Protein AF-0000000085103091 (afdb_homodimer)

Secondary structure (DSSP, 8-state):
---------------------------------------------------------EE----TTS---EE-TTS-EEEEGGG----HHHHHHHHHHHHHHHHHTT--EEEEEEEGGGTTHHHHHHHTT-EEEEEETTEEEEEEE--SSS---PPPPP-EEEEEEEEEB-TTSEEEEEEETT-SSTT-BB-SEEEPPTT--HHHHHHHHHHHHH---EEEEEEEEEEEE-S-GGG-EEEEEEEEEEES-------TTTEEEEEEEEHHHHTT-TTB-HHHHHHHHHHHHHHHHTEEEEEEEEE-TTT--EEEEEEEEE--------/---------------------------------------------------------EE----TTS---EE-TTS-EEEEGGG----HHHHHHHHHHHHHHHHHTT--EEEEEEEGGGTTHHHHHHHTT-EEEEEETTEEEEEEE--SSS---PPPPP-EEEEEEEEEB-TTSEEEEEEETT-SSTT-BB-SEEEPPTT--HHHHHHHHHHHHH---EEEEEEEEEEEE-S-GGG-EEEEEEEEEEES-------TTTEEEEEEEEHHHHTT-TTB-HHHHHHHHHHHHHHHHTEEEEEEEEE-TTT--EEEEEEEEE--------

Solvent-accessible surface area (backbone atoms only — not comparable to full-atom values): 36467 Å² total; per-residue (Å²): 139,86,83,80,81,81,79,82,77,78,77,74,77,74,77,60,36,47,77,48,80,69,64,58,64,80,75,84,76,83,75,77,82,74,82,83,70,81,75,68,78,64,77,75,67,78,70,74,78,73,74,77,72,78,63,74,48,52,71,54,86,54,58,96,64,32,71,66,31,39,31,46,99,75,38,23,35,40,29,49,47,88,78,53,91,68,54,76,80,52,40,59,59,28,46,56,49,28,52,5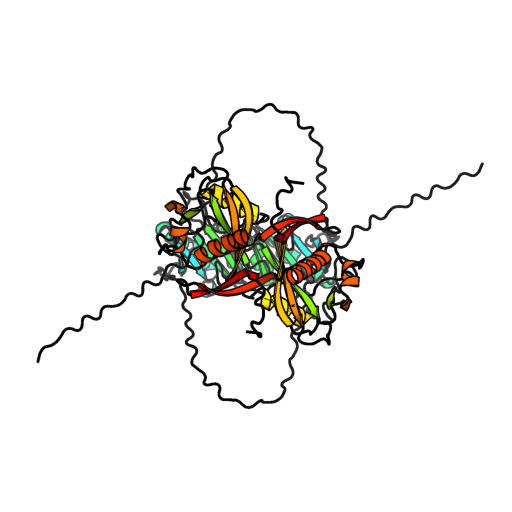2,50,38,54,73,68,63,31,33,42,41,34,37,39,38,34,55,94,43,31,70,49,49,34,55,40,39,76,69,64,30,37,37,42,36,33,36,76,47,30,39,33,33,35,33,70,60,53,84,90,51,80,84,41,74,77,78,64,43,47,32,34,51,31,26,26,24,46,34,45,49,96,83,48,23,34,46,33,29,17,48,63,78,35,38,36,78,75,30,48,40,59,34,41,39,68,53,55,89,79,51,54,68,68,56,36,21,43,48,30,28,28,64,48,29,49,31,46,57,44,87,66,25,51,49,37,39,35,43,36,57,73,41,77,97,65,16,22,36,38,39,38,34,31,32,28,38,59,76,51,81,74,65,45,74,27,75,86,42,39,65,44,73,47,77,35,47,46,76,53,52,68,65,34,86,48,39,51,67,69,63,38,46,50,54,52,50,42,53,49,27,59,74,68,42,46,28,32,41,76,42,84,42,60,39,88,62,58,66,44,60,30,38,39,33,38,79,41,67,55,79,69,80,80,65,84,123,138,84,83,78,79,79,80,81,77,77,75,73,74,74,76,57,35,48,78,49,78,68,61,59,60,80,74,84,75,85,76,80,83,75,82,83,70,82,74,69,76,65,79,73,68,77,70,76,77,73,74,79,71,77,65,73,48,50,72,56,89,54,60,97,62,34,70,67,30,37,31,46,97,75,38,24,34,40,29,50,45,89,80,51,91,69,54,77,79,52,40,60,58,28,49,54,49,28,52,53,50,38,54,73,68,62,32,33,42,40,34,38,40,38,35,55,95,44,30,70,50,48,33,57,40,40,75,69,63,30,37,38,42,36,35,35,77,49,30,40,33,32,35,32,70,60,54,82,91,51,81,86,42,74,76,78,67,42,47,32,36,50,32,26,27,24,46,32,45,48,95,82,51,23,34,47,34,29,20,48,62,79,36,40,36,80,75,30,48,40,59,34,43,38,67,52,54,89,80,50,53,68,68,57,36,20,43,49,31,28,28,63,47,30,50,31,46,58,43,87,67,25,51,48,38,39,35,42,33,54,72,40,77,98,65,16,22,36,38,38,39,33,31,32,28,38,58,75,52,84,73,65,43,74,27,75,89,44,39,65,43,72,46,77,36,46,46,76,51,51,70,65,35,86,49,40,51,67,69,62,40,46,51,55,51,50,41,52,50,27,59,75,69,41,46,25,31,39,76,42,83,43,59,38,86,63,60,64,44,58,31,38,39,32,38,79,41,68,54,78,70,82,81,65,84,125

Organism: Drosophila sechellia (NCBI:txid7238)

pLDDT: mean 78.27, std 27.1, range [20.39, 98.62]

Sequence (652 aa):
MLATGFLARRTVLNQPAFNSWSTLLRTARKRPTSTVAARVPLKLQSQRQFTRAYSSSKVMETLADVFRGITDRFAGVTVDGREENVDKASFRDKLTKSLDFWTTNKNRAIWFRVYKEQADWVPILAENGFDFHHAKTGVVVMYRWLPEHESSNLPTYAHTLMGVGGLVINEQDEVLVVSDRYAMIPNSWKLPGGYVEPRENLIDAAIREVAEETGIRTEFRSVVSLRHAHGGTFGCSDMYVVIALKPLNLDFTRCEREIARIQWMPIAEYLKHPQVHETNRQFVCTFLDYQKRGLTLTCRDEVHQVLKKKYNLYYVDREQQDKKNSMLATGFLARRTVLNQPAFNSWSTLLRTARKRPTSTVAARVPLKLQSQRQFTRAYSSSKVMETLADVFRGITDRFAGVTVDGREENVDKASFRDKLTKSLDFWTTNKNRAIWFRVYKEQADWVPILAENGFDFHHAKTGVVVMYRWLPEHESSNLPTYAHTLMGVGGLVINEQDEVLVVSDRYAMIPNSWKLPGGYVEPRENLIDAAIREVAEETGIRTEFRSVVSLRHAHGGTFGCSDMYVVIALKPLNLDFTRCEREIARIQWMPIAEYLKHPQVHETNRQFVCTFLDYQKRGLTLTCRDEVHQVLKKKYNLYYVDREQQDKKNS

InterPro domains:
  IPR000086 NUDIX hydrolase domain [PF00293] (162-285)
  IPR000086 NUDIX hydrolase domain [PS51462] (159-289)
  IPR003293 Nudix hydrolase 6-like [PR01356] (118-136)
  IPR003293 Nudix hydrolase 6-like [PR01356] (157-175)
  IPR003293 Nudix hydrolase 6-like [PR01356] (175-192)
  IPR003293 Nudix hydrolase 6-like [PR01356] (215-238)
  IPR003293 Nudix hydrolase 6-like [PR01356] (243-267)
  IPR003293 Nudix hydrolase 6-like [PTHR13994] (60-319)
  IPR015797 NUDIX hydrolase-like domain superfamily [SSF55811] (143-294)
  IPR020084 NUDIX hydrolase, conserved site [PS00893] (194-215)
  IPR020476 NUDIX hydrolase [PR00502] (189-203)
  IPR020476 NUDIX hydrolase [PR00502] (203-218)
  IPR040618 Pre-nudix hydrolase domain [PF18290] (67-146)

Nearest PDB structures (foldseek):
  4kyx-assembly1_A  TM=8.251E-01  e=1.814E-08  Rickettsia felis URRWXCal2
  7b67-assembly1_A  TM=8.504E-01  e=2.109E-07  Homo sapiens
  7b65-assembly1_B  TM=7.419E-01  e=4.897E-08  Homo sapiens
  7b66-assembly1_A  TM=7.693E-01  e=1.670E-07  Homo sapiens
  5lpg-assembly1_B  TM=7.238E-01  e=1.401E-07  Homo sapiens

Foldseek 3Di:
DDPPDPPPPPPPPCPAFDFDQQPDPQPDPPPDPDDDPDCPVPPVPVPPPPPVPVQPFDFPPDDPLEATFTAHPQLETEGEPVVDDDDLVSLLVRHVVHLVVSVVVVRFKYKYKAFPVRVSVVVSCVVVAWDWQDDDVGITMIMHTNDPVDDDPDDHDAFEWEKEFEFEAEPQQWTKWFAWPDTSHHPAIAGQMHTADPPHDRQRRNQVRCCSAWVWGWAFFAWQDWDWAFCDDVRGIYIYTYTYIYTPDDHIDGDPRTTDDIDTGHLVCQLPPPRYDPVRNVSVVRVVVCVVVQKHFDWDWDADPPVRDIDIDTDIDGNPDPPPPD/DDPPPPPPPPPPPPPFFDFDQQPDDPPPPPDDPDDDPDCPVPPVPVPPPPPVPVQPFDFPPDDPLEATFTAGPQLETEGEPVVDDDDLVSLLVRHVVHLVVSVVVVRFKYKYKAFPVRVSVVVSCVVVAWDWQDDDVGITMIMHTNDPVDDDPDDHDAFEWEKEFEFEAEPVQWTKWFAWPDTSHHPAIAGQMHTDDPPHDRQRRNQVRCCSAWVWGWAFDAWQDWDWAFCDDVRGIYIYTYTYIYTPDDHIDGDVRTTDDIDTGHLVCQLPPPRYDPVRNVSVVRVVVCVVVQKHFDWDWDADPPVRDIDIDTDIDGNPDPPPPD

Structure (mmCIF, N/CA/C/O backbone):
data_AF-0000000085103091-model_v1
#
loop_
_entity.id
_entity.type
_entity.pdbx_description
1 polymer GM22565
#
loop_
_atom_site.group_PDB
_atom_site.id
_atom_site.type_symbol
_atom_site.label_atom_id
_atom_site.label_alt_id
_atom_site.label_comp_id
_atom_site.label_asym_id
_atom_site.label_entity_id
_atom_site.label_seq_id
_atom_site.pdbx_PDB_ins_code
_atom_site.Cartn_x
_atom_site.Cartn_y
_atom_site.Cartn_z
_atom_site.occupancy
_atom_site.B_iso_or_equiv
_atom_site.auth_seq_id
_atom_site.auth_comp_id
_atom_site.auth_asym_id
_atom_site.auth_atom_id
_atom_site.pdbx_PDB_model_num
ATOM 1 N N . MET A 1 1 ? 38.969 33.469 -49.406 1 24 1 MET A N 1
ATOM 2 C CA . MET A 1 1 ? 37.531 33.281 -49.188 1 24 1 MET A CA 1
ATOM 3 C C . MET A 1 1 ? 37.25 32.219 -48.156 1 24 1 MET A C 1
ATOM 5 O O . MET A 1 1 ? 37.531 31.031 -48.375 1 24 1 MET A O 1
ATOM 9 N N . LEU A 1 2 ? 37.375 32.469 -46.781 1 22.84 2 LEU A N 1
ATOM 10 C CA . LEU A 1 2 ? 37.688 31.75 -45.562 1 22.84 2 LEU A CA 1
ATOM 11 C C . LEU A 1 2 ? 36.5 30.953 -45.062 1 22.84 2 LEU A C 1
ATOM 13 O O . LEU A 1 2 ? 35.469 31.516 -44.719 1 22.84 2 LEU A O 1
ATOM 17 N N . ALA A 1 3 ? 36.125 29.75 -45.625 1 24.86 3 ALA A N 1
ATOM 18 C CA . ALA A 1 3 ? 35.062 28.766 -45.5 1 24.86 3 ALA A CA 1
ATOM 19 C C . ALA A 1 3 ? 34.969 28.234 -44.062 1 24.86 3 ALA A C 1
ATOM 21 O O . ALA A 1 3 ? 35.875 27.516 -43.625 1 24.86 3 ALA A O 1
ATOM 22 N N . THR A 1 4 ? 34.438 29.031 -43.031 1 23.86 4 THR A N 1
ATOM 23 C CA . THR A 1 4 ? 34.344 28.797 -41.594 1 23.86 4 THR A CA 1
ATOM 24 C C . THR A 1 4 ? 33.5 27.562 -41.281 1 23.86 4 THR A C 1
ATOM 26 O O . THR A 1 4 ? 32.375 27.438 -41.781 1 23.86 4 THR A O 1
ATOM 29 N N . GLY A 1 5 ? 34.031 26.344 -40.906 1 23.44 5 GLY A N 1
ATOM 30 C CA . GLY A 1 5 ? 33.656 24.969 -40.594 1 23.44 5 GLY A CA 1
ATOM 31 C C . GLY A 1 5 ? 32.719 24.875 -39.406 1 23.44 5 GLY A C 1
ATOM 32 O O . GLY A 1 5 ? 33.062 25.297 -38.312 1 23.44 5 GLY A O 1
ATOM 33 N N . PHE A 1 6 ? 31.359 25.078 -39.531 1 24.62 6 PHE A N 1
ATOM 34 C CA . PHE A 1 6 ? 30.297 25.109 -38.562 1 24.62 6 PHE A CA 1
ATOM 35 C C . PHE A 1 6 ? 30.203 23.781 -37.812 1 24.62 6 PHE A C 1
ATOM 37 O O . PHE A 1 6 ? 29.891 22.75 -38.438 1 24.62 6 PHE A O 1
ATOM 44 N N . LEU A 1 7 ? 31 23.531 -36.75 1 22.67 7 LEU A N 1
ATOM 45 C CA . LEU A 1 7 ? 31.094 22.344 -35.906 1 22.67 7 LEU A CA 1
ATOM 46 C C . LEU A 1 7 ? 29.75 22.016 -35.25 1 22.67 7 LEU A C 1
ATOM 48 O O . LEU A 1 7 ? 29.156 22.875 -34.594 1 22.67 7 LEU A O 1
ATOM 52 N N . ALA A 1 8 ? 28.922 21.047 -35.75 1 21.81 8 ALA A N 1
ATOM 53 C CA . ALA A 1 8 ? 27.656 20.438 -35.375 1 21.81 8 ALA A CA 1
ATOM 54 C C . ALA A 1 8 ? 27.688 19.906 -33.938 1 21.81 8 ALA A C 1
ATOM 56 O O . ALA A 1 8 ? 28.391 18.922 -33.656 1 21.81 8 ALA A O 1
ATOM 57 N N . ARG A 1 9 ? 27.719 20.781 -32.844 1 20.64 9 ARG A N 1
ATOM 58 C CA . ARG A 1 9 ? 27.781 20.375 -31.453 1 20.64 9 ARG A CA 1
ATOM 59 C C . ARG A 1 9 ? 26.578 19.5 -31.078 1 20.64 9 ARG A C 1
ATOM 61 O O . ARG A 1 9 ? 25.438 19.953 -31.188 1 20.64 9 ARG A O 1
ATOM 68 N N . ARG A 1 10 ? 26.594 18.141 -31.25 1 22.06 10 ARG A N 1
ATOM 69 C CA . ARG A 1 10 ? 25.656 17.094 -30.875 1 22.06 10 ARG A CA 1
ATOM 70 C C . ARG A 1 10 ? 25.312 17.172 -29.391 1 22.06 10 ARG A C 1
ATOM 72 O O . ARG A 1 10 ? 26.172 17.031 -28.531 1 22.06 10 ARG A O 1
ATOM 79 N N . THR A 1 11 ? 24.406 18.094 -28.984 1 21.62 11 THR A N 1
ATOM 80 C CA . THR A 1 11 ? 23.938 18.266 -27.625 1 21.62 11 THR A CA 1
ATOM 81 C C . THR A 1 11 ? 23.375 16.938 -27.078 1 21.62 11 THR A C 1
ATOM 83 O O . THR A 1 11 ? 22.391 16.406 -27.609 1 21.62 11 THR A O 1
ATOM 86 N N . VAL A 1 12 ? 24.25 16.016 -26.625 1 22.72 12 VAL A N 1
ATOM 87 C CA . VAL A 1 12 ? 23.969 14.766 -25.922 1 22.72 12 VAL A CA 1
ATOM 88 C C . VAL A 1 12 ? 23.031 15.023 -24.75 1 22.72 12 VAL A C 1
ATOM 90 O O . VAL A 1 12 ? 23.359 15.766 -23.828 1 22.72 12 VAL A O 1
ATOM 93 N N . LEU A 1 13 ? 21.75 15.125 -25.094 1 23.61 13 LEU A N 1
ATOM 94 C CA . LEU A 1 13 ? 20.703 15.305 -24.094 1 23.61 13 LEU A CA 1
ATOM 95 C C . LEU A 1 13 ? 20.844 14.289 -22.953 1 23.61 13 LEU A C 1
ATOM 97 O O . LEU A 1 13 ? 20.812 13.078 -23.188 1 23.61 13 LEU A O 1
ATOM 101 N N . ASN A 1 14 ? 21.688 14.656 -21.953 1 21.61 14 ASN A N 1
ATOM 102 C CA . ASN A 1 14 ? 21.969 13.961 -20.703 1 21.61 14 ASN A CA 1
ATOM 103 C C . ASN A 1 14 ? 20.672 13.633 -19.953 1 21.61 14 ASN A C 1
ATOM 105 O O . ASN A 1 14 ? 19.984 14.539 -19.484 1 21.61 14 ASN A O 1
ATOM 109 N N . GLN A 1 15 ? 19.906 12.781 -20.531 1 25.91 15 GLN A N 1
ATOM 110 C CA . GLN A 1 15 ? 18.641 12.391 -19.906 1 25.91 15 GLN A CA 1
ATOM 111 C C . GLN A 1 15 ? 18.859 11.922 -18.469 1 25.91 15 GLN A C 1
ATOM 11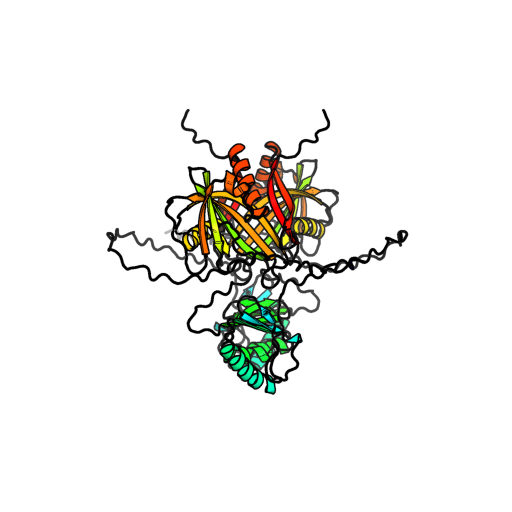3 O O . GLN A 1 15 ? 19.609 10.969 -18.234 1 25.91 15 GLN A O 1
ATOM 118 N N . PRO A 1 16 ? 18.75 12.875 -17.5 1 22.83 16 PRO A N 1
ATOM 119 C CA . PRO A 1 16 ? 19.078 12.633 -16.094 1 22.83 16 PRO A CA 1
ATOM 120 C C . PRO A 1 16 ? 18.297 11.469 -15.5 1 22.83 16 PRO A C 1
ATOM 122 O O . PRO A 1 16 ? 17.281 11.055 -16.047 1 22.83 16 PRO A O 1
ATOM 125 N N . ALA A 1 17 ? 18.781 11.008 -14.242 1 22.67 17 ALA A N 1
ATOM 126 C CA . ALA A 1 17 ? 18.859 9.891 -13.305 1 22.67 17 ALA A CA 1
ATOM 127 C C . ALA A 1 17 ? 17.562 9.758 -12.508 1 22.67 17 ALA A C 1
ATOM 129 O O . ALA A 1 17 ? 17.109 10.719 -11.875 1 22.67 17 ALA A O 1
ATOM 130 N N . PHE A 1 18 ? 16.5 9.102 -13.023 1 27.02 18 PHE A N 1
ATOM 131 C CA . PHE A 1 18 ? 15.336 8.68 -12.25 1 27.02 18 PHE A CA 1
ATOM 132 C C . PHE A 1 18 ? 15.766 8.055 -10.93 1 27.02 18 PHE A C 1
ATOM 134 O O . PHE A 1 18 ? 16.734 7.285 -10.883 1 27.02 18 PHE A O 1
ATOM 141 N N . ASN A 1 19 ? 15.43 8.656 -9.836 1 26.23 19 ASN A N 1
ATOM 142 C CA . ASN A 1 19 ? 15.719 8.312 -8.453 1 26.23 19 ASN A CA 1
ATOM 143 C C . ASN A 1 19 ? 15.281 6.887 -8.125 1 26.23 19 ASN A C 1
ATOM 145 O O . ASN A 1 19 ? 14.086 6.574 -8.188 1 26.23 19 ASN A O 1
ATOM 149 N N . SER A 1 20 ? 16.047 5.906 -8.461 1 29.31 20 SER A N 1
ATOM 150 C CA . SER A 1 20 ? 16.047 4.492 -8.094 1 29.31 20 SER A CA 1
ATOM 151 C C . SER A 1 20 ? 16 4.316 -6.578 1 29.31 20 SER A C 1
ATOM 153 O O . SER A 1 20 ? 16.797 4.926 -5.855 1 29.31 20 SER A O 1
ATOM 155 N N . TRP A 1 21 ? 14.844 4.066 -5.992 1 29.83 21 TRP A N 1
ATOM 156 C CA . TRP A 1 21 ? 14.734 3.678 -4.59 1 29.83 21 TRP A CA 1
ATOM 157 C C . TRP A 1 21 ? 15.828 2.684 -4.215 1 29.83 21 TRP A C 1
ATOM 159 O O . TRP A 1 21 ? 16.094 1.737 -4.957 1 29.83 21 TRP A O 1
ATOM 169 N N . SER A 1 22 ? 16.969 3.107 -3.6 1 28.78 22 SER A N 1
ATOM 170 C CA . SER A 1 22 ? 18.109 2.297 -3.199 1 28.78 22 SER A CA 1
ATOM 171 C C . SER A 1 22 ? 17.672 1.053 -2.438 1 28.78 22 SER A C 1
ATOM 173 O O . SER A 1 22 ? 16.938 1.149 -1.453 1 28.78 22 SER A O 1
ATOM 175 N N . THR A 1 23 ? 17.516 -0.004 -3.117 1 29.02 23 THR A N 1
ATOM 176 C CA . THR A 1 23 ? 17.219 -1.336 -2.594 1 29.02 23 THR A CA 1
ATOM 177 C C . THR A 1 23 ? 18.312 -1.78 -1.625 1 29.02 23 THR A C 1
ATOM 179 O O . THR A 1 23 ? 19.469 -1.974 -2.023 1 29.02 23 THR A O 1
ATOM 182 N N . LEU A 1 24 ? 18.391 -1.218 -0.41 1 29.5 24 LEU A N 1
ATOM 183 C CA . LEU A 1 24 ? 19.438 -1.521 0.564 1 29.5 24 LEU A CA 1
ATOM 184 C C . LEU A 1 24 ? 19.469 -3.012 0.884 1 29.5 24 LEU A C 1
ATOM 186 O O . LEU A 1 24 ? 18.406 -3.646 1 1 29.5 24 LEU A O 1
ATOM 190 N N . LEU A 1 25 ? 20.562 -3.607 0.563 1 27.7 25 LEU A N 1
ATOM 191 C CA . LEU A 1 25 ? 21.094 -4.91 0.954 1 27.7 25 LEU A CA 1
ATOM 192 C C . LEU A 1 25 ? 21.219 -5.012 2.471 1 27.7 25 LEU A C 1
ATOM 194 O O . LEU A 1 25 ? 21.953 -4.246 3.092 1 27.7 25 LEU A O 1
ATOM 198 N N . ARG A 1 26 ? 20.219 -5.309 3.295 1 26.22 26 ARG A N 1
ATOM 199 C CA . ARG A 1 26 ? 20.281 -5.523 4.738 1 26.22 26 ARG A CA 1
ATOM 200 C C . ARG A 1 26 ? 21.219 -6.672 5.074 1 26.22 26 ARG A C 1
ATOM 202 O O . ARG A 1 26 ? 20.953 -7.828 4.75 1 26.22 26 ARG A O 1
ATOM 209 N N . THR A 1 27 ? 22.547 -6.508 5.082 1 23.77 27 THR A N 1
ATOM 210 C CA . THR A 1 27 ? 23.438 -7.543 5.59 1 23.77 27 THR A CA 1
ATOM 211 C C . THR A 1 27 ? 23.156 -7.828 7.062 1 23.77 27 THR A C 1
ATOM 213 O O . THR A 1 27 ? 22.875 -6.91 7.836 1 23.77 27 THR A O 1
ATOM 216 N N . ALA A 1 28 ? 23 -9.102 7.523 1 26.58 28 ALA A N 1
ATOM 217 C CA . ALA A 1 28 ? 22.828 -9.734 8.828 1 26.58 28 ALA A CA 1
ATOM 218 C C . ALA A 1 28 ? 24.062 -9.5 9.711 1 26.58 28 ALA A C 1
ATOM 220 O O . ALA A 1 28 ? 25.156 -9.984 9.414 1 26.58 28 ALA A O 1
ATOM 221 N N . ARG A 1 29 ? 24.203 -8.328 10.328 1 23.12 29 ARG A N 1
ATOM 222 C CA . ARG A 1 29 ? 25.266 -8.078 11.297 1 23.12 29 ARG A CA 1
ATOM 223 C C . ARG A 1 29 ? 25.266 -9.141 12.391 1 23.12 29 ARG A C 1
ATOM 225 O O . ARG A 1 29 ? 24.219 -9.43 12.992 1 23.12 29 ARG A O 1
ATOM 232 N N . LYS A 1 30 ? 26.312 -10.008 12.398 1 25.06 30 LYS A N 1
ATOM 233 C CA . LYS A 1 30 ? 26.656 -10.93 13.477 1 25.06 30 LYS A CA 1
ATOM 234 C C . LYS A 1 30 ? 26.922 -10.18 14.781 1 25.06 30 LYS A C 1
ATOM 236 O O . LYS A 1 30 ? 27.844 -9.375 14.867 1 25.06 30 LYS A O 1
ATOM 241 N N . ARG A 1 31 ? 25.906 -9.656 15.578 1 22.44 31 ARG A N 1
ATOM 242 C CA . ARG A 1 31 ? 25.984 -8.969 16.859 1 22.44 31 ARG A CA 1
ATOM 243 C C . ARG A 1 31 ? 26.828 -9.758 17.844 1 22.44 31 ARG A C 1
ATOM 245 O O . ARG A 1 31 ? 26.609 -10.953 18.047 1 22.44 31 ARG A O 1
ATOM 252 N N . PRO A 1 32 ? 28.016 -9.289 18.203 1 24.59 32 PRO A N 1
ATOM 253 C CA . PRO A 1 32 ? 28.859 -9.891 19.234 1 24.59 32 PRO A CA 1
ATOM 254 C C . PRO A 1 32 ? 28.125 -10.062 20.562 1 24.59 32 PRO A C 1
ATOM 256 O O . PRO A 1 32 ? 27.156 -9.344 20.828 1 24.59 32 PRO A O 1
ATOM 259 N N . THR A 1 33 ? 28.391 -11.188 21.391 1 24.23 33 THR A N 1
ATOM 260 C CA . THR A 1 33 ? 27.875 -11.852 22.578 1 24.23 33 THR A CA 1
ATOM 261 C C . THR A 1 33 ? 28.141 -11.016 23.828 1 24.23 33 THR A C 1
ATOM 263 O O . THR A 1 33 ? 27.984 -11.5 24.953 1 24.23 33 THR A O 1
ATOM 266 N N . SER A 1 34 ? 28.266 -9.672 23.781 1 21.38 34 SER A N 1
ATOM 267 C CA . SER A 1 34 ? 28.75 -9.109 25.047 1 21.38 34 SER A CA 1
ATOM 268 C C . SER A 1 34 ? 27.953 -9.641 26.234 1 21.38 34 SER A C 1
ATOM 270 O O . SER A 1 34 ? 26.859 -10.18 26.047 1 21.38 34 SER A O 1
ATOM 272 N N . THR A 1 35 ? 28.406 -9.125 27.516 1 23.36 35 THR A N 1
ATOM 273 C CA . THR A 1 35 ? 28.344 -9.492 28.922 1 23.36 35 THR A CA 1
ATOM 274 C C . THR A 1 35 ? 26.906 -9.547 29.422 1 23.36 35 THR A C 1
ATOM 276 O O . THR A 1 35 ? 26.062 -8.773 28.953 1 23.36 35 THR A O 1
ATOM 279 N N . VAL A 1 36 ? 26.656 -10.523 30.375 1 21.58 36 VAL A N 1
ATOM 280 C CA . VAL A 1 36 ? 25.547 -11.195 31.047 1 21.58 36 VAL A CA 1
ATOM 281 C C . VAL A 1 36 ? 24.828 -10.211 31.953 1 21.58 36 VAL A C 1
ATOM 283 O O . VAL A 1 36 ? 25.375 -9.797 32.969 1 21.58 36 VAL A O 1
ATOM 286 N N . ALA A 1 37 ? 24.453 -9.008 31.562 1 21.53 37 ALA A N 1
ATOM 287 C CA . ALA A 1 37 ? 23.797 -8.227 32.594 1 21.53 37 ALA A CA 1
ATOM 288 C C . ALA A 1 37 ? 22.781 -9.078 33.375 1 21.53 37 ALA A C 1
ATOM 290 O O . ALA A 1 37 ? 22.234 -10.039 32.812 1 21.53 37 ALA A O 1
ATOM 291 N N . ALA A 1 38 ? 22.766 -8.867 34.719 1 24.34 38 ALA A N 1
ATOM 292 C CA . ALA A 1 38 ? 22.047 -9.539 35.812 1 24.34 38 ALA A CA 1
ATOM 293 C C . ALA A 1 38 ? 20.578 -9.742 35.469 1 24.34 38 ALA A C 1
ATOM 295 O O . ALA A 1 38 ? 19.953 -8.859 34.875 1 24.34 38 ALA A O 1
ATOM 296 N N . ARG A 1 39 ? 20.172 -10.984 35.406 1 24.02 39 ARG A N 1
ATOM 297 C CA . ARG A 1 39 ? 18.922 -11.656 35.094 1 24.02 39 ARG A CA 1
ATOM 298 C C . ARG A 1 39 ? 17.766 -11.102 35.938 1 24.02 39 ARG A C 1
ATOM 300 O O . ARG A 1 39 ? 17.641 -11.43 37.094 1 24.02 39 ARG A O 1
ATOM 307 N N . VAL A 1 40 ? 17.672 -9.703 36.094 1 23.67 40 VAL A N 1
ATOM 308 C CA . VAL A 1 40 ? 16.531 -9.547 36.969 1 23.67 40 VAL A CA 1
ATOM 309 C C . VAL A 1 40 ? 15.375 -10.43 36.5 1 23.67 40 VAL A C 1
ATOM 311 O O . VAL A 1 40 ? 15.055 -10.461 35.312 1 23.67 40 VAL A O 1
ATOM 314 N N . PRO A 1 41 ? 15.047 -11.445 37.312 1 23.23 41 PRO A N 1
ATOM 315 C CA . PRO A 1 41 ? 14 -12.406 36.969 1 23.23 41 PRO A CA 1
ATOM 316 C C . PRO A 1 41 ? 12.711 -11.734 36.5 1 23.23 41 PRO A C 1
ATOM 318 O O . PRO A 1 41 ? 12.125 -10.93 37.219 1 23.23 41 PRO A O 1
ATOM 321 N N . LEU A 1 42 ? 12.867 -11.039 35.375 1 22.2 42 LEU A N 1
ATOM 322 C CA . LEU A 1 42 ? 11.578 -10.477 35 1 22.2 42 LEU A CA 1
ATOM 323 C C . LEU A 1 42 ? 10.477 -11.523 35.094 1 22.2 42 LEU A C 1
ATOM 325 O O . LEU A 1 42 ? 10.617 -12.625 34.562 1 22.2 42 LEU A O 1
ATOM 329 N N . LYS A 1 43 ? 9.688 -11.438 36.188 1 24.23 43 LYS A N 1
ATOM 330 C CA . LYS A 1 43 ? 8.508 -12.281 36.344 1 24.23 43 LYS A CA 1
ATOM 331 C C . LYS A 1 43 ? 7.84 -12.531 34.969 1 24.23 43 LYS A C 1
ATOM 333 O O . LYS A 1 43 ? 7.559 -11.594 34.25 1 24.23 43 LYS A O 1
ATOM 338 N N . LEU A 1 44 ? 8.109 -13.633 34.375 1 24.28 44 LEU A N 1
ATOM 339 C CA . LEU A 1 44 ? 7.531 -14.266 33.188 1 24.28 44 LEU A CA 1
ATOM 340 C C . LEU A 1 44 ? 6.02 -14.078 33.156 1 24.28 44 LEU A C 1
ATOM 342 O O . LEU A 1 44 ? 5.285 -14.773 33.875 1 24.28 44 LEU A O 1
ATOM 346 N N . GLN A 1 45 ? 5.559 -12.805 33.438 1 22.88 45 GLN A N 1
ATOM 347 C CA . GLN A 1 45 ? 4.102 -12.906 33.375 1 22.88 45 GLN A CA 1
ATOM 348 C C . GLN A 1 45 ? 3.645 -13.586 32.094 1 22.88 45 GLN A C 1
ATOM 350 O O . GLN A 1 45 ? 4.199 -13.336 31.031 1 22.88 45 GLN A O 1
ATOM 355 N N . SER A 1 46 ? 3.141 -14.773 32.219 1 23.3 46 SER A N 1
ATOM 356 C CA . SER A 1 46 ? 2.473 -15.625 31.25 1 23.3 46 SER A CA 1
ATOM 357 C C . SER A 1 46 ? 1.612 -14.797 30.297 1 23.3 46 SER A C 1
ATOM 359 O O . SER A 1 46 ? 0.688 -14.102 30.734 1 23.3 46 SER A O 1
ATOM 361 N N . GLN A 1 47 ? 2.311 -14.008 29.562 1 23.05 47 GLN A N 1
ATOM 362 C CA . GLN A 1 47 ? 1.552 -13.266 28.562 1 23.05 47 GLN A CA 1
ATOM 363 C C . GLN A 1 47 ? 0.601 -14.18 27.797 1 23.05 47 GLN A C 1
ATOM 365 O O . GLN A 1 47 ? 1.038 -15.117 27.125 1 23.05 47 GLN A O 1
ATOM 370 N N . ARG A 1 48 ? -0.605 -14.383 28.391 1 23.81 48 ARG A N 1
ATOM 371 C CA . ARG A 1 48 ? -1.693 -15.086 27.719 1 23.81 48 ARG A CA 1
ATOM 372 C C . ARG A 1 48 ? -1.825 -14.633 26.266 1 23.81 48 ARG A C 1
ATOM 374 O O . ARG A 1 48 ? -1.915 -13.438 25.984 1 23.81 48 ARG A O 1
ATOM 381 N N . GLN A 1 49 ? -1.174 -15.359 25.438 1 23.12 49 GLN A N 1
ATOM 382 C CA . GLN A 1 49 ? -1.257 -15.344 23.969 1 23.12 49 GLN A CA 1
ATOM 383 C C . GLN A 1 49 ? -2.705 -15.234 23.516 1 23.12 49 GLN A C 1
ATOM 385 O O . GLN A 1 49 ? -3.453 -16.219 23.562 1 23.12 49 GLN A O 1
ATOM 390 N N . PHE A 1 50 ? -3.381 -14.18 23.953 1 23.77 50 PHE A N 1
ATOM 391 C CA . PHE A 1 50 ? -4.746 -14.148 23.453 1 23.77 50 PHE A CA 1
ATOM 392 C C . PHE A 1 50 ? -4.758 -14.031 21.938 1 23.77 50 PHE A C 1
ATOM 394 O O . PHE A 1 50 ? -4.441 -12.969 21.391 1 23.77 50 PHE A O 1
ATOM 401 N N . THR A 1 51 ? -4.336 -15.016 21.281 1 24.47 51 THR A N 1
ATOM 402 C CA . THR A 1 51 ? -4.539 -15.18 19.844 1 24.47 51 THR A CA 1
ATOM 403 C C . THR A 1 51 ? -6.016 -15.023 19.484 1 24.47 51 THR A C 1
ATOM 405 O O . THR A 1 51 ? -6.805 -15.953 19.672 1 24.47 51 THR A O 1
ATOM 408 N N . ARG A 1 52 ? -6.699 -13.969 19.797 1 25.38 52 ARG A N 1
ATOM 409 C CA . ARG A 1 52 ? -8.102 -13.977 19.406 1 25.38 52 ARG A CA 1
ATOM 410 C C . ARG A 1 52 ? -8.242 -13.914 17.891 1 25.38 52 ARG A C 1
ATOM 412 O O . ARG A 1 52 ? -7.922 -12.891 17.281 1 25.38 52 ARG A O 1
ATOM 419 N N . ALA A 1 53 ? -8.164 -15.062 17.141 1 29.48 53 ALA A N 1
ATOM 420 C CA . ALA A 1 53 ? -8.57 -15.414 15.789 1 29.48 53 ALA A CA 1
ATOM 421 C C . ALA A 1 53 ? -10.008 -14.992 15.516 1 29.48 53 ALA A C 1
ATOM 423 O O . ALA A 1 53 ? -10.945 -15.539 16.094 1 29.48 53 ALA A O 1
ATOM 424 N N . TYR A 1 54 ? -10.305 -13.852 15.367 1 32.16 54 TYR A N 1
ATOM 425 C CA . TYR A 1 54 ? -11.68 -13.508 15.023 1 32.16 54 TYR A CA 1
ATOM 426 C C . TYR A 1 54 ? -12.164 -14.312 13.82 1 32.16 54 TYR A C 1
ATOM 428 O O . TYR A 1 54 ? -12.594 -13.742 12.812 1 32.16 54 TYR A O 1
ATOM 436 N N . SER A 1 55 ? -11.367 -15.133 13.133 1 34.5 55 SER A N 1
ATOM 437 C CA . SER A 1 55 ? -11.906 -15.875 11.992 1 34.5 55 SER A CA 1
ATOM 438 C C . SER A 1 55 ? -13.07 -16.766 12.422 1 34.5 55 SER A C 1
ATOM 440 O O . SER A 1 55 ? -12.875 -17.75 13.141 1 34.5 55 SER A O 1
ATOM 442 N N . SER A 1 56 ? -14.164 -16.188 12.688 1 41.03 56 SER A N 1
ATOM 443 C CA . SER A 1 56 ? -15.172 -17.234 12.789 1 41.03 56 SER A CA 1
ATOM 444 C C . SER A 1 56 ? -15.109 -18.172 11.594 1 41.03 56 SER A C 1
ATOM 446 O O . SER A 1 56 ? -15.688 -17.891 10.539 1 41.03 56 SER A O 1
ATOM 448 N N . SER A 1 57 ? -14.055 -18.562 11.242 1 45.94 57 SER A N 1
ATOM 449 C CA . SER A 1 57 ? -13.93 -19.594 10.211 1 45.94 57 SER A CA 1
ATOM 450 C C . SER A 1 57 ? -14.516 -20.922 10.68 1 45.94 57 SER A C 1
ATOM 452 O O . SER A 1 57 ? -14.211 -21.375 11.781 1 45.94 57 SER A O 1
ATOM 454 N N . LYS A 1 58 ? -15.734 -21.219 10.242 1 48.75 58 LYS A N 1
ATOM 455 C CA . LYS A 1 58 ? -16.219 -22.578 10.508 1 48.75 58 LYS A CA 1
ATOM 456 C C . LYS A 1 58 ? -15.578 -23.578 9.547 1 48.75 58 LYS A C 1
ATOM 458 O O . LYS A 1 58 ? -15.578 -23.359 8.328 1 48.75 58 LYS A O 1
ATOM 463 N N . VAL A 1 59 ? -14.875 -24.531 10.062 1 56 59 VAL A N 1
ATOM 464 C CA . VAL A 1 59 ? -14.414 -25.672 9.281 1 56 59 VAL A CA 1
ATOM 465 C C . VAL A 1 59 ? -15.617 -26.406 8.672 1 56 59 VAL A C 1
ATOM 467 O O . VAL A 1 59 ? -16.547 -26.781 9.383 1 56 59 VAL A O 1
ATOM 470 N N . MET A 1 60 ? -15.703 -26.328 7.379 1 55.41 60 MET A N 1
ATOM 471 C CA . MET A 1 60 ? -16.797 -27.031 6.703 1 55.41 60 MET A CA 1
ATOM 472 C C . MET A 1 60 ? -16.75 -28.531 6.977 1 55.41 60 MET A C 1
ATOM 474 O O . MET A 1 60 ? -15.672 -29.125 6.93 1 55.41 60 MET A O 1
ATOM 478 N N . GLU A 1 61 ? -17.734 -29.141 7.578 1 51.28 61 GLU A N 1
ATOM 479 C CA . GLU A 1 61 ? -17.875 -30.578 7.707 1 51.28 61 GLU A CA 1
ATOM 480 C C . GLU A 1 61 ? -17.734 -31.266 6.355 1 51.28 61 GLU A C 1
ATOM 482 O O . GLU A 1 61 ? -18.594 -31.125 5.484 1 51.28 61 GLU A O 1
ATOM 487 N N . THR A 1 62 ? -16.594 -31.25 5.777 1 55.78 62 THR A N 1
ATOM 488 C CA . THR A 1 62 ? -16.438 -31.734 4.418 1 55.78 62 THR A CA 1
ATOM 489 C C . THR A 1 62 ? -16.5 -33.25 4.383 1 55.78 62 THR A C 1
ATOM 491 O O . THR A 1 62 ? -16.172 -33.938 5.367 1 55.78 62 THR A O 1
ATOM 494 N N . LEU A 1 63 ? -17.266 -33.781 3.434 1 61.59 63 LEU A N 1
ATOM 495 C CA . LEU A 1 63 ? -17.188 -35.156 2.949 1 61.59 63 LEU A CA 1
ATOM 496 C C . LEU A 1 63 ? -15.742 -35.562 2.703 1 61.59 63 LEU A C 1
ATOM 498 O O . LEU A 1 63 ? -14.898 -34.719 2.406 1 61.59 63 LEU A O 1
ATOM 502 N N . ALA A 1 64 ? -15.375 -36.812 2.953 1 66.5 64 ALA A N 1
ATOM 503 C CA . ALA A 1 64 ? -14.039 -37.406 2.902 1 66.5 64 ALA A CA 1
ATOM 504 C C . ALA A 1 64 ? -13.352 -37.094 1.572 1 66.5 64 ALA A C 1
ATOM 506 O O . ALA A 1 64 ? -12.125 -37 1.509 1 66.5 64 ALA A O 1
ATOM 507 N N . ASP A 1 65 ? -14.086 -36.594 0.475 1 84.88 65 ASP A N 1
ATOM 508 C CA . ASP A 1 65 ? -13.445 -36.5 -0.832 1 84.88 65 ASP A CA 1
ATOM 509 C C . ASP A 1 65 ? -13.398 -35.031 -1.322 1 84.88 65 ASP A C 1
ATOM 511 O O . ASP A 1 65 ? -13.18 -34.781 -2.51 1 84.88 65 ASP A O 1
ATOM 515 N N . VAL A 1 66 ? -13.609 -34.125 -0.378 1 90.69 66 VAL A N 1
ATOM 516 C CA . VAL A 1 66 ? -13.562 -32.719 -0.754 1 90.69 66 VAL A CA 1
ATOM 517 C C . VAL A 1 66 ? -12.492 -32 0.06 1 90.69 66 VAL A C 1
ATOM 519 O O . VAL A 1 66 ? -12.133 -32.438 1.156 1 90.69 66 VAL A O 1
ATOM 522 N N . PHE A 1 67 ? -11.938 -30.953 -0.538 1 93.62 67 PHE A N 1
ATOM 523 C CA . PHE A 1 67 ? -10.906 -30.188 0.164 1 93.62 67 PHE A CA 1
ATOM 524 C C . PHE A 1 67 ? -11.477 -29.562 1.435 1 93.62 67 PHE A C 1
ATOM 526 O O . PHE A 1 67 ? -12.609 -29.094 1.445 1 93.62 67 PHE A O 1
ATOM 533 N N . ARG A 1 68 ? -10.641 -29.578 2.438 1 88.12 68 ARG A N 1
ATOM 534 C CA . ARG A 1 68 ? -10.977 -28.875 3.672 1 88.12 68 ARG A CA 1
ATOM 535 C C . ARG A 1 68 ? -10.719 -27.375 3.533 1 88.12 68 ARG A C 1
ATOM 537 O O . ARG A 1 68 ? -9.633 -26.969 3.109 1 88.12 68 ARG A O 1
ATOM 544 N N . GLY A 1 69 ? -11.773 -26.609 3.695 1 90.62 69 GLY A N 1
ATOM 545 C CA . GLY A 1 69 ? -11.609 -25.172 3.604 1 90.62 69 GLY A CA 1
ATOM 546 C C . GLY A 1 69 ? -12.25 -24.422 4.754 1 90.62 69 GLY A C 1
ATOM 547 O O . GLY A 1 69 ? -13.023 -25 5.523 1 90.62 69 GLY A O 1
ATOM 548 N N . ILE A 1 70 ? -11.82 -23.219 4.984 1 92.12 70 ILE A N 1
ATOM 549 C CA . ILE A 1 70 ? -12.406 -22.312 5.965 1 92.12 70 ILE A CA 1
ATOM 550 C C . ILE A 1 70 ? -13.352 -21.344 5.27 1 92.12 70 ILE A C 1
ATOM 552 O O . ILE A 1 70 ? -12.977 -20.688 4.293 1 92.12 70 ILE A O 1
ATOM 556 N N . THR A 1 71 ? -14.555 -21.266 5.797 1 92.69 71 THR A N 1
ATOM 557 C CA . THR A 1 71 ? -15.562 -20.391 5.207 1 92.69 71 THR A CA 1
ATOM 558 C C . THR A 1 71 ? -15.562 -19.031 5.895 1 92.69 71 THR A C 1
ATOM 560 O O . THR A 1 71 ? -15.414 -18.938 7.113 1 92.69 71 THR A O 1
ATOM 563 N N . ASP A 1 72 ? -15.734 -18.016 5.125 1 87.06 72 ASP A N 1
ATOM 564 C CA . ASP A 1 72 ? -15.789 -16.672 5.695 1 87.06 72 ASP A CA 1
ATOM 565 C C . ASP A 1 72 ? -17.219 -16.125 5.695 1 87.06 72 ASP A C 1
ATOM 567 O O . ASP A 1 72 ? -18.156 -16.844 5.34 1 87.06 72 ASP A O 1
ATOM 571 N N . ARG A 1 73 ? -17.391 -14.867 6.113 1 81.19 73 ARG A N 1
ATOM 572 C CA . ARG A 1 73 ? -18.719 -14.281 6.305 1 81.19 73 ARG A CA 1
ATOM 573 C C . ARG A 1 73 ? -19.391 -14.008 4.965 1 81.19 73 ARG A C 1
ATOM 575 O O . ARG A 1 73 ? -20.594 -13.734 4.914 1 81.19 73 ARG A O 1
ATOM 582 N N . PHE A 1 74 ? -18.656 -14.125 3.842 1 85.38 74 PHE A N 1
ATOM 583 C CA . PHE A 1 74 ? -19.219 -13.875 2.518 1 85.38 74 PHE A CA 1
ATOM 584 C C . PHE A 1 74 ? -19.453 -15.18 1.772 1 85.38 74 PHE A C 1
ATOM 586 O O . PHE A 1 74 ? -19.594 -15.188 0.548 1 85.38 74 PHE A O 1
ATOM 593 N N . ALA A 1 75 ? -19.312 -16.281 2.504 1 90.31 75 ALA A N 1
ATOM 594 C CA . ALA A 1 75 ? -19.469 -17.625 1.95 1 90.31 75 ALA A CA 1
ATOM 595 C C . ALA A 1 75 ? -18.297 -17.984 1.036 1 90.31 75 ALA A C 1
ATOM 597 O O . ALA A 1 75 ? -18.453 -18.75 0.088 1 90.31 75 ALA A O 1
ATOM 598 N N . GLY A 1 76 ? -17.266 -17.344 1.248 1 93.56 76 GLY A N 1
ATOM 599 C CA . GLY A 1 76 ? -16.031 -17.734 0.593 1 93.56 76 GLY A CA 1
ATOM 600 C C . GLY A 1 76 ? -15.336 -18.906 1.271 1 93.56 76 GLY A C 1
ATOM 601 O O . GLY A 1 76 ? -15.5 -19.109 2.477 1 93.56 76 GLY A O 1
ATOM 602 N N . VAL A 1 77 ? -14.609 -19.703 0.514 1 96.19 77 VAL A N 1
ATOM 603 C CA . VAL A 1 77 ? -13.898 -20.844 1.061 1 96.19 77 VAL A CA 1
ATOM 604 C C . VAL A 1 77 ? -12.406 -20.719 0.747 1 96.19 77 VAL A C 1
ATOM 606 O O . VAL A 1 77 ? -12.023 -20.469 -0.399 1 96.19 77 VAL A O 1
ATOM 609 N N . THR A 1 78 ? -11.602 -20.859 1.742 1 96.62 78 THR A N 1
ATOM 610 C CA . THR A 1 78 ? -10.156 -20.828 1.554 1 96.62 78 THR A CA 1
ATOM 611 C C . THR A 1 78 ? -9.547 -22.188 1.873 1 96.62 78 THR A C 1
ATOM 613 O O . THR A 1 78 ? -9.703 -22.703 2.984 1 96.62 78 THR A O 1
ATOM 616 N N . VAL A 1 79 ? -8.953 -22.766 0.887 1 96.75 79 VAL A N 1
ATOM 617 C CA . VAL A 1 79 ? -8.211 -24 1.049 1 96.75 79 VAL A CA 1
ATOM 618 C C . VAL A 1 79 ? -6.723 -23.703 1.223 1 96.75 79 VAL A C 1
ATOM 620 O O . VAL A 1 79 ? -6.109 -23.062 0.367 1 96.75 79 VAL A O 1
ATOM 623 N N . ASP A 1 80 ? -6.148 -24.172 2.283 1 95.81 80 ASP A N 1
ATOM 624 C CA . ASP A 1 80 ? -4.719 -24.016 2.533 1 95.81 80 ASP A CA 1
ATOM 625 C C . ASP A 1 80 ? -3.949 -25.266 2.109 1 95.81 80 ASP A C 1
ATOM 627 O O . ASP A 1 80 ? -4.117 -26.328 2.701 1 95.81 80 ASP A O 1
ATOM 631 N N . GLY A 1 81 ? -3.096 -25.094 1.145 1 94.44 81 GLY A N 1
ATOM 632 C CA . GLY A 1 81 ? -2.35 -26.234 0.613 1 94.44 81 GLY A CA 1
ATOM 633 C C . GLY A 1 81 ? -1.578 -26.984 1.676 1 94.44 81 GLY A C 1
ATOM 634 O O . GLY A 1 81 ? -1.354 -28.188 1.546 1 94.44 81 GLY A O 1
ATOM 635 N N . ARG A 1 82 ? -1.185 -26.328 2.684 1 92.62 82 ARG A N 1
ATOM 636 C CA . ARG A 1 82 ? -0.394 -26.984 3.725 1 92.62 82 ARG A CA 1
ATOM 637 C C . ARG A 1 82 ? -1.259 -27.906 4.574 1 92.62 82 ARG A C 1
ATOM 639 O O . ARG A 1 82 ? -0.743 -28.781 5.27 1 92.62 82 ARG A O 1
ATOM 646 N N . GLU A 1 83 ? -2.518 -27.688 4.488 1 89.81 83 GLU A N 1
ATOM 647 C CA . GLU A 1 83 ? -3.43 -28.516 5.27 1 89.81 83 GLU A CA 1
ATOM 648 C C . GLU A 1 83 ? -3.93 -29.703 4.461 1 89.81 83 GLU A C 1
ATOM 650 O O . GLU A 1 83 ? -4.762 -30.484 4.934 1 89.81 83 GLU A O 1
ATOM 655 N N . GLU A 1 84 ? -3.471 -29.781 3.273 1 87.25 84 GLU A N 1
ATOM 656 C CA . GLU A 1 84 ? -3.93 -30.844 2.379 1 87.25 84 GLU A CA 1
ATOM 657 C C . GLU A 1 84 ? -2.787 -31.781 2.004 1 87.25 84 GLU A C 1
ATOM 659 O O . GLU A 1 84 ? -1.658 -31.328 1.785 1 87.25 84 GLU A O 1
ATOM 664 N N . ASN A 1 85 ? -3.066 -33 2.125 1 82.5 85 ASN A N 1
ATOM 665 C CA . ASN A 1 85 ? -2.141 -34.031 1.659 1 82.5 85 ASN A CA 1
ATOM 666 C C . ASN A 1 85 ? -2.691 -34.781 0.443 1 82.5 85 ASN A C 1
ATOM 668 O O . ASN A 1 85 ? -3.41 -35.781 0.587 1 82.5 85 ASN A O 1
ATOM 672 N N . VAL A 1 86 ? -2.582 -34.219 -0.641 1 84 86 VAL A N 1
ATOM 673 C CA . VAL A 1 86 ? -3.129 -34.812 -1.861 1 84 86 VAL A CA 1
ATOM 674 C C . VAL A 1 86 ? -2.033 -34.906 -2.92 1 84 86 VAL A C 1
ATOM 676 O O . VAL A 1 86 ? -1.193 -34 -3.043 1 84 86 VAL A O 1
ATOM 679 N N . ASP A 1 87 ? -1.981 -36.125 -3.48 1 78.25 87 ASP A N 1
ATOM 680 C CA . ASP A 1 87 ? -1.041 -36.25 -4.59 1 78.25 87 ASP A CA 1
ATOM 681 C C . ASP A 1 87 ? -1.597 -35.625 -5.863 1 78.25 87 ASP A C 1
ATOM 683 O O . ASP A 1 87 ? -2.773 -35.25 -5.918 1 78.25 87 ASP A O 1
ATOM 687 N N . LYS A 1 88 ? -0.8 -35.375 -6.824 1 76.56 88 LYS A N 1
ATOM 688 C CA . LYS A 1 88 ? -1.155 -34.688 -8.062 1 76.56 88 LYS A CA 1
ATOM 689 C C . LYS A 1 88 ? -2.312 -35.406 -8.766 1 76.56 88 LYS A C 1
ATOM 691 O O . LYS A 1 88 ? -3.24 -34.75 -9.25 1 76.56 88 LYS A O 1
ATOM 696 N N . ALA A 1 89 ? -2.234 -36.625 -8.781 1 78.19 89 ALA A N 1
ATOM 697 C CA . ALA A 1 89 ? -3.217 -37.406 -9.523 1 78.19 89 ALA A CA 1
ATOM 698 C C . ALA A 1 89 ? -4.602 -37.312 -8.898 1 78.19 89 ALA A C 1
ATOM 700 O O . ALA A 1 89 ? -5.605 -37.188 -9.609 1 78.19 89 ALA A O 1
ATOM 701 N N . SER A 1 90 ? -4.562 -37.219 -7.664 1 88.81 90 SER A N 1
ATOM 702 C CA . SER A 1 90 ? -5.84 -37.188 -6.957 1 88.81 90 SER A CA 1
ATOM 703 C C . SER A 1 90 ? -6.359 -35.75 -6.832 1 88.81 90 SER A C 1
ATOM 705 O O . SER A 1 90 ? -7.539 -35.562 -6.555 1 88.81 90 SER A O 1
ATOM 707 N N . PHE A 1 91 ? -5.52 -34.875 -7.141 1 92.88 91 PHE A N 1
ATOM 708 C CA . PHE A 1 91 ? -5.871 -33.469 -6.953 1 92.88 91 PHE A CA 1
ATOM 709 C C . PHE A 1 91 ? -7.008 -33.062 -7.887 1 92.88 91 PHE A C 1
ATOM 711 O O . PHE A 1 91 ? -7.965 -32.406 -7.465 1 92.88 91 PHE A O 1
ATOM 718 N N . ARG A 1 92 ? -6.93 -33.469 -9.125 1 93 92 ARG A N 1
ATOM 719 C CA . ARG A 1 92 ? -7.914 -33.094 -10.133 1 93 92 ARG A CA 1
ATOM 720 C C . ARG A 1 92 ? -9.305 -33.625 -9.766 1 93 92 ARG A C 1
ATOM 722 O O . ARG A 1 92 ? -10.281 -32.875 -9.836 1 93 92 ARG A O 1
ATOM 729 N N . ASP A 1 93 ? -9.312 -34.844 -9.406 1 92.69 93 ASP A N 1
ATOM 730 C CA . ASP A 1 93 ? -10.586 -35.469 -9.039 1 92.69 93 ASP A CA 1
ATOM 731 C C . ASP A 1 93 ? -11.18 -34.812 -7.801 1 92.69 93 ASP A C 1
ATOM 733 O O . ASP A 1 93 ? -12.375 -34.5 -7.77 1 92.69 93 ASP A O 1
ATOM 737 N N . LYS A 1 94 ? -10.328 -34.656 -6.879 1 94.31 94 LYS A N 1
ATOM 738 C CA . LYS A 1 94 ? -10.773 -34 -5.641 1 94.31 94 LYS A CA 1
ATOM 739 C C . LYS A 1 94 ? -11.25 -32.594 -5.902 1 94.31 94 LYS A C 1
ATOM 741 O O . LYS A 1 94 ? -12.227 -32.125 -5.297 1 94.31 94 LYS A O 1
ATOM 746 N N . LEU A 1 95 ? -10.602 -31.875 -6.738 1 96 95 LEU A N 1
ATOM 747 C CA . LEU A 1 95 ? -10.984 -30.516 -7.094 1 96 95 LEU A CA 1
ATOM 748 C C . LEU A 1 95 ? -12.359 -30.484 -7.742 1 96 95 LEU A C 1
ATOM 750 O O . LEU A 1 95 ? -13.203 -29.656 -7.383 1 96 95 LEU A O 1
ATOM 754 N N . THR A 1 96 ? -12.586 -31.391 -8.688 1 94.75 96 THR A N 1
ATOM 755 C CA . THR A 1 96 ? -13.875 -31.453 -9.367 1 94.75 96 THR A CA 1
ATOM 756 C C . THR A 1 96 ? -15.008 -31.688 -8.375 1 94.75 96 THR A C 1
ATOM 758 O O . THR A 1 96 ? -16.031 -31 -8.406 1 94.75 96 THR A O 1
ATOM 761 N N . LYS A 1 97 ? -14.773 -32.625 -7.5 1 94.75 97 LYS A N 1
ATOM 762 C CA . LYS A 1 97 ? -15.773 -32.938 -6.484 1 94.75 97 LYS A CA 1
ATOM 763 C C . LYS A 1 97 ? -16 -31.75 -5.555 1 94.75 97 LYS A C 1
ATOM 765 O O . LYS A 1 97 ? -17.141 -31.453 -5.18 1 94.75 97 LYS A O 1
ATOM 770 N N . SER A 1 98 ? -14.945 -31.125 -5.191 1 96.25 98 SER A N 1
ATOM 771 C CA . SER A 1 98 ? -15.023 -29.984 -4.293 1 96.25 98 SER A CA 1
ATOM 772 C C . SER A 1 98 ? -15.773 -28.828 -4.941 1 96.25 98 SER A C 1
ATOM 774 O O . SER A 1 98 ? -16.594 -28.172 -4.301 1 96.25 98 SER A O 1
ATOM 776 N N . LEU A 1 99 ? -15.492 -28.578 -6.207 1 96.25 99 LEU A N 1
ATOM 777 C CA . LEU A 1 99 ? -16.156 -27.5 -6.926 1 96.25 99 LEU A CA 1
ATOM 778 C C . LEU A 1 99 ? -17.672 -27.75 -7.004 1 96.25 99 LEU A C 1
ATOM 780 O O . LEU A 1 99 ? -18.453 -26.812 -6.836 1 96.25 99 LEU A O 1
ATOM 784 N N . ASP A 1 100 ? -18.016 -28.953 -7.281 1 94.94 100 ASP A N 1
ATOM 785 C CA . ASP A 1 100 ? -19.438 -29.312 -7.297 1 94.94 100 ASP A CA 1
ATOM 786 C C . ASP A 1 100 ? -20.062 -29.094 -5.93 1 94.94 100 ASP A C 1
ATOM 788 O O . ASP A 1 100 ? -21.172 -28.547 -5.832 1 94.94 100 ASP A O 1
ATOM 792 N N . PHE A 1 101 ? -19.375 -29.516 -4.941 1 95.25 101 PHE A N 1
ATOM 793 C CA . PHE A 1 101 ? -19.844 -29.375 -3.568 1 95.25 101 PHE A CA 1
ATOM 794 C C . PHE A 1 101 ? -20.031 -27.906 -3.221 1 95.25 101 PHE A C 1
ATOM 796 O O . PHE A 1 101 ? -21.094 -27.516 -2.709 1 95.25 101 PHE A O 1
ATOM 803 N N . TRP A 1 102 ? -19.078 -27.047 -3.498 1 95.81 102 TRP A N 1
ATOM 804 C CA . TRP A 1 102 ? -19.141 -25.625 -3.166 1 95.81 102 TRP A CA 1
ATOM 805 C C . TRP A 1 102 ? -20.234 -24.938 -3.969 1 95.81 102 TRP A C 1
ATOM 807 O O . TRP A 1 102 ? -20.906 -24.047 -3.461 1 95.81 102 TRP A O 1
ATOM 817 N N . THR A 1 103 ? -20.406 -25.344 -5.207 1 94.69 103 THR A N 1
ATOM 818 C CA . THR A 1 103 ? -21.453 -24.781 -6.043 1 94.69 103 THR A CA 1
ATOM 819 C C . THR A 1 103 ? -22.828 -25.109 -5.473 1 94.69 103 THR A C 1
ATOM 821 O O . THR A 1 103 ? -23.688 -24.234 -5.379 1 94.69 103 THR A O 1
ATOM 824 N N . THR A 1 104 ? -22.984 -26.297 -5.094 1 93.69 104 THR A N 1
ATOM 825 C CA . THR A 1 104 ? -24.25 -26.75 -4.535 1 93.69 104 THR A CA 1
ATOM 826 C C . THR A 1 104 ? -24.562 -26.031 -3.223 1 93.69 104 THR A C 1
ATOM 828 O O . THR A 1 104 ? -25.719 -25.734 -2.926 1 93.69 104 THR A O 1
ATOM 831 N N . ASN A 1 105 ? -23.547 -25.75 -2.467 1 93.94 105 ASN A N 1
ATOM 832 C CA . ASN A 1 105 ? -23.703 -25.094 -1.175 1 93.94 105 ASN A CA 1
ATOM 833 C C . ASN A 1 105 ? -23.75 -23.578 -1.32 1 93.94 105 ASN A C 1
ATOM 835 O O . ASN A 1 105 ? -23.703 -22.859 -0.325 1 93.94 105 ASN A O 1
ATOM 839 N N . LYS A 1 106 ? -23.672 -23.125 -2.52 1 93.56 106 LYS A N 1
ATOM 840 C CA . LYS A 1 106 ? -23.812 -21.703 -2.861 1 93.56 106 LYS A CA 1
ATOM 841 C C . LYS A 1 106 ? -22.672 -20.891 -2.275 1 93.56 106 LYS A C 1
ATOM 843 O O . LYS A 1 106 ? -22.891 -19.781 -1.772 1 93.56 106 LYS A O 1
ATOM 848 N N . ASN A 1 107 ? -21.531 -21.578 -2.23 1 94.94 107 ASN A N 1
ATOM 849 C CA . ASN A 1 107 ? -20.344 -20.797 -1.924 1 94.94 107 ASN A CA 1
ATOM 850 C C . ASN A 1 107 ? -19.984 -19.844 -3.055 1 94.94 107 ASN A C 1
ATOM 852 O O . ASN A 1 107 ? -20.422 -20.031 -4.191 1 94.94 107 ASN A O 1
ATOM 856 N N . ARG A 1 108 ? -19.266 -18.766 -2.73 1 94.06 108 ARG A N 1
ATOM 857 C CA . ARG A 1 108 ? -19.031 -17.703 -3.701 1 94.06 108 ARG A CA 1
ATOM 858 C C . ARG A 1 108 ? -17.578 -17.734 -4.207 1 94.06 108 ARG A C 1
ATOM 860 O O . ARG A 1 108 ? -17.25 -18.5 -5.121 1 94.06 108 ARG A O 1
ATOM 867 N N . ALA A 1 109 ? -16.672 -17.141 -3.459 1 95.69 109 ALA A N 1
ATOM 868 C CA . ALA A 1 109 ? -15.273 -17.141 -3.867 1 95.69 109 ALA A CA 1
ATOM 869 C C . ALA A 1 109 ? -14.516 -18.312 -3.258 1 95.69 109 ALA A C 1
ATOM 871 O O . ALA A 1 109 ? -14.562 -18.531 -2.045 1 95.69 109 ALA A O 1
ATOM 872 N N . ILE A 1 110 ? -13.867 -19.125 -4.09 1 97.44 110 ILE A N 1
ATOM 873 C CA . ILE A 1 110 ? -13.008 -20.203 -3.625 1 97.44 110 ILE A CA 1
ATOM 874 C C . ILE A 1 110 ? -11.547 -19.797 -3.764 1 97.44 110 ILE A C 1
ATOM 876 O O . ILE A 1 110 ? -11.109 -19.375 -4.836 1 97.44 110 ILE A O 1
ATOM 880 N N . TRP A 1 111 ? -10.82 -19.922 -2.674 1 97.56 111 TRP A N 1
ATOM 881 C CA . TRP A 1 111 ? -9.414 -19.531 -2.639 1 97.56 111 TRP A CA 1
ATOM 882 C C . TRP A 1 111 ? -8.516 -20.75 -2.391 1 97.56 111 TRP A C 1
ATOM 884 O O . TRP A 1 111 ? -8.828 -21.594 -1.558 1 97.56 111 TRP A O 1
ATOM 894 N N . PHE A 1 112 ? -7.426 -20.812 -3.102 1 98.06 112 PHE A N 1
ATOM 895 C CA . PHE A 1 112 ? -6.383 -21.797 -2.844 1 98.06 112 PHE A CA 1
ATOM 896 C C . PHE A 1 112 ? -5.059 -21.125 -2.521 1 98.06 112 PHE A C 1
ATOM 898 O O . PHE A 1 112 ? -4.555 -20.328 -3.314 1 98.06 112 PHE A O 1
ATOM 905 N N . ARG A 1 113 ? -4.543 -21.359 -1.418 1 97.94 113 ARG A N 1
ATOM 906 C CA . ARG A 1 113 ? -3.152 -21.047 -1.111 1 97.94 113 ARG A CA 1
ATOM 907 C C . ARG A 1 113 ? -2.219 -22.156 -1.568 1 97.94 113 ARG A C 1
ATOM 909 O O . ARG A 1 113 ? -2.184 -23.234 -0.962 1 97.94 113 ARG A O 1
ATOM 916 N N . VAL A 1 114 ? -1.503 -21.891 -2.592 1 97.88 114 VAL A N 1
ATOM 917 C CA . VAL A 1 114 ? -0.646 -22.891 -3.213 1 97.88 114 VAL A CA 1
ATOM 918 C C . VAL A 1 114 ? 0.819 -22.578 -2.924 1 97.88 114 VAL A C 1
ATOM 920 O O . VAL A 1 114 ? 1.34 -21.562 -3.381 1 97.88 114 VAL A O 1
ATOM 923 N N . TYR A 1 115 ? 1.484 -23.453 -2.217 1 97.38 115 TYR A N 1
ATOM 924 C CA . TYR A 1 115 ? 2.879 -23.234 -1.853 1 97.38 115 TYR A CA 1
ATOM 925 C C . TYR A 1 115 ? 3.814 -23.719 -2.951 1 97.38 115 TYR A C 1
ATOM 927 O O . TYR A 1 115 ? 3.424 -24.531 -3.791 1 97.38 115 TYR A O 1
ATOM 935 N N . LYS A 1 116 ? 4.992 -23.156 -2.893 1 97.19 116 LYS A N 1
ATOM 936 C CA . LYS A 1 116 ? 5.98 -23.422 -3.936 1 97.19 116 LYS A CA 1
ATOM 937 C C . LYS A 1 116 ? 6.137 -24.922 -4.172 1 97.19 116 LYS A C 1
ATOM 939 O O . LYS A 1 116 ? 6.227 -25.375 -5.316 1 97.19 116 LYS A O 1
ATOM 944 N N . GLU A 1 117 ? 6.137 -25.75 -3.16 1 94.62 117 GLU A N 1
ATOM 945 C CA . GLU A 1 117 ? 6.301 -27.188 -3.248 1 94.62 117 GLU A CA 1
ATOM 946 C C . GLU A 1 117 ? 5.102 -27.844 -3.938 1 94.62 117 GLU A C 1
ATOM 948 O O . GLU A 1 117 ? 5.184 -28.984 -4.375 1 94.62 117 GLU A O 1
ATOM 953 N N . GLN A 1 118 ? 4.043 -27.062 -4.023 1 95.19 118 GLN A N 1
ATOM 954 C CA . GLN A 1 118 ? 2.805 -27.547 -4.625 1 95.19 118 GLN A CA 1
ATOM 955 C C . GLN A 1 118 ? 2.555 -26.891 -5.98 1 95.19 118 GLN A C 1
ATOM 957 O O . GLN A 1 118 ? 1.411 -26.797 -6.43 1 95.19 118 GLN A O 1
ATOM 962 N N . ALA A 1 119 ? 3.576 -26.422 -6.602 1 96.44 119 ALA A N 1
ATOM 963 C CA . ALA A 1 119 ? 3.459 -25.625 -7.82 1 96.44 119 ALA A CA 1
ATOM 964 C C . ALA A 1 119 ? 2.723 -26.391 -8.914 1 96.44 119 ALA A C 1
ATOM 966 O O . ALA A 1 119 ? 2.121 -25.797 -9.805 1 96.44 119 ALA A O 1
ATOM 967 N N . ASP A 1 120 ? 2.67 -27.672 -8.859 1 95.31 120 ASP A N 1
ATOM 968 C CA . ASP A 1 120 ? 2.004 -28.516 -9.836 1 95.31 120 ASP A CA 1
ATOM 969 C C . ASP A 1 120 ? 0.49 -28.312 -9.797 1 95.31 120 ASP A C 1
ATOM 971 O O . ASP A 1 120 ? -0.214 -28.688 -10.742 1 95.31 120 ASP A O 1
ATOM 975 N N . TRP A 1 121 ? -0.016 -27.75 -8.734 1 96.38 121 TRP A N 1
ATOM 976 C CA . TRP A 1 121 ? -1.449 -27.5 -8.609 1 96.38 121 TRP A CA 1
ATOM 977 C C . TRP A 1 121 ? -1.883 -26.344 -9.5 1 96.38 121 TRP A C 1
ATOM 979 O O . TRP A 1 121 ? -3.047 -26.25 -9.898 1 96.38 121 TRP A O 1
ATOM 989 N N . VAL A 1 122 ? -0.954 -25.469 -9.805 1 97.81 122 VAL A N 1
ATOM 990 C CA . VAL A 1 122 ? -1.272 -24.188 -10.422 1 97.81 122 VAL A CA 1
ATOM 991 C C . VAL A 1 122 ? -1.888 -24.422 -11.805 1 97.81 122 VAL A C 1
ATOM 993 O O . VAL A 1 122 ? -2.963 -23.891 -12.102 1 97.81 122 VAL A O 1
ATOM 996 N N . PRO A 1 123 ? -1.279 -25.281 -12.664 1 96.69 123 PRO A N 1
ATOM 997 C CA . PRO A 1 123 ? -1.902 -25.5 -13.977 1 96.69 123 PRO A CA 1
ATOM 998 C C . PRO A 1 123 ? -3.27 -26.172 -13.875 1 96.69 123 PRO A C 1
ATOM 1000 O O . PRO A 1 123 ? -4.16 -25.891 -14.68 1 96.69 123 PRO A O 1
ATOM 1003 N N . ILE A 1 124 ? -3.461 -27.016 -12.938 1 96.75 124 ILE A N 1
ATOM 1004 C CA . ILE A 1 124 ? -4.734 -27.703 -12.758 1 96.75 124 ILE A CA 1
ATOM 1005 C C . ILE A 1 124 ? -5.809 -26.703 -12.352 1 96.75 124 ILE A C 1
ATOM 1007 O O . ILE A 1 124 ? -6.918 -26.703 -12.891 1 96.75 124 ILE A O 1
ATOM 1011 N N . LEU A 1 125 ? -5.453 -25.859 -11.398 1 97.94 125 LEU A N 1
ATOM 1012 C CA . LEU A 1 125 ? -6.379 -24.828 -10.953 1 97.94 125 LEU A CA 1
ATOM 1013 C C . LEU A 1 125 ? -6.738 -23.891 -12.094 1 97.94 125 LEU A C 1
ATOM 1015 O O . LEU A 1 125 ? -7.914 -23.562 -12.297 1 97.94 125 LEU A O 1
ATOM 1019 N N . ALA A 1 126 ? -5.727 -23.469 -12.828 1 98 126 ALA A N 1
ATOM 1020 C CA . ALA A 1 126 ? -5.961 -22.578 -13.953 1 98 126 ALA A CA 1
ATOM 1021 C C . ALA A 1 126 ? -6.91 -23.203 -14.969 1 98 126 ALA A C 1
ATOM 1023 O O . ALA A 1 126 ? -7.816 -22.547 -15.477 1 98 126 ALA A O 1
ATOM 1024 N N . GLU A 1 127 ? -6.738 -24.453 -15.242 1 96.44 127 GLU A N 1
ATOM 1025 C CA . GLU A 1 127 ? -7.57 -25.188 -16.188 1 96.44 127 GLU A CA 1
ATOM 1026 C C . GLU A 1 127 ? -9.016 -25.281 -15.695 1 96.44 127 GLU A C 1
ATOM 1028 O O . GLU A 1 127 ? -9.938 -25.453 -16.5 1 96.44 127 GLU A O 1
ATOM 1033 N N . ASN A 1 128 ? -9.148 -25.188 -14.414 1 96.69 128 ASN A N 1
ATOM 1034 C CA . ASN A 1 128 ? -10.484 -25.328 -13.836 1 96.69 128 ASN A CA 1
ATOM 1035 C C . ASN A 1 128 ? -11.062 -23.969 -13.461 1 96.69 128 ASN A C 1
ATOM 1037 O O . ASN A 1 128 ? -11.898 -23.875 -12.562 1 96.69 128 ASN A O 1
ATOM 1041 N N . GLY A 1 129 ? -10.555 -22.906 -14.023 1 96.38 129 GLY A N 1
ATOM 1042 C CA . GLY A 1 129 ? -11.219 -21.609 -13.953 1 96.38 129 GLY A CA 1
ATOM 1043 C C . GLY A 1 129 ? -10.625 -20.688 -12.891 1 96.38 129 GLY A C 1
ATOM 1044 O O . GLY A 1 129 ? -11.07 -19.562 -12.734 1 96.38 129 GLY A O 1
ATOM 1045 N N . PHE A 1 130 ? -9.68 -21.188 -12.141 1 98.19 130 PHE A N 1
ATOM 1046 C CA . PHE A 1 130 ? -9.047 -20.328 -11.156 1 98.19 130 PHE A CA 1
ATOM 1047 C C . PHE A 1 130 ? -8.086 -19.344 -11.82 1 98.19 130 PHE A C 1
ATOM 1049 O O . PHE A 1 130 ? -7.496 -19.656 -12.859 1 98.19 130 PHE A O 1
ATOM 1056 N N . ASP A 1 131 ? -7.961 -18.188 -11.219 1 98.12 131 ASP A N 1
ATOM 1057 C CA . ASP A 1 131 ? -7.035 -17.141 -11.656 1 98.12 131 ASP A CA 1
ATOM 1058 C C . ASP A 1 131 ? -6.105 -16.719 -10.516 1 98.12 131 ASP A C 1
ATOM 1060 O O . ASP A 1 131 ? -6.363 -17.031 -9.352 1 98.12 131 ASP A O 1
ATOM 1064 N N . PHE A 1 132 ? -5.043 -16.094 -10.883 1 98.56 132 PHE A N 1
ATOM 1065 C CA . PHE A 1 132 ? -4.121 -15.562 -9.883 1 98.56 132 PHE A CA 1
ATOM 1066 C C . PHE A 1 132 ? -4.734 -14.359 -9.164 1 98.56 132 PHE A C 1
ATOM 1068 O O . PHE A 1 132 ? -5.473 -13.578 -9.766 1 98.56 132 PHE A O 1
ATOM 1075 N N . HIS A 1 133 ? -4.441 -14.203 -7.91 1 97.69 133 HIS A N 1
ATOM 1076 C CA . HIS A 1 133 ? -4.879 -13.016 -7.184 1 97.69 133 HIS A CA 1
ATOM 1077 C C . HIS A 1 133 ? -3.691 -12.258 -6.605 1 97.69 133 HIS A C 1
ATOM 1079 O O . HIS A 1 133 ? -3.541 -11.055 -6.84 1 97.69 133 HIS A O 1
ATOM 1085 N N . HIS A 1 134 ? -2.904 -12.898 -5.816 1 97.94 134 HIS A N 1
ATOM 1086 C CA . HIS A 1 134 ? -1.7 -12.312 -5.234 1 97.94 134 HIS A CA 1
ATOM 1087 C C . HIS A 1 134 ? -0.687 -13.398 -4.871 1 97.94 134 HIS A C 1
ATOM 1089 O O . HIS A 1 134 ? -1.016 -14.586 -4.867 1 97.94 134 HIS A O 1
ATOM 1095 N N . ALA A 1 135 ? 0.535 -12.977 -4.637 1 98.12 135 ALA A N 1
ATOM 1096 C CA . ALA A 1 135 ? 1.593 -13.906 -4.254 1 98.12 135 ALA A CA 1
ATOM 1097 C C . ALA A 1 135 ? 2.633 -13.227 -3.373 1 98.12 135 ALA A C 1
ATOM 1099 O O . ALA A 1 135 ? 2.736 -11.992 -3.363 1 98.12 135 ALA A O 1
ATOM 1100 N N . LYS A 1 136 ? 3.271 -13.992 -2.58 1 96.06 136 LYS A N 1
ATOM 1101 C CA . LYS A 1 136 ? 4.492 -13.664 -1.847 1 96.06 136 LYS A CA 1
ATOM 1102 C C . LYS A 1 136 ? 5.512 -14.797 -1.943 1 96.06 136 LYS A C 1
ATOM 1104 O O . LYS A 1 136 ? 5.215 -15.859 -2.488 1 96.06 136 LYS A O 1
ATOM 1109 N N . THR A 1 137 ? 6.637 -14.477 -1.481 1 95.31 137 THR A N 1
ATOM 1110 C CA . THR A 1 137 ? 7.652 -15.523 -1.511 1 95.31 137 THR A CA 1
ATOM 1111 C C . THR A 1 137 ? 7.117 -16.812 -0.898 1 95.31 137 THR A C 1
ATOM 1113 O O . THR A 1 137 ? 6.582 -16.797 0.211 1 95.31 137 THR A O 1
ATOM 1116 N N . GLY A 1 138 ? 7.105 -17.844 -1.719 1 97.06 138 GLY A N 1
ATOM 1117 C CA . GLY A 1 138 ? 6.781 -19.172 -1.221 1 97.06 138 GLY A CA 1
ATOM 1118 C C . GLY A 1 138 ? 5.344 -19.578 -1.486 1 97.06 138 GLY A C 1
ATOM 1119 O O . GLY A 1 138 ? 4.984 -20.75 -1.335 1 97.06 138 GLY A O 1
ATOM 1120 N N . VAL A 1 139 ? 4.531 -18.594 -1.894 1 97.88 139 VAL A N 1
ATOM 1121 C CA . VAL A 1 139 ? 3.125 -18.969 -1.975 1 97.88 139 VAL A CA 1
ATOM 1122 C C . VAL A 1 139 ? 2.414 -18.109 -3.014 1 97.88 139 VAL A C 1
ATOM 1124 O O . VAL A 1 139 ? 2.705 -16.922 -3.143 1 97.88 139 VAL A O 1
ATOM 1127 N N . VAL A 1 140 ? 1.518 -18.688 -3.752 1 98.62 140 VAL A N 1
ATOM 1128 C CA . VAL A 1 140 ? 0.608 -17.984 -4.641 1 98.62 140 VAL A CA 1
ATOM 1129 C C . VAL A 1 140 ? -0.837 -18.297 -4.273 1 98.62 140 VAL A C 1
ATOM 1131 O O . VAL A 1 140 ? -1.158 -19.453 -3.936 1 98.62 140 VAL A O 1
ATOM 1134 N N . VAL A 1 141 ? -1.657 -17.297 -4.27 1 98.5 141 VAL A N 1
ATOM 1135 C CA . VAL A 1 141 ? -3.076 -17.469 -3.973 1 98.5 141 VAL A CA 1
ATOM 1136 C C . VAL A 1 141 ? -3.895 -17.328 -5.254 1 98.5 141 VAL A C 1
ATOM 1138 O O . VAL A 1 141 ? -3.779 -16.328 -5.965 1 98.5 141 VAL A O 1
ATOM 1141 N N . MET A 1 142 ? -4.641 -18.297 -5.551 1 98.62 142 MET A N 1
ATOM 1142 C CA . MET A 1 142 ? -5.535 -18.312 -6.703 1 98.62 142 MET A CA 1
ATOM 1143 C C . MET A 1 142 ? -6.996 -18.328 -6.262 1 98.62 142 MET A C 1
ATOM 1145 O O . MET A 1 142 ? -7.312 -18.781 -5.164 1 98.62 142 MET A O 1
ATOM 1149 N N . TYR A 1 143 ? -7.875 -17.797 -7.121 1 97.75 143 TYR A N 1
ATOM 1150 C CA . TYR A 1 143 ? -9.281 -17.703 -6.73 1 97.75 143 TYR A CA 1
ATOM 1151 C C . TYR A 1 143 ? -10.195 -18.016 -7.906 1 97.75 143 TYR A C 1
ATOM 1153 O O . TYR A 1 143 ? -9.773 -17.953 -9.062 1 97.75 143 TYR A O 1
ATOM 1161 N N . ARG A 1 144 ? -11.383 -18.391 -7.598 1 97.12 144 ARG A N 1
ATOM 1162 C CA . ARG A 1 144 ? -12.461 -18.594 -8.562 1 97.12 144 ARG A CA 1
ATOM 1163 C C . ARG A 1 144 ? -13.805 -18.141 -7.984 1 97.12 144 ARG A C 1
ATOM 1165 O O . ARG A 1 144 ? -14.164 -18.547 -6.879 1 97.12 144 ARG A O 1
ATOM 1172 N N . TRP A 1 145 ? -14.477 -17.219 -8.672 1 96.38 145 TRP A N 1
ATOM 1173 C CA . TRP A 1 145 ? -15.828 -16.812 -8.328 1 96.38 145 TRP A CA 1
ATOM 1174 C C . TRP A 1 145 ? -16.859 -17.766 -8.914 1 96.38 145 TRP A C 1
ATOM 1176 O O . TRP A 1 145 ? -16.953 -17.922 -10.133 1 96.38 145 TRP A O 1
ATOM 1186 N N . LEU A 1 146 ? -17.688 -18.391 -8.172 1 94.94 146 LEU A N 1
ATOM 1187 C CA . LEU A 1 146 ? -18.531 -19.484 -8.625 1 94.94 146 LEU A CA 1
ATOM 1188 C C . LEU A 1 146 ? -19.875 -18.969 -9.133 1 94.94 146 LEU A C 1
ATOM 1190 O O . LEU A 1 146 ? -20.375 -19.422 -10.156 1 94.94 146 LEU A O 1
ATOM 1194 N N . PRO A 1 147 ? -20.438 -17.938 -8.422 1 91.81 147 PRO A N 1
ATOM 1195 C CA . PRO A 1 147 ? -21.75 -17.5 -8.898 1 91.81 147 PRO A CA 1
ATOM 1196 C C . PRO A 1 147 ? -21.703 -16.906 -10.305 1 91.81 147 PRO A C 1
ATOM 1198 O O . PRO A 1 147 ? -20.797 -16.125 -10.617 1 91.81 147 PRO A O 1
ATOM 1201 N N . GLU A 1 148 ? -22.609 -17.219 -11.078 1 87.69 148 GLU A N 1
ATOM 1202 C CA . GLU A 1 148 ? -22.656 -16.734 -12.453 1 87.69 148 GLU A CA 1
ATOM 1203 C C . GLU A 1 148 ? -23.547 -15.508 -12.586 1 87.69 148 GLU A C 1
ATOM 1205 O O . GLU A 1 148 ? -23.438 -14.742 -13.547 1 87.69 148 GLU A O 1
ATOM 1210 N N . HIS A 1 149 ? -24.438 -15.281 -11.656 1 85.56 149 HIS A N 1
ATOM 1211 C CA . HIS A 1 149 ? -25.438 -14.227 -11.758 1 85.56 149 HIS A CA 1
ATOM 1212 C C . HIS A 1 149 ? -24.984 -12.969 -11.031 1 85.56 149 HIS A C 1
ATOM 1214 O O . HIS A 1 149 ? -25.703 -11.961 -11.023 1 85.56 149 HIS A O 1
ATOM 1220 N N . GLU A 1 150 ? -23.938 -13.094 -10.352 1 82.88 150 GLU A N 1
ATOM 1221 C CA . GLU A 1 150 ? -23.375 -11.953 -9.633 1 82.88 150 GLU A CA 1
ATOM 1222 C C . GLU A 1 150 ? -21.953 -11.672 -10.078 1 82.88 150 GLU A C 1
ATOM 1224 O O . GLU A 1 150 ? -21.172 -12.602 -10.305 1 82.88 150 GLU A O 1
ATOM 1229 N N . SER A 1 151 ? -21.703 -10.461 -10.289 1 80.62 151 SER A N 1
ATOM 1230 C CA . SER A 1 151 ? -20.328 -10.102 -10.633 1 80.62 151 SER A CA 1
ATOM 1231 C C . SER A 1 151 ? -19.422 -10.18 -9.406 1 80.62 151 SER A C 1
ATOM 1233 O O . SER A 1 151 ? -19.859 -9.961 -8.281 1 80.62 151 SER A O 1
ATOM 1235 N N . SER A 1 152 ? -18.203 -10.539 -9.711 1 80.5 152 SER A N 1
ATOM 1236 C CA . SER A 1 152 ? -17.219 -10.633 -8.641 1 80.5 152 SER A CA 1
ATOM 1237 C C . SER A 1 152 ? -16.953 -9.266 -8.008 1 80.5 152 SER A C 1
ATOM 1239 O O . SER A 1 152 ? -16.906 -8.258 -8.711 1 80.5 152 SER A O 1
ATOM 1241 N N . ASN A 1 153 ? -16.906 -9.203 -6.707 1 78.25 153 ASN A N 1
ATOM 1242 C CA . ASN A 1 153 ? -16.594 -7.984 -5.977 1 78.25 153 ASN A CA 1
ATOM 1243 C C . ASN A 1 153 ? -15.414 -8.188 -5.027 1 78.25 153 ASN A C 1
ATOM 1245 O O . ASN A 1 153 ? -15.414 -7.672 -3.908 1 78.25 153 ASN A O 1
ATOM 1249 N N . LEU A 1 154 ? -14.547 -9 -5.555 1 86.88 154 LEU A N 1
ATOM 1250 C CA . LEU A 1 154 ? -13.398 -9.281 -4.707 1 86.88 154 LEU A CA 1
ATOM 1251 C C . LEU A 1 154 ? -12.422 -8.102 -4.703 1 86.88 154 LEU A C 1
ATOM 1253 O O . LEU A 1 154 ? -12.195 -7.48 -5.746 1 86.88 154 LEU A O 1
ATOM 1257 N N . PRO A 1 155 ? -11.945 -7.75 -3.6 1 86.56 155 PRO A N 1
ATOM 1258 C CA . PRO A 1 155 ? -10.977 -6.648 -3.555 1 86.56 155 PRO A CA 1
ATOM 1259 C C . PRO A 1 155 ? -9.656 -7 -4.227 1 86.56 155 PRO A C 1
ATOM 1261 O O . PRO A 1 155 ? -9.227 -8.156 -4.184 1 86.56 155 PRO A O 1
ATOM 1264 N N . THR A 1 156 ? -9.094 -6.008 -4.773 1 91.12 156 THR A N 1
ATOM 1265 C CA . THR A 1 156 ? -7.746 -6.152 -5.312 1 91.12 156 THR A CA 1
ATOM 1266 C C . THR A 1 156 ? -6.715 -6.23 -4.188 1 91.12 156 THR A C 1
ATOM 1268 O O . THR A 1 156 ? -6.969 -5.766 -3.076 1 91.12 156 THR A O 1
ATOM 1271 N N . TYR A 1 157 ? -5.66 -6.898 -4.449 1 95.19 157 TYR A N 1
ATOM 1272 C CA . TYR A 1 157 ? -4.559 -6.949 -3.496 1 95.19 157 TYR A CA 1
ATOM 1273 C C . TYR A 1 157 ? -3.838 -5.605 -3.418 1 95.19 157 TYR A C 1
ATOM 1275 O O . TYR A 1 157 ? -4.133 -4.691 -4.191 1 95.19 157 TYR A O 1
ATOM 1283 N N . ALA A 1 158 ? -2.914 -5.492 -2.418 1 96.81 158 ALA A N 1
ATOM 1284 C CA . ALA A 1 158 ? -2.121 -4.281 -2.23 1 96.81 158 ALA A CA 1
ATOM 1285 C C . ALA A 1 158 ? -1.366 -3.918 -3.506 1 96.81 158 ALA A C 1
ATOM 1287 O O . ALA A 1 158 ? -0.844 -4.797 -4.199 1 96.81 158 ALA A O 1
ATOM 1288 N N . HIS A 1 159 ? -1.335 -2.641 -3.824 1 96.75 159 HIS A N 1
ATOM 1289 C CA . HIS A 1 159 ? -0.706 -2.18 -5.055 1 96.75 159 HIS A CA 1
ATOM 1290 C C . HIS A 1 159 ? 0.062 -0.882 -4.832 1 96.75 159 HIS A C 1
ATOM 1292 O O . HIS A 1 159 ? 0.332 -0.142 -5.781 1 96.75 159 HIS A O 1
ATOM 1298 N N . THR A 1 160 ? 0.331 -0.529 -3.648 1 95.75 160 THR A N 1
ATOM 1299 C CA . THR A 1 160 ? 1.098 0.662 -3.301 1 95.75 160 THR A CA 1
ATOM 1300 C C . THR A 1 160 ? 2.268 0.306 -2.389 1 95.75 160 THR A C 1
ATOM 1302 O O . THR A 1 160 ? 2.072 -0.25 -1.308 1 95.75 160 THR A O 1
ATOM 1305 N N . LEU A 1 161 ? 3.416 0.596 -2.854 1 96.25 161 LEU A N 1
ATOM 1306 C CA . LEU A 1 161 ? 4.598 0.411 -2.018 1 96.25 161 LEU A CA 1
ATOM 1307 C C . LEU A 1 161 ? 4.719 1.53 -0.989 1 96.25 161 LEU A C 1
ATOM 1309 O O . LEU A 1 161 ? 4.422 2.689 -1.288 1 96.25 161 LEU A O 1
ATOM 1313 N N . MET A 1 162 ? 5.164 1.192 0.178 1 96.44 162 MET A N 1
ATOM 1314 C CA . MET A 1 162 ? 5.332 2.164 1.255 1 96.44 162 MET A CA 1
ATOM 1315 C C . MET A 1 162 ? 6.812 2.441 1.509 1 96.44 162 MET A C 1
ATOM 1317 O O . MET A 1 162 ? 7.598 1.512 1.705 1 96.44 162 MET A O 1
ATOM 1321 N N . GLY A 1 163 ? 7.18 3.68 1.449 1 96.94 163 GLY A N 1
ATOM 1322 C CA . GLY A 1 163 ? 8.516 4.133 1.799 1 96.94 163 GLY A CA 1
ATOM 1323 C C . GLY A 1 163 ? 8.516 5.242 2.832 1 96.94 163 GLY A C 1
ATOM 1324 O O . GLY A 1 163 ? 7.516 5.941 3.006 1 96.94 163 GLY A O 1
ATOM 1325 N N . VAL A 1 164 ? 9.648 5.375 3.484 1 97.88 164 VAL A N 1
ATOM 1326 C CA . VAL A 1 164 ? 9.797 6.438 4.473 1 97.88 164 VAL A CA 1
ATOM 1327 C C . VAL A 1 164 ? 11.133 7.148 4.262 1 97.88 164 VAL A C 1
ATOM 1329 O O . VAL A 1 164 ? 12.086 6.555 3.744 1 97.88 164 VAL A O 1
ATOM 1332 N N . GLY A 1 165 ? 11.156 8.352 4.578 1 98 165 GLY A N 1
ATOM 1333 C CA . GLY A 1 165 ? 12.367 9.148 4.703 1 98 165 GLY A CA 1
ATOM 1334 C C . GLY A 1 165 ? 12.523 9.789 6.07 1 98 165 GLY A C 1
ATOM 1335 O O . GLY A 1 165 ? 11.57 10.344 6.617 1 98 165 GLY A O 1
ATOM 1336 N N . GLY A 1 166 ? 13.703 9.648 6.609 1 98.5 166 GLY A N 1
ATOM 1337 C CA . GLY A 1 166 ? 14 10.266 7.895 1 98.5 166 GLY A CA 1
ATOM 1338 C C . GLY A 1 166 ? 14.656 11.625 7.766 1 98.5 166 GLY A C 1
ATOM 1339 O O . GLY A 1 166 ? 15.812 11.719 7.352 1 98.5 166 GLY A O 1
ATOM 1340 N N . LEU A 1 167 ? 13.945 12.633 8.062 1 98.62 167 LEU A N 1
ATOM 1341 C CA . LEU A 1 167 ? 14.492 13.984 8.148 1 98.62 167 LEU A CA 1
ATOM 1342 C C . LEU A 1 167 ? 15.109 14.234 9.523 1 98.62 167 LEU A C 1
ATOM 1344 O O . LEU A 1 167 ? 14.398 14.555 10.477 1 98.62 167 LEU A O 1
ATOM 1348 N N . VAL A 1 168 ? 16.375 14.086 9.594 1 98.62 168 VAL A N 1
ATOM 1349 C CA . VAL A 1 168 ? 17.078 14.203 10.867 1 98.62 168 VAL A CA 1
ATOM 1350 C C . VAL A 1 168 ? 17.812 15.547 10.938 1 98.62 168 VAL A C 1
ATOM 1352 O O . VAL A 1 168 ? 18.703 15.82 10.141 1 98.62 168 VAL A O 1
ATOM 1355 N N . ILE A 1 169 ? 17.453 16.344 11.852 1 97.88 169 ILE A N 1
ATOM 1356 C CA . ILE A 1 169 ? 18.078 17.641 12.062 1 97.88 169 ILE A CA 1
ATOM 1357 C C . ILE A 1 169 ? 18.656 17.719 13.469 1 97.88 169 ILE A C 1
ATOM 1359 O O . ILE A 1 169 ? 17.969 17.406 14.445 1 97.88 169 ILE A O 1
ATOM 1363 N N . ASN A 1 170 ? 19.875 18.078 13.578 1 97.25 170 ASN A N 1
ATOM 1364 C CA . ASN A 1 170 ? 20.5 18.156 14.898 1 97.25 170 ASN A CA 1
ATOM 1365 C C . ASN A 1 170 ? 20.391 19.562 15.484 1 97.25 170 ASN A C 1
ATOM 1367 O O . ASN A 1 170 ? 19.766 20.438 14.883 1 97.25 170 ASN A O 1
ATOM 1371 N N . GLU A 1 171 ? 20.984 19.781 16.609 1 95.12 171 GLU A N 1
ATOM 1372 C CA . GLU A 1 171 ? 20.844 21.031 17.344 1 95.12 171 GLU A CA 1
ATOM 1373 C C . GLU A 1 171 ? 21.641 22.156 16.688 1 95.12 171 GLU A C 1
ATOM 1375 O O . GLU A 1 171 ? 21.422 23.328 16.984 1 95.12 171 GLU A O 1
ATOM 1380 N N . GLN A 1 172 ? 22.531 21.828 15.844 1 96 172 GLN A N 1
ATOM 1381 C CA . GLN A 1 172 ? 23.328 22.812 15.133 1 96 172 GLN A CA 1
ATOM 1382 C C . GLN A 1 172 ? 22.688 23.203 13.805 1 96 172 GLN A C 1
ATOM 1384 O O . GLN A 1 172 ? 23.328 23.812 12.953 1 96 172 GLN A O 1
ATOM 1389 N N . ASP A 1 173 ? 21.484 22.734 13.578 1 96.38 173 ASP A N 1
ATOM 1390 C CA . ASP A 1 173 ? 20.719 23.047 12.367 1 96.38 173 ASP A CA 1
ATOM 1391 C C . ASP A 1 173 ? 21.375 22.438 11.133 1 96.38 173 ASP A C 1
ATOM 1393 O O . ASP A 1 173 ? 21.531 23.094 10.109 1 96.38 173 ASP A O 1
ATOM 1397 N N . GLU A 1 174 ? 21.781 21.281 11.328 1 98.06 174 GLU A N 1
ATOM 1398 C CA . GLU A 1 174 ? 22.297 20.484 10.219 1 98.06 174 GLU A CA 1
ATOM 1399 C C . GLU A 1 174 ? 21.359 19.312 9.914 1 98.06 174 GLU A C 1
ATOM 1401 O O . GLU A 1 174 ? 20.812 18.703 10.828 1 98.06 174 GLU A O 1
ATOM 1406 N N . VAL A 1 175 ? 21.25 19 8.648 1 98.38 175 VAL A N 1
ATOM 1407 C CA . VAL A 1 175 ? 20.422 17.875 8.211 1 98.38 175 VAL A CA 1
ATOM 1408 C C . VAL A 1 175 ? 21.312 16.688 7.844 1 98.38 175 VAL A C 1
ATOM 1410 O O . VAL A 1 175 ? 22.344 16.859 7.195 1 98.38 175 VAL A O 1
ATOM 1413 N N . LEU A 1 176 ? 20.938 15.508 8.242 1 98.44 176 LEU A N 1
ATOM 1414 C CA . LEU A 1 176 ? 21.656 14.281 7.879 1 98.44 176 LEU A CA 1
ATOM 1415 C C . LEU A 1 176 ? 21.297 13.852 6.461 1 98.44 176 LEU A C 1
ATOM 1417 O O . LEU A 1 176 ? 20.109 13.617 6.164 1 98.44 176 LEU A O 1
ATOM 1421 N N . VAL A 1 177 ? 22.266 13.75 5.602 1 97.5 177 VAL A N 1
ATOM 1422 C CA . VAL A 1 177 ? 21.984 13.414 4.211 1 97.5 177 VAL A CA 1
ATOM 1423 C C . VAL A 1 177 ? 22.891 12.266 3.766 1 97.5 177 VAL A C 1
ATOM 1425 O O . VAL A 1 177 ? 23.984 12.086 4.305 1 97.5 177 VAL A O 1
ATOM 1428 N N . VAL A 1 178 ? 22.359 11.516 2.812 1 96.19 178 VAL A N 1
ATOM 1429 C CA . VAL A 1 178 ? 23.094 10.375 2.281 1 96.19 178 VAL A CA 1
ATOM 1430 C C . VAL A 1 178 ? 23.062 10.406 0.756 1 96.19 178 VAL A C 1
ATOM 1432 O O . VAL A 1 178 ? 22.219 11.07 0.158 1 96.19 178 VAL A O 1
ATOM 1435 N N . SER A 1 179 ? 23.984 9.805 0.17 1 93 179 SER A N 1
ATOM 1436 C CA . SER A 1 179 ? 24.031 9.531 -1.262 1 93 179 SER A CA 1
ATOM 1437 C C . SER A 1 179 ? 24.203 8.039 -1.532 1 93 179 SER A C 1
ATOM 1439 O O . SER A 1 179 ? 25.109 7.398 -0.98 1 93 179 SER A O 1
ATOM 1441 N N . ASP A 1 180 ? 23.359 7.527 -2.383 1 86.38 180 ASP A N 1
ATOM 1442 C CA . ASP A 1 180 ? 23.375 6.094 -2.645 1 86.38 180 ASP A CA 1
ATOM 1443 C C . ASP A 1 180 ? 24.531 5.707 -3.555 1 86.38 180 ASP A C 1
ATOM 1445 O O . ASP A 1 180 ? 24.938 6.48 -4.43 1 86.38 180 ASP A O 1
ATOM 1449 N N . ARG A 1 181 ? 24.953 4.484 -3.365 1 80.06 181 ARG A N 1
ATOM 1450 C CA . ARG A 1 181 ? 26.016 3.963 -4.227 1 80.06 181 ARG A CA 1
ATOM 1451 C C . ARG A 1 181 ? 25.5 3.748 -5.648 1 80.06 181 ARG A C 1
ATOM 1453 O O . ARG A 1 181 ? 26.219 4.012 -6.617 1 80.06 181 ARG A O 1
ATOM 1460 N N . TYR A 1 182 ? 24.25 3.332 -5.738 1 72.19 182 TYR A N 1
ATOM 1461 C CA . TYR A 1 182 ? 23.688 3.01 -7.043 1 72.19 182 TYR A CA 1
ATOM 1462 C C . TYR A 1 182 ? 22.516 3.92 -7.371 1 72.19 182 TYR A C 1
ATOM 1464 O O . TYR A 1 182 ? 21.5 3.473 -7.934 1 72.19 182 TYR A O 1
ATOM 1472 N N . ALA A 1 183 ? 22.672 5.184 -7.059 1 67.94 183 ALA A N 1
ATOM 1473 C CA . ALA A 1 183 ? 21.594 6.145 -7.301 1 67.94 183 ALA A CA 1
ATOM 1474 C C . ALA A 1 183 ? 21.391 6.363 -8.797 1 67.94 183 ALA A C 1
ATOM 1476 O O . ALA A 1 183 ? 22.328 6.238 -9.586 1 67.94 183 ALA A O 1
ATOM 1477 N N . MET A 1 184 ? 20.188 6.594 -9.156 1 65.12 184 MET A N 1
ATOM 1478 C CA . MET A 1 184 ? 19.875 6.934 -10.539 1 65.12 184 MET A CA 1
ATOM 1479 C C . MET A 1 184 ? 20.562 8.219 -10.961 1 65.12 184 MET A C 1
ATOM 1481 O O . MET A 1 184 ? 21.047 8.336 -12.094 1 65.12 184 MET A O 1
ATOM 1485 N N . ILE A 1 185 ? 20.516 9.203 -9.984 1 67.06 185 ILE A N 1
ATOM 1486 C CA . ILE A 1 185 ? 21.25 10.445 -10.164 1 67.06 185 ILE A CA 1
ATOM 1487 C C . ILE A 1 185 ? 22.531 10.406 -9.344 1 67.06 185 ILE A C 1
ATOM 1489 O O . ILE A 1 185 ? 22.5 10.523 -8.117 1 67.06 185 ILE A O 1
ATOM 1493 N N . PRO A 1 186 ? 23.578 10.273 -10.141 1 72.94 186 PRO A N 1
ATOM 1494 C CA . PRO A 1 186 ? 24.828 10.133 -9.406 1 72.94 186 PRO A CA 1
ATOM 1495 C C . PRO A 1 186 ? 25.125 11.312 -8.484 1 72.94 186 PRO A C 1
ATOM 1497 O O . PRO A 1 186 ? 24.828 12.461 -8.836 1 72.94 186 PRO A O 1
ATOM 1500 N N . ASN A 1 187 ? 25.453 11.078 -7.277 1 77.62 187 ASN A N 1
ATOM 1501 C CA . ASN A 1 187 ? 25.953 12.016 -6.281 1 77.62 187 ASN A CA 1
ATOM 1502 C C . ASN A 1 187 ? 24.844 12.898 -5.727 1 77.62 187 ASN A C 1
ATOM 1504 O O . ASN A 1 187 ? 25.125 13.984 -5.199 1 77.62 187 ASN A O 1
ATOM 1508 N N . SER A 1 188 ? 23.656 12.469 -5.91 1 88.5 188 SER A N 1
ATOM 1509 C CA . SER A 1 188 ? 22.578 13.258 -5.34 1 88.5 188 SER A CA 1
ATOM 1510 C C . SER A 1 188 ? 22.406 12.977 -3.852 1 88.5 188 SER A C 1
ATOM 1512 O O . SER A 1 188 ? 22.641 11.859 -3.393 1 88.5 188 SER A O 1
ATOM 1514 N N . TRP A 1 189 ? 22.109 14.055 -3.156 1 93.12 189 TRP A N 1
ATOM 1515 C CA . TRP A 1 189 ? 21.844 13.93 -1.726 1 93.12 189 TRP A CA 1
ATOM 1516 C C . TRP A 1 189 ? 20.359 13.711 -1.464 1 93.12 189 TRP A C 1
ATOM 1518 O O . TRP A 1 189 ? 19.516 14.352 -2.09 1 93.12 189 TRP A O 1
ATOM 1528 N N . LYS A 1 190 ? 20.109 12.844 -0.612 1 93.62 190 LYS A N 1
ATOM 1529 C CA . LYS A 1 190 ? 18.734 12.562 -0.209 1 93.62 190 LYS A CA 1
ATOM 1530 C C . LYS A 1 190 ? 18.641 12.273 1.286 1 93.62 190 LYS A C 1
ATOM 1532 O O . LYS A 1 190 ? 19.672 12.211 1.973 1 93.62 190 LYS A O 1
ATOM 1537 N N . LEU A 1 191 ? 17.469 12.188 1.764 1 97 191 LEU A N 1
ATOM 1538 C CA . LEU A 1 191 ? 17.25 11.766 3.146 1 97 191 LEU A CA 1
ATOM 1539 C C . LEU A 1 191 ? 17.469 10.266 3.303 1 97 191 LEU A C 1
ATOM 1541 O O . LEU A 1 191 ? 17.141 9.492 2.402 1 97 191 LEU A O 1
ATOM 1545 N N . PRO A 1 192 ? 18.125 9.875 4.414 1 97.44 192 PRO A N 1
ATOM 1546 C CA . PRO A 1 192 ? 18.125 8.43 4.664 1 97.44 192 PRO A CA 1
ATOM 1547 C C . PRO A 1 192 ? 16.719 7.844 4.727 1 97.44 192 PRO A C 1
ATOM 1549 O O . PRO A 1 192 ? 15.797 8.492 5.223 1 97.44 192 PRO A O 1
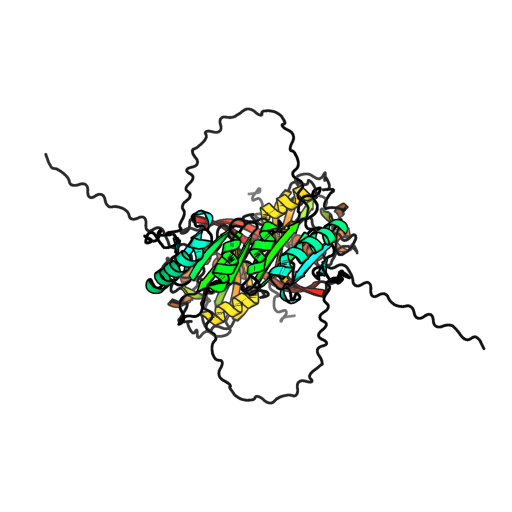ATOM 1552 N N . GLY A 1 193 ? 16.5 6.684 4.289 1 96.44 193 GLY A N 1
ATOM 1553 C CA . GLY A 1 193 ? 15.18 6.066 4.262 1 96.44 193 GLY A CA 1
ATOM 1554 C C . GLY A 1 193 ? 15.156 4.762 3.486 1 96.44 193 GLY A C 1
ATOM 1555 O O . GLY A 1 193 ? 16.203 4.223 3.125 1 96.44 193 GLY A O 1
ATOM 1556 N N . GLY A 1 194 ? 13.953 4.203 3.283 1 95.19 194 GLY A N 1
ATOM 1557 C CA . GLY A 1 194 ? 13.75 2.939 2.592 1 95.19 194 GLY A CA 1
ATOM 1558 C C . GLY A 1 194 ? 12.32 2.438 2.674 1 95.19 194 GLY A C 1
ATOM 1559 O O . GLY A 1 194 ? 11.406 3.209 2.957 1 95.19 194 GLY A O 1
ATOM 1560 N N . TYR A 1 195 ? 12.211 1.212 2.395 1 95.12 195 TYR A N 1
ATOM 1561 C CA . TYR A 1 195 ? 10.883 0.613 2.354 1 95.12 195 TYR A CA 1
ATOM 1562 C C . TYR A 1 195 ? 10.406 0.249 3.754 1 95.12 195 TYR A C 1
ATOM 1564 O O . TYR A 1 195 ? 11.211 -0.089 4.625 1 95.12 195 TYR A O 1
ATOM 1572 N N . VAL A 1 196 ? 9.133 0.352 3.871 1 96.62 196 VAL A N 1
ATOM 1573 C CA . VAL A 1 196 ? 8.484 -0.163 5.074 1 96.62 196 VAL A CA 1
ATOM 1574 C C . VAL A 1 196 ? 8.336 -1.679 4.969 1 96.62 196 VAL A C 1
ATOM 1576 O O . VAL A 1 196 ? 7.902 -2.195 3.934 1 96.62 196 VAL A O 1
ATOM 1579 N N . GLU A 1 197 ? 8.711 -2.42 5.996 1 95.12 197 GLU A N 1
ATOM 1580 C CA . GLU A 1 197 ? 8.555 -3.871 6.016 1 95.12 197 GLU A CA 1
ATOM 1581 C C . GLU A 1 197 ? 7.125 -4.262 6.383 1 95.12 197 GLU A C 1
ATOM 1583 O O . GLU A 1 197 ? 6.398 -3.482 7.004 1 95.12 197 GLU A O 1
ATOM 1588 N N . PRO A 1 198 ? 6.719 -5.453 6 1 94 198 PRO A N 1
ATOM 1589 C CA . PRO A 1 198 ? 5.371 -5.898 6.367 1 94 198 PRO A CA 1
ATOM 1590 C C . PRO A 1 198 ? 5.109 -5.812 7.871 1 94 198 PRO A C 1
ATOM 1592 O O . PRO A 1 198 ? 5.93 -6.27 8.672 1 94 198 PRO A O 1
ATOM 1595 N N . ARG A 1 199 ? 3.979 -5.16 8.266 1 93.44 199 ARG A N 1
ATOM 1596 C CA . ARG A 1 199 ? 3.502 -5.051 9.641 1 93.44 199 ARG A CA 1
ATOM 1597 C C . ARG A 1 199 ? 4.375 -4.094 10.445 1 93.44 199 ARG A C 1
ATOM 1599 O O . ARG A 1 199 ? 4.402 -4.16 11.68 1 93.44 199 ARG A O 1
ATOM 1606 N N . GLU A 1 200 ? 5.148 -3.299 9.812 1 95.38 200 GLU A N 1
ATOM 1607 C CA . GLU A 1 200 ? 5.977 -2.287 10.461 1 95.38 200 GLU A CA 1
ATOM 1608 C C . GLU A 1 200 ? 5.277 -0.933 10.484 1 95.38 200 GLU A C 1
ATOM 1610 O O . GLU A 1 200 ? 4.68 -0.52 9.492 1 95.38 200 GLU A O 1
ATOM 1615 N N . ASN A 1 201 ? 5.328 -0.291 11.625 1 95.19 201 ASN A N 1
ATOM 1616 C CA . ASN A 1 201 ? 4.816 1.073 11.695 1 95.19 201 ASN A CA 1
ATOM 1617 C C . ASN A 1 201 ? 5.703 2.045 10.922 1 95.19 201 ASN A C 1
ATOM 1619 O O . ASN A 1 201 ? 6.922 1.866 10.859 1 95.19 201 ASN A O 1
ATOM 1623 N N . LEU A 1 202 ? 5.121 3.123 10.344 1 96.25 202 LEU A N 1
ATOM 1624 C CA . LEU A 1 202 ? 5.848 4.09 9.531 1 96.25 202 LEU A CA 1
ATOM 1625 C C . LEU A 1 202 ? 6.984 4.723 10.32 1 96.25 202 LEU A C 1
ATOM 1627 O O . LEU A 1 202 ? 8.109 4.82 9.828 1 96.25 202 LEU A O 1
ATOM 1631 N N . ILE A 1 203 ? 6.703 5.129 11.531 1 96.5 203 ILE A N 1
ATOM 1632 C CA . ILE A 1 203 ? 7.691 5.805 12.359 1 96.5 203 ILE A CA 1
ATOM 1633 C C . ILE A 1 203 ? 8.836 4.848 12.695 1 96.5 203 ILE A C 1
ATOM 1635 O O . ILE A 1 203 ? 10.008 5.219 12.602 1 96.5 203 ILE A O 1
ATOM 1639 N N . ASP A 1 204 ? 8.5 3.607 13.039 1 97 204 ASP A N 1
ATOM 1640 C CA . ASP A 1 204 ? 9.508 2.596 13.336 1 97 204 ASP A CA 1
ATOM 1641 C C . ASP A 1 204 ? 10.391 2.328 12.117 1 97 204 ASP A C 1
ATOM 1643 O O . ASP A 1 204 ? 11.602 2.133 12.25 1 97 204 ASP A O 1
ATOM 1647 N N . ALA A 1 205 ? 9.789 2.275 11 1 97.38 205 ALA A N 1
ATOM 1648 C CA . ALA A 1 205 ? 10.539 2.059 9.758 1 97.38 205 ALA A CA 1
ATOM 1649 C C . ALA A 1 205 ? 11.555 3.172 9.539 1 97.38 205 ALA A C 1
ATOM 1651 O O . ALA A 1 205 ? 12.711 2.904 9.188 1 97.38 205 ALA A O 1
ATOM 1652 N N . ALA A 1 206 ? 11.141 4.438 9.719 1 97.81 206 ALA A N 1
ATOM 1653 C CA . ALA A 1 206 ? 12.039 5.57 9.531 1 97.81 206 ALA A CA 1
ATOM 1654 C C . ALA A 1 206 ? 13.219 5.496 10.492 1 97.81 206 ALA A C 1
ATOM 1656 O O . ALA A 1 206 ? 14.375 5.672 10.094 1 97.81 206 ALA A O 1
ATOM 1657 N N . ILE A 1 207 ? 12.891 5.211 11.727 1 98.06 207 ILE A N 1
ATOM 1658 C CA . ILE A 1 207 ? 13.914 5.109 12.75 1 98.06 207 ILE A CA 1
ATOM 1659 C C . ILE A 1 207 ? 14.883 3.98 12.406 1 98.06 207 ILE A C 1
ATOM 1661 O O . ILE A 1 207 ? 16.109 4.156 12.477 1 98.06 207 ILE A O 1
ATOM 1665 N N . ARG A 1 208 ? 14.359 2.875 12.008 1 97.69 208 ARG A N 1
ATOM 1666 C CA . ARG A 1 208 ? 15.18 1.72 11.656 1 97.69 208 ARG A CA 1
ATOM 1667 C C . ARG A 1 208 ? 16.078 2.027 10.461 1 97.69 208 ARG A C 1
ATOM 1669 O O . ARG A 1 208 ? 17.281 1.747 10.484 1 97.69 208 ARG A O 1
ATOM 1676 N N . GLU A 1 209 ? 15.516 2.602 9.398 1 97.31 209 GLU A N 1
ATOM 1677 C CA . GLU A 1 209 ? 16.266 2.885 8.172 1 97.31 209 GLU A CA 1
ATOM 1678 C C . GLU A 1 209 ? 17.406 3.865 8.438 1 97.31 209 GLU A C 1
ATOM 1680 O O . GLU A 1 209 ? 18.5 3.707 7.898 1 97.31 209 GLU A O 1
ATOM 1685 N N . VAL A 1 210 ? 17.141 4.895 9.227 1 98 210 VAL A N 1
ATOM 1686 C CA . VAL A 1 210 ? 18.188 5.859 9.562 1 98 210 VAL A CA 1
ATOM 1687 C C . VAL A 1 210 ? 19.312 5.164 10.312 1 98 210 VAL A C 1
ATOM 1689 O O . VAL A 1 210 ? 20.484 5.359 10.008 1 98 210 VAL A O 1
ATOM 1692 N N . ALA A 1 211 ? 18.953 4.34 11.266 1 97.94 211 ALA A N 1
ATOM 1693 C CA . ALA A 1 211 ? 19.953 3.617 12.047 1 97.94 211 ALA A CA 1
ATOM 1694 C C . ALA A 1 211 ? 20.766 2.67 11.164 1 97.94 211 ALA A C 1
ATOM 1696 O O . ALA A 1 211 ? 21.984 2.609 11.266 1 97.94 211 ALA A O 1
ATOM 1697 N N . GLU A 1 212 ? 20.109 1.964 10.289 1 96 212 GLU A N 1
ATOM 1698 C CA . GLU A 1 212 ? 20.75 0.985 9.43 1 96 212 GLU A CA 1
ATOM 1699 C C . GLU A 1 212 ? 21.719 1.662 8.453 1 96 212 GLU A C 1
ATOM 1701 O O . GLU A 1 212 ? 22.828 1.172 8.227 1 96 212 GLU A O 1
ATOM 1706 N N . GLU A 1 213 ? 21.281 2.795 7.91 1 96 213 GLU A N 1
ATOM 1707 C CA . GLU A 1 213 ? 22.062 3.42 6.84 1 96 213 GLU A CA 1
ATOM 1708 C C . GLU A 1 213 ? 23.156 4.328 7.402 1 96 213 GLU A C 1
ATOM 1710 O O . GLU A 1 213 ? 24.172 4.539 6.758 1 96 213 GLU A O 1
ATOM 1715 N N . THR A 1 214 ? 22.984 4.871 8.625 1 97.31 214 THR A N 1
ATOM 1716 C CA . THR A 1 214 ? 23.859 5.949 9.055 1 97.31 214 THR A CA 1
ATOM 1717 C C . THR A 1 214 ? 24.422 5.668 10.453 1 97.31 214 THR A C 1
ATOM 1719 O O . THR A 1 214 ? 25.344 6.344 10.898 1 97.31 214 THR A O 1
ATOM 1722 N N . GLY A 1 215 ? 23.844 4.711 11.203 1 97 215 GLY A N 1
ATOM 1723 C CA . GLY A 1 215 ? 24.25 4.445 12.57 1 97 215 GLY A CA 1
ATOM 1724 C C . GLY A 1 215 ? 23.688 5.438 13.57 1 97 215 GLY A C 1
ATOM 1725 O O . GLY A 1 215 ? 23.953 5.348 14.766 1 97 215 GLY A O 1
ATOM 1726 N N . ILE A 1 216 ? 22.906 6.363 13.18 1 97.94 216 ILE A N 1
ATOM 1727 C CA . ILE A 1 216 ? 22.344 7.383 14.062 1 97.94 216 ILE A CA 1
ATOM 1728 C C . ILE A 1 216 ? 21.031 6.879 14.664 1 97.94 216 ILE A C 1
ATOM 1730 O O . ILE A 1 216 ? 20.125 6.477 13.938 1 97.94 216 ILE A O 1
ATOM 1734 N N . ARG A 1 217 ? 20.969 6.871 15.953 1 98 217 ARG A N 1
ATOM 1735 C CA . ARG A 1 217 ? 19.719 6.594 16.656 1 98 217 ARG A CA 1
ATOM 1736 C C . ARG A 1 217 ? 18.859 7.848 16.766 1 98 217 ARG A C 1
ATOM 1738 O O . ARG A 1 217 ? 19.391 8.953 16.938 1 98 217 ARG A O 1
ATOM 1745 N N . THR A 1 218 ? 17.547 7.648 16.641 1 98.12 218 THR A N 1
ATOM 1746 C CA . THR A 1 218 ? 16.688 8.836 16.594 1 98.12 218 THR A CA 1
ATOM 1747 C C . THR A 1 218 ? 15.414 8.617 17.391 1 98.12 218 THR A C 1
ATOM 1749 O O . THR A 1 218 ? 15.117 7.492 17.812 1 98.12 218 THR A O 1
ATOM 1752 N N . GLU A 1 219 ? 14.695 9.695 17.656 1 97.06 219 GLU A N 1
ATOM 1753 C CA . GLU A 1 219 ? 13.352 9.688 18.219 1 97.06 219 GLU A CA 1
ATOM 1754 C C . GLU A 1 219 ? 12.391 10.516 17.375 1 97.06 219 GLU A C 1
ATOM 1756 O O . GLU A 1 219 ? 12.797 11.492 16.734 1 97.06 219 GLU A O 1
ATOM 1761 N N . PHE A 1 220 ? 11.18 10.148 17.5 1 96.12 220 PHE A N 1
ATOM 1762 C CA . PHE A 1 220 ? 10.141 10.734 16.656 1 96.12 220 PHE A CA 1
ATOM 1763 C C . PHE A 1 220 ? 9.883 12.188 17.047 1 96.12 220 PHE A C 1
ATOM 1765 O O . PHE A 1 220 ? 9.836 12.516 18.234 1 96.12 220 PHE A O 1
ATOM 1772 N N . ARG A 1 221 ? 9.688 13.07 16.016 1 95.19 221 ARG A N 1
ATOM 1773 C CA . ARG A 1 221 ? 9.289 14.453 16.25 1 95.19 221 ARG A CA 1
ATOM 1774 C C . ARG A 1 221 ? 7.949 14.758 15.586 1 95.19 221 ARG A C 1
ATOM 1776 O O . ARG A 1 221 ? 7.004 15.188 16.25 1 95.19 221 ARG A O 1
ATOM 1783 N N . SER A 1 222 ? 7.891 14.547 14.281 1 95.38 222 SER A N 1
ATOM 1784 C CA . SER A 1 222 ? 6.684 14.883 13.531 1 95.38 222 SER A CA 1
ATOM 1785 C C . SER A 1 222 ? 6.688 14.211 12.164 1 95.38 222 SER A C 1
ATOM 1787 O O . SER A 1 222 ? 7.738 14.062 11.539 1 95.38 222 SER A O 1
ATOM 1789 N N . VAL A 1 223 ? 5.473 13.852 11.711 1 95.88 223 VAL A N 1
ATOM 1790 C CA . VAL A 1 223 ? 5.348 13.617 10.281 1 95.88 223 VAL A CA 1
ATOM 1791 C C . VAL A 1 223 ? 5.449 14.938 9.523 1 95.88 223 VAL A C 1
ATOM 1793 O O . VAL A 1 223 ? 4.941 15.961 9.984 1 95.88 223 VAL A O 1
ATOM 1796 N N . VAL A 1 224 ? 6.086 14.945 8.414 1 95.88 224 VAL A N 1
ATOM 1797 C CA . VAL A 1 224 ? 6.352 16.203 7.711 1 95.88 224 VAL A CA 1
ATOM 1798 C C . VAL A 1 224 ? 5.48 16.281 6.461 1 95.88 224 VAL A C 1
ATOM 1800 O O . VAL A 1 224 ? 4.785 17.266 6.246 1 95.88 224 VAL A O 1
ATOM 1803 N N . SER A 1 225 ? 5.551 15.266 5.668 1 94.19 225 SER A N 1
ATOM 1804 C CA . SER A 1 225 ? 4.871 15.281 4.379 1 94.19 225 SER A CA 1
ATOM 1805 C C . SER A 1 225 ? 4.645 13.867 3.852 1 94.19 225 SER A C 1
ATOM 1807 O O . SER A 1 225 ? 5.305 12.922 4.293 1 94.19 225 SER A O 1
ATOM 1809 N N . LEU A 1 226 ? 3.652 13.758 3.004 1 94.19 226 LEU A N 1
ATOM 1810 C CA . LEU A 1 226 ? 3.381 12.539 2.244 1 94.19 226 LEU A CA 1
ATOM 1811 C C . LEU A 1 226 ? 3.477 12.805 0.745 1 94.19 226 LEU A C 1
ATOM 1813 O O . LEU A 1 226 ? 2.977 13.82 0.256 1 94.19 226 LEU A O 1
ATOM 1817 N N . ARG A 1 227 ? 4.16 11.977 0.087 1 93.75 227 ARG A N 1
ATOM 1818 C CA . ARG A 1 227 ? 4.215 12.031 -1.37 1 93.75 227 ARG A CA 1
ATOM 1819 C C . ARG A 1 227 ? 3.611 10.773 -1.99 1 93.75 227 ARG A C 1
ATOM 1821 O O . ARG A 1 227 ? 3.957 9.656 -1.604 1 93.75 227 ARG A O 1
ATOM 1828 N N . HIS A 1 228 ? 2.666 10.922 -2.826 1 93.75 228 HIS A N 1
ATOM 1829 C CA . HIS A 1 228 ? 1.999 9.836 -3.533 1 93.75 228 HIS A CA 1
ATOM 1830 C C . HIS A 1 228 ? 2.27 9.906 -5.031 1 93.75 228 HIS A C 1
ATOM 1832 O O . HIS A 1 228 ? 1.986 10.922 -5.672 1 93.75 228 HIS A O 1
ATOM 1838 N N . ALA A 1 229 ? 2.855 8.859 -5.57 1 92.5 229 ALA A N 1
ATOM 1839 C CA . ALA A 1 229 ? 3.172 8.812 -6.996 1 92.5 229 ALA A CA 1
ATOM 1840 C C . ALA A 1 229 ? 2.768 7.465 -7.598 1 92.5 229 ALA A C 1
ATOM 1842 O O . ALA A 1 229 ? 2.504 6.508 -6.871 1 92.5 229 ALA A O 1
ATOM 1843 N N . HIS A 1 230 ? 2.664 7.465 -8.922 1 92.06 230 HIS A N 1
ATOM 1844 C CA . HIS A 1 230 ? 2.258 6.254 -9.625 1 92.06 230 HIS A CA 1
ATOM 1845 C C . HIS A 1 230 ? 3.34 5.789 -10.594 1 92.06 230 HIS A C 1
ATOM 1847 O O . HIS A 1 230 ? 4.297 6.52 -10.859 1 92.06 230 HIS A O 1
ATOM 1853 N N . GLY A 1 231 ? 3.193 4.445 -11.055 1 86.12 231 GLY A N 1
ATOM 1854 C CA . GLY A 1 231 ? 4.102 3.914 -12.062 1 86.12 231 GLY A CA 1
ATOM 1855 C C . GLY A 1 231 ? 5.461 3.545 -11.5 1 86.12 231 GLY A C 1
ATOM 1856 O O . GLY A 1 231 ? 6.484 3.727 -12.164 1 86.12 231 GLY A O 1
ATOM 1857 N N . GLY A 1 232 ? 5.484 3.115 -10.336 1 85.5 232 GLY A N 1
ATOM 1858 C CA . GLY A 1 232 ? 6.742 2.754 -9.703 1 85.5 232 GLY A CA 1
ATOM 1859 C C . GLY A 1 232 ? 7.125 1.303 -9.93 1 85.5 232 GLY A C 1
ATOM 1860 O O . GLY A 1 232 ? 6.762 0.709 -10.953 1 85.5 232 GLY A O 1
ATOM 1861 N N . THR A 1 233 ? 7.922 0.862 -9.047 1 85.88 233 THR A N 1
ATOM 1862 C CA . THR A 1 233 ? 8.438 -0.503 -9.086 1 85.88 233 THR A CA 1
ATOM 1863 C C . THR A 1 233 ? 7.289 -1.506 -9.203 1 85.88 233 THR A C 1
ATOM 1865 O O . THR A 1 233 ? 6.258 -1.357 -8.547 1 85.88 233 THR A O 1
ATOM 1868 N N . PHE A 1 234 ? 7.395 -2.457 -10.164 1 90.69 234 PHE A N 1
ATOM 1869 C CA . PHE A 1 234 ? 6.438 -3.531 -10.414 1 90.69 234 PHE A CA 1
ATOM 1870 C C . PHE A 1 234 ? 5.102 -2.967 -10.875 1 90.69 234 PHE A C 1
ATOM 1872 O O . PHE A 1 234 ? 4.059 -3.607 -10.703 1 90.69 234 PHE A O 1
ATOM 1879 N N . GLY A 1 235 ? 5.141 -1.699 -11.25 1 90.75 235 GLY A N 1
ATOM 1880 C CA . GLY A 1 235 ? 3.914 -1.069 -11.703 1 90.75 235 GLY A CA 1
ATOM 1881 C C . GLY A 1 235 ? 3.041 -0.573 -10.57 1 90.75 235 GLY A C 1
ATOM 1882 O O . GLY A 1 235 ? 1.878 -0.221 -10.781 1 90.75 235 GLY A O 1
ATOM 1883 N N . CYS A 1 236 ? 3.568 -0.497 -9.422 1 94.62 236 CYS A N 1
ATOM 1884 C CA . CYS A 1 236 ? 2.836 -0.09 -8.227 1 94.62 236 CYS A CA 1
ATOM 1885 C C . CYS A 1 236 ? 2.855 1.425 -8.062 1 94.62 236 CYS A C 1
ATOM 1887 O O . CYS A 1 236 ? 3.697 2.105 -8.656 1 94.62 236 CYS A O 1
ATOM 1889 N N . SER A 1 237 ? 1.896 1.91 -7.344 1 95.06 237 SER A N 1
ATOM 1890 C CA . SER A 1 237 ? 2.018 3.246 -6.77 1 95.06 237 SER A CA 1
ATOM 1891 C C . SER A 1 237 ? 3.004 3.262 -5.609 1 95.06 237 SER A C 1
ATOM 1893 O O . SER A 1 237 ? 3.432 2.205 -5.137 1 95.06 237 SER A O 1
ATOM 1895 N N . ASP A 1 238 ? 3.4 4.457 -5.266 1 94.06 238 ASP A N 1
ATOM 1896 C CA . ASP A 1 238 ? 4.324 4.598 -4.145 1 94.06 238 ASP A CA 1
ATOM 1897 C C . ASP A 1 238 ? 3.873 5.707 -3.197 1 94.06 238 ASP A C 1
ATOM 1899 O O . ASP A 1 238 ? 3.418 6.766 -3.641 1 94.06 238 ASP A O 1
ATOM 1903 N N . MET A 1 239 ? 3.828 5.406 -1.95 1 95.62 239 MET A N 1
ATOM 1904 C CA . MET A 1 239 ? 3.631 6.375 -0.875 1 95.62 239 MET A CA 1
ATOM 1905 C C . MET A 1 239 ? 4.918 6.574 -0.081 1 95.62 239 MET A C 1
ATOM 1907 O O . MET A 1 239 ? 5.477 5.617 0.459 1 95.62 239 MET A O 1
ATOM 1911 N N . TYR A 1 240 ? 5.426 7.762 -0.156 1 95.75 240 TYR A N 1
ATOM 1912 C CA . TYR A 1 240 ? 6.637 8.141 0.566 1 95.75 240 TYR A CA 1
ATOM 1913 C C . TYR A 1 240 ? 6.309 9.078 1.722 1 95.75 240 TYR A C 1
ATOM 1915 O O . TYR A 1 240 ? 5.824 10.195 1.508 1 95.75 240 TYR A O 1
ATOM 1923 N N . VAL A 1 241 ? 6.543 8.648 2.955 1 97.12 241 VAL A N 1
ATOM 1924 C CA . VAL A 1 241 ? 6.23 9.445 4.141 1 97.12 241 VAL A CA 1
ATOM 1925 C C . VAL A 1 241 ? 7.52 9.977 4.762 1 97.12 241 VAL A C 1
ATOM 1927 O O . VAL A 1 241 ? 8.383 9.203 5.172 1 97.12 241 VAL A O 1
ATOM 1930 N N . VAL A 1 242 ? 7.598 11.289 4.812 1 98 242 VAL A N 1
ATOM 1931 C CA . VAL A 1 242 ? 8.766 11.922 5.418 1 98 242 VAL A CA 1
ATOM 1932 C C . VAL A 1 242 ? 8.508 12.188 6.898 1 98 242 VAL A C 1
ATOM 1934 O O . VAL A 1 242 ? 7.504 12.812 7.258 1 98 242 VAL A O 1
ATOM 1937 N N . ILE A 1 243 ? 9.438 11.734 7.734 1 97.88 243 ILE A N 1
ATOM 1938 C CA . ILE A 1 243 ? 9.273 11.82 9.18 1 97.88 243 ILE A CA 1
ATOM 1939 C C . ILE A 1 243 ? 10.461 12.57 9.789 1 97.88 243 ILE A C 1
ATOM 1941 O O . ILE A 1 243 ? 11.617 12.188 9.586 1 97.88 243 ILE A O 1
ATOM 1945 N N . ALA A 1 244 ? 10.141 13.594 10.484 1 98.19 244 ALA A N 1
ATOM 1946 C CA . ALA A 1 244 ? 11.172 14.344 11.203 1 98.19 244 ALA A CA 1
ATOM 1947 C C . ALA A 1 244 ? 11.586 13.617 12.477 1 98.19 244 ALA A C 1
ATOM 1949 O O . ALA A 1 244 ? 10.742 13.188 13.266 1 98.19 244 ALA A O 1
ATOM 1950 N N . LEU A 1 245 ? 12.883 13.516 12.648 1 98.06 245 LEU A N 1
ATOM 1951 C CA . LEU A 1 245 ? 13.461 12.781 13.766 1 98.06 245 LEU A CA 1
ATOM 1952 C C . LEU A 1 245 ? 14.531 13.609 14.469 1 98.06 245 LEU A C 1
ATOM 1954 O O . LEU A 1 245 ? 15.227 14.406 13.828 1 98.06 245 LEU A O 1
ATOM 1958 N N . LYS A 1 246 ? 14.656 13.383 15.742 1 97.69 246 LYS A N 1
ATOM 1959 C CA . LYS A 1 246 ? 15.727 13.969 16.547 1 97.69 246 LYS A CA 1
ATOM 1960 C C . LYS A 1 246 ? 16.844 12.961 16.781 1 97.69 246 LYS A C 1
ATOM 1962 O O . LYS A 1 246 ? 16.609 11.852 17.266 1 97.69 246 LYS A O 1
ATOM 1967 N N . PRO A 1 247 ? 18.047 13.336 16.453 1 98.31 247 PRO A N 1
ATOM 1968 C CA . PRO A 1 247 ? 19.156 12.406 16.688 1 98.31 247 PRO A CA 1
ATOM 1969 C C . PRO A 1 247 ? 19.5 12.281 18.172 1 98.31 247 PRO A C 1
ATOM 1971 O O . PRO A 1 247 ? 19.453 13.266 18.906 1 98.31 247 PRO A O 1
ATOM 1974 N N . LEU A 1 248 ? 19.891 11.125 18.562 1 97.62 248 LEU A N 1
ATOM 1975 C CA . LEU A 1 248 ? 20.328 10.852 19.922 1 97.62 248 LEU A CA 1
ATOM 1976 C C . LEU A 1 248 ? 21.844 10.75 20 1 97.62 248 LEU A C 1
ATOM 1978 O O . LEU A 1 248 ? 22.422 10.734 21.094 1 97.62 248 LEU A O 1
ATOM 1982 N N . ASN A 1 249 ? 22.531 10.562 18.906 1 96.88 249 ASN A N 1
ATOM 1983 C CA . ASN A 1 249 ? 23.984 10.641 18.734 1 96.88 249 ASN A CA 1
ATOM 1984 C C . ASN A 1 249 ? 24.344 11.352 17.438 1 96.88 249 ASN A C 1
ATOM 1986 O O . ASN A 1 249 ? 23.531 11.438 16.516 1 96.88 249 ASN A O 1
ATOM 1990 N N . LEU A 1 250 ? 25.578 11.82 17.328 1 95.88 250 LEU A N 1
ATOM 1991 C CA . LEU A 1 250 ? 25.969 12.602 16.156 1 95.88 250 LEU A CA 1
ATOM 1992 C C . LEU A 1 250 ? 27 11.852 15.328 1 95.88 250 LEU A C 1
ATOM 1994 O O . LEU A 1 250 ? 27.141 12.117 14.133 1 95.88 250 LEU A O 1
ATOM 1998 N N . ASP A 1 251 ? 27.672 10.945 15.953 1 95.94 251 ASP A N 1
ATOM 1999 C CA . ASP A 1 251 ? 28.672 10.172 15.227 1 95.94 251 ASP A CA 1
ATOM 2000 C C . ASP A 1 251 ? 28.016 9.125 14.336 1 95.94 251 ASP A C 1
ATOM 2002 O O . ASP A 1 251 ? 27.391 8.188 14.836 1 95.94 251 ASP A O 1
ATOM 2006 N N . PHE A 1 252 ? 28.203 9.336 13.055 1 94.06 252 PHE A N 1
ATOM 2007 C CA . PHE A 1 252 ? 27.531 8.414 12.141 1 94.06 252 PHE A CA 1
ATOM 2008 C C . PHE A 1 252 ? 28.484 7.328 11.664 1 94.06 252 PHE A C 1
ATOM 2010 O O . PHE A 1 252 ? 29.719 7.496 11.727 1 94.06 252 PHE A O 1
ATOM 2017 N N . THR A 1 253 ? 27.969 6.207 11.258 1 93.38 253 THR A N 1
ATOM 2018 C CA . THR A 1 253 ? 28.641 5.102 10.586 1 93.38 253 THR A CA 1
ATOM 2019 C C . THR A 1 253 ? 27.906 4.727 9.297 1 93.38 253 THR A C 1
ATOM 2021 O O . THR A 1 253 ? 26.719 4.379 9.336 1 93.38 253 THR A O 1
ATOM 2024 N N . ARG A 1 254 ? 28.609 4.777 8.273 1 90.88 254 ARG A N 1
ATOM 2025 C CA . ARG A 1 254 ? 28.016 4.566 6.953 1 90.88 254 ARG A CA 1
ATOM 2026 C C . ARG A 1 254 ? 27.844 3.08 6.656 1 90.88 254 ARG A C 1
ATOM 2028 O O . ARG A 1 254 ? 28.766 2.293 6.871 1 90.88 254 ARG A O 1
ATOM 2035 N N . CYS A 1 255 ? 26.734 2.762 6.191 1 88.25 255 CYS A N 1
ATOM 2036 C CA . CYS A 1 255 ? 26.562 1.424 5.641 1 88.25 255 CYS A CA 1
ATOM 2037 C C . CYS A 1 255 ? 27.297 1.282 4.312 1 88.25 255 CYS A C 1
ATOM 2039 O O . CYS A 1 255 ? 26.875 1.852 3.303 1 88.25 255 CYS A O 1
ATOM 2041 N N . GLU A 1 256 ? 28.234 0.527 4.184 1 85.31 256 GLU A N 1
ATOM 2042 C CA . GLU A 1 256 ? 29.125 0.449 3.033 1 85.31 256 GLU A CA 1
ATOM 2043 C C . GLU A 1 256 ? 28.438 -0.186 1.832 1 85.31 256 GLU A C 1
ATOM 2045 O O . GLU A 1 256 ? 28.766 0.122 0.684 1 85.31 256 GLU A O 1
ATOM 2050 N N . ARG A 1 257 ? 27.562 -0.908 2.086 1 80.31 257 ARG A N 1
ATOM 2051 C CA . ARG A 1 257 ? 26.906 -1.655 1.01 1 80.31 257 ARG A CA 1
ATOM 2052 C C . ARG A 1 257 ? 25.969 -0.765 0.216 1 80.31 257 ARG A C 1
ATOM 2054 O O . ARG A 1 257 ? 25.875 -0.874 -1.009 1 80.31 257 ARG A O 1
ATOM 2061 N N . GLU A 1 258 ? 25.344 0.217 0.856 1 81.5 258 GLU A N 1
ATOM 2062 C CA . GLU A 1 258 ? 24.25 0.949 0.232 1 81.5 258 GLU A CA 1
ATOM 2063 C C . GLU A 1 258 ? 24.609 2.416 0.023 1 81.5 258 GLU A C 1
ATOM 2065 O O . GLU A 1 258 ? 24.125 3.053 -0.917 1 81.5 258 GLU A O 1
ATOM 2070 N N . ILE A 1 259 ? 25.406 2.893 0.902 1 89.38 259 ILE A N 1
ATOM 2071 C CA . ILE A 1 259 ? 25.578 4.34 0.964 1 89.38 259 ILE A CA 1
ATOM 2072 C C . ILE A 1 259 ? 26.984 4.707 0.507 1 89.38 259 ILE A C 1
ATOM 2074 O O . ILE A 1 259 ? 27.969 4.156 1.003 1 89.38 259 ILE A O 1
ATOM 2078 N N . ALA A 1 260 ? 27.062 5.621 -0.409 1 90.62 260 ALA A N 1
ATOM 2079 C CA . ALA A 1 260 ? 28.344 6.109 -0.918 1 90.62 260 ALA A CA 1
ATOM 2080 C C . ALA A 1 260 ? 28.906 7.219 -0.032 1 90.62 260 ALA A C 1
ATOM 2082 O O . ALA A 1 260 ? 30.094 7.238 0.273 1 90.62 260 ALA A O 1
ATOM 2083 N N . ARG A 1 261 ? 28 8.125 0.37 1 93.94 261 ARG A N 1
ATOM 2084 C CA . ARG A 1 261 ? 28.422 9.266 1.176 1 93.94 261 ARG A CA 1
ATOM 2085 C C . ARG A 1 261 ? 27.359 9.602 2.23 1 93.94 261 ARG A C 1
ATOM 2087 O O . ARG A 1 261 ? 26.172 9.344 2.031 1 93.94 261 ARG A O 1
ATOM 2094 N N . ILE A 1 262 ? 27.859 10.086 3.277 1 95.75 262 ILE A N 1
ATOM 2095 C CA . ILE A 1 262 ? 27.016 10.555 4.371 1 95.75 262 ILE A CA 1
ATOM 2096 C C . ILE A 1 262 ? 27.609 11.828 4.969 1 95.75 262 ILE A C 1
ATOM 2098 O O . ILE A 1 262 ? 28.828 11.977 5.047 1 95.75 262 ILE A O 1
ATOM 2102 N N . GLN A 1 263 ? 26.781 12.742 5.383 1 96.12 263 GLN A N 1
ATOM 2103 C CA . GLN A 1 263 ? 27.281 13.922 6.07 1 96.12 263 GLN A CA 1
ATOM 2104 C C . GLN A 1 263 ? 26.156 14.68 6.77 1 96.12 263 GLN A C 1
ATOM 2106 O O . GLN A 1 263 ? 24.984 14.5 6.441 1 96.12 263 GLN A O 1
ATOM 2111 N N . TRP A 1 264 ? 26.625 15.414 7.738 1 97.81 264 TRP A N 1
ATOM 2112 C CA . TRP A 1 264 ? 25.797 16.5 8.25 1 97.81 264 TRP A CA 1
ATOM 2113 C C . TRP A 1 264 ? 25.953 17.75 7.395 1 97.81 264 TRP A C 1
ATOM 2115 O O . TRP A 1 264 ? 27.062 18.25 7.203 1 97.81 264 TRP A O 1
ATOM 2125 N N . MET A 1 265 ? 24.859 18.234 6.871 1 97.62 265 MET A N 1
ATOM 2126 C CA . MET A 1 265 ? 24.875 19.406 6.008 1 97.62 265 MET A CA 1
ATOM 2127 C C . MET A 1 265 ? 24.094 20.562 6.633 1 97.62 265 MET A C 1
ATOM 2129 O O . MET A 1 265 ? 22.938 20.406 6.992 1 97.62 265 MET A O 1
ATOM 2133 N N . PRO A 1 266 ? 24.766 21.703 6.785 1 98 266 PRO A N 1
ATOM 2134 C CA . PRO A 1 266 ? 23.984 22.844 7.266 1 98 266 PRO A CA 1
ATOM 2135 C C . PRO A 1 266 ? 22.734 23.094 6.434 1 98 266 PRO A C 1
ATOM 2137 O O . PRO A 1 266 ? 22.781 23.016 5.203 1 98 266 PRO A O 1
ATOM 2140 N N . ILE A 1 267 ? 21.641 23.406 7.082 1 97.56 267 ILE A N 1
ATOM 2141 C CA . ILE A 1 267 ? 20.344 23.578 6.426 1 97.56 267 ILE A CA 1
ATOM 2142 C C . ILE A 1 267 ? 20.453 24.641 5.336 1 97.56 267 ILE A C 1
ATOM 2144 O O . ILE A 1 267 ? 19.922 24.469 4.238 1 97.56 267 ILE A O 1
ATOM 2148 N N . ALA A 1 268 ? 21.172 25.688 5.617 1 96.44 268 ALA A N 1
ATOM 2149 C CA . ALA A 1 268 ? 21.344 26.766 4.648 1 96.44 268 ALA A CA 1
ATOM 2150 C C . ALA A 1 268 ? 22.016 26.266 3.375 1 96.44 268 ALA A C 1
ATOM 2152 O O . ALA A 1 268 ? 21.641 26.672 2.27 1 96.44 268 ALA A O 1
ATOM 2153 N N . GLU A 1 269 ? 22.906 25.453 3.533 1 96.81 269 GLU A N 1
ATOM 2154 C CA . GLU A 1 269 ? 23.594 24.844 2.396 1 96.81 269 GLU A CA 1
ATOM 2155 C C . GLU A 1 269 ? 22.688 23.844 1.683 1 96.81 269 GLU A C 1
ATOM 2157 O O . GLU A 1 269 ? 22.609 23.828 0.452 1 96.81 269 GLU A O 1
ATOM 2162 N N . TYR A 1 270 ? 22.031 23.047 2.445 1 96.38 270 TYR A N 1
ATOM 2163 C CA . TYR A 1 270 ? 21.156 22.031 1.912 1 96.38 270 TYR A CA 1
ATOM 2164 C C . TYR A 1 270 ? 20.094 22.641 0.995 1 96.38 270 TYR A C 1
ATOM 2166 O O . TYR A 1 270 ? 19.797 22.094 -0.07 1 96.38 270 TYR A O 1
ATOM 2174 N N . LEU A 1 271 ? 19.578 23.797 1.314 1 95.81 271 LEU A N 1
ATOM 2175 C CA . LEU A 1 271 ? 18.469 24.422 0.617 1 95.81 271 LEU A CA 1
ATOM 2176 C C . LEU A 1 271 ? 18.922 25 -0.718 1 95.81 271 LEU A C 1
ATOM 2178 O O . LEU A 1 271 ? 18.078 25.297 -1.58 1 95.81 271 LEU A O 1
ATOM 2182 N N . LYS A 1 272 ? 20.203 25.062 -0.966 1 94.06 272 LYS A N 1
ATOM 2183 C CA . LYS A 1 272 ? 20.719 25.656 -2.193 1 94.06 272 LYS A CA 1
ATOM 2184 C C . LYS A 1 272 ? 21.625 24.688 -2.943 1 94.06 272 LYS A C 1
ATOM 2186 O O . LYS A 1 272 ? 22.094 24.984 -4.051 1 94.06 272 LYS A O 1
ATOM 2191 N N . HIS A 1 273 ? 21.828 23.609 -2.375 1 93.19 273 HIS A N 1
ATOM 2192 C CA . HIS A 1 273 ? 22.812 22.688 -2.93 1 93.19 273 HIS A CA 1
ATOM 2193 C C . HIS A 1 273 ? 22.359 22.156 -4.289 1 93.19 273 HIS A C 1
ATOM 2195 O O . HIS A 1 273 ? 21.234 21.672 -4.43 1 93.19 273 HIS A O 1
ATOM 2201 N N . PRO A 1 274 ? 23.172 22.125 -5.199 1 90.44 274 PRO A N 1
ATOM 2202 C CA . PRO A 1 274 ? 22.766 21.75 -6.559 1 90.44 274 PRO A CA 1
ATOM 2203 C C . PRO A 1 274 ? 22.438 20.266 -6.688 1 90.44 274 PRO A C 1
ATOM 2205 O O . PRO A 1 274 ? 21.703 19.859 -7.594 1 90.44 274 PRO A O 1
ATOM 2208 N N . GLN A 1 275 ? 23 19.5 -5.816 1 90.38 275 GLN A N 1
ATOM 2209 C CA . GLN A 1 275 ? 22.781 18.062 -5.902 1 90.38 275 GLN A CA 1
ATOM 2210 C C . GLN A 1 275 ? 21.625 17.625 -5.012 1 90.38 275 GLN A C 1
ATOM 2212 O O . GLN A 1 275 ? 21.469 16.438 -4.719 1 90.38 275 GLN A O 1
ATOM 2217 N N . VAL A 1 276 ? 20.875 18.578 -4.523 1 90.69 276 VAL A N 1
ATOM 2218 C CA . VAL A 1 276 ? 19.656 18.297 -3.775 1 90.69 276 VAL A CA 1
ATOM 2219 C C . VAL A 1 276 ? 18.438 18.641 -4.625 1 90.69 276 VAL A C 1
ATOM 2221 O O . VAL A 1 276 ? 18.281 19.781 -5.062 1 90.69 276 VAL A O 1
ATOM 2224 N N . HIS A 1 277 ? 17.625 17.703 -4.785 1 87 277 HIS A N 1
ATOM 2225 C CA . HIS A 1 277 ? 16.422 17.906 -5.586 1 87 277 HIS A CA 1
ATOM 2226 C C . HIS A 1 277 ? 15.422 18.812 -4.867 1 87 277 HIS A C 1
ATOM 2228 O O . HIS A 1 277 ? 15.383 18.828 -3.633 1 87 277 HIS A O 1
ATOM 2234 N N . GLU A 1 278 ? 14.57 19.406 -5.617 1 86.62 278 GLU A N 1
ATOM 2235 C CA . GLU A 1 278 ? 13.625 20.391 -5.113 1 86.62 278 GLU A CA 1
ATOM 2236 C C . GLU A 1 278 ? 12.664 19.766 -4.102 1 86.62 278 GLU A C 1
ATOM 2238 O O . GLU A 1 278 ? 12.352 20.391 -3.082 1 86.62 278 GLU A O 1
ATOM 2243 N N . THR A 1 279 ? 12.227 18.656 -4.375 1 87.56 279 THR A N 1
ATOM 2244 C CA . THR A 1 279 ? 11.281 18 -3.482 1 87.56 279 THR A CA 1
ATOM 2245 C C . THR A 1 279 ? 11.898 17.781 -2.104 1 87.56 279 THR A C 1
ATOM 2247 O O . THR A 1 279 ? 11.227 17.969 -1.084 1 87.56 279 THR A O 1
ATOM 2250 N N . ASN A 1 280 ? 13.117 17.406 -2.125 1 91.44 280 ASN A N 1
ATOM 2251 C CA . ASN A 1 280 ? 13.812 17.203 -0.858 1 91.44 280 ASN A CA 1
ATOM 2252 C C . ASN A 1 280 ? 13.953 18.516 -0.083 1 91.44 280 ASN A C 1
ATOM 2254 O O . ASN A 1 280 ? 13.805 18.531 1.14 1 91.44 280 ASN A O 1
ATOM 2258 N N . ARG A 1 281 ? 14.25 19.562 -0.777 1 93.25 281 ARG A N 1
ATOM 2259 C CA . ARG A 1 281 ? 14.305 20.875 -0.142 1 93.25 281 ARG A CA 1
ATOM 2260 C C . ARG A 1 281 ? 12.969 21.25 0.476 1 93.25 281 ARG A C 1
ATOM 2262 O O . ARG A 1 281 ? 12.914 21.797 1.577 1 93.25 281 ARG A O 1
ATOM 2269 N N . GLN A 1 282 ? 11.969 20.938 -0.205 1 91.19 282 GLN A N 1
ATOM 2270 C CA . GLN A 1 282 ? 10.625 21.266 0.247 1 91.19 282 GLN A CA 1
ATOM 2271 C C . GLN A 1 282 ? 10.297 20.562 1.562 1 91.19 282 GLN A C 1
ATOM 2273 O O . GLN A 1 282 ? 9.594 21.125 2.408 1 91.19 282 GLN A O 1
ATOM 2278 N N . PHE A 1 283 ? 10.766 19.375 1.718 1 95.12 283 PHE A N 1
ATOM 2279 C CA . PHE A 1 283 ? 10.523 18.656 2.967 1 95.12 283 PHE A CA 1
ATOM 2280 C C . PHE A 1 283 ? 11.094 19.422 4.148 1 95.12 283 PHE A C 1
ATOM 2282 O O . PHE A 1 283 ? 10.422 19.578 5.176 1 95.12 283 PHE A O 1
ATOM 2289 N N . VAL A 1 284 ? 12.305 19.891 3.971 1 95.94 284 VAL A N 1
ATOM 2290 C CA . VAL A 1 284 ? 12.961 20.609 5.047 1 95.94 284 VAL A CA 1
ATOM 2291 C C . VAL A 1 284 ? 12.242 21.938 5.305 1 95.94 284 VAL A C 1
ATOM 2293 O O . VAL A 1 284 ? 11.969 22.281 6.453 1 95.94 284 VAL A O 1
ATOM 2296 N N . CYS A 1 285 ? 11.867 22.609 4.258 1 95.5 285 CYS A N 1
ATOM 2297 C CA . CYS A 1 285 ? 11.148 23.875 4.383 1 95.5 285 CYS A CA 1
ATOM 2298 C C . CYS A 1 285 ? 9.82 23.672 5.113 1 95.5 285 CYS A C 1
ATOM 2300 O O . CYS A 1 285 ? 9.461 24.484 5.973 1 95.5 285 CYS A O 1
ATOM 2302 N N . THR A 1 286 ? 9.172 22.641 4.75 1 94.44 286 THR A N 1
ATOM 2303 C CA . THR A 1 286 ? 7.891 22.328 5.371 1 94.44 286 THR A CA 1
ATOM 2304 C C . THR A 1 286 ? 8.055 22.109 6.871 1 94.44 286 THR A C 1
ATOM 2306 O O . THR A 1 286 ? 7.297 22.656 7.672 1 94.44 286 THR A O 1
ATOM 2309 N N . PHE A 1 287 ? 9.023 21.391 7.219 1 96.06 287 PHE A N 1
ATOM 2310 C CA . PHE A 1 287 ? 9.242 21.109 8.633 1 96.06 287 PHE A CA 1
ATOM 2311 C C . PHE A 1 287 ? 9.594 22.375 9.391 1 96.06 287 PHE A C 1
ATOM 2313 O O . PHE A 1 287 ? 9.102 22.594 10.5 1 96.06 287 PHE A O 1
ATOM 2320 N N . LEU A 1 288 ? 10.461 23.125 8.812 1 94.94 288 LEU A N 1
ATOM 2321 C CA . LEU A 1 288 ? 10.836 24.391 9.438 1 94.94 288 LEU A CA 1
ATOM 2322 C C . LEU A 1 288 ? 9.617 25.281 9.633 1 94.94 288 LEU A C 1
ATOM 2324 O O . LEU A 1 288 ? 9.508 25.984 10.641 1 94.94 288 LEU A O 1
ATOM 2328 N N . ASP A 1 289 ? 8.789 25.266 8.656 1 93.75 289 ASP A N 1
ATOM 2329 C CA . ASP A 1 289 ? 7.551 26.031 8.766 1 93.75 289 ASP A CA 1
ATOM 2330 C C . ASP A 1 289 ? 6.699 25.531 9.93 1 93.75 289 ASP A C 1
ATOM 2332 O O . ASP A 1 289 ? 6.117 26.328 10.672 1 93.75 289 ASP A O 1
ATOM 2336 N N . TYR A 1 290 ? 6.578 24.188 10.039 1 93.69 290 TYR A N 1
ATOM 2337 C CA . TYR A 1 290 ? 5.855 23.609 11.164 1 93.69 290 TYR A CA 1
ATOM 2338 C C . TYR A 1 290 ? 6.418 24.109 12.484 1 93.69 290 TYR A C 1
ATOM 2340 O O . TYR A 1 290 ? 5.668 24.516 13.375 1 93.69 290 TYR A O 1
ATOM 2348 N N . GLN A 1 291 ? 7.734 24.078 12.586 1 92.25 291 GLN A N 1
ATOM 2349 C CA . GLN A 1 291 ? 8.391 24.5 13.82 1 92.25 291 GLN A CA 1
ATOM 2350 C C . GLN A 1 291 ? 8.086 25.969 14.125 1 92.25 291 GLN A C 1
ATOM 2352 O O . GLN A 1 291 ? 7.781 26.312 15.273 1 92.25 291 GLN A O 1
ATOM 2357 N N . LYS A 1 292 ? 8.148 26.766 13.164 1 92.94 292 LYS A N 1
ATOM 2358 C CA . LYS A 1 292 ? 7.887 28.188 13.328 1 92.94 292 LYS A CA 1
ATOM 2359 C C . LYS A 1 292 ? 6.457 28.438 13.805 1 92.94 292 LYS A C 1
ATOM 2361 O O . LYS A 1 292 ? 6.215 29.344 14.609 1 92.94 292 LYS A O 1
ATOM 2366 N N . ARG A 1 293 ? 5.531 27.641 13.328 1 91.44 293 ARG A N 1
ATOM 2367 C CA . ARG A 1 293 ? 4.113 27.844 13.625 1 91.44 293 ARG A CA 1
ATOM 2368 C C . ARG A 1 293 ? 3.682 27.016 14.836 1 91.44 293 ARG A C 1
ATOM 2370 O O . ARG A 1 293 ? 2.525 27.094 15.25 1 91.44 293 ARG A O 1
ATOM 2377 N N . GLY A 1 294 ? 4.543 26.25 15.344 1 91.31 294 GLY A N 1
ATOM 2378 C CA . GLY A 1 294 ? 4.207 25.406 16.469 1 91.31 294 GLY A CA 1
ATOM 2379 C C . GLY A 1 294 ? 3.268 24.266 16.109 1 91.31 294 GLY A C 1
ATOM 2380 O O . GLY A 1 294 ? 2.346 23.953 16.859 1 91.31 294 GLY A O 1
ATOM 2381 N N . LEU A 1 295 ? 3.49 23.75 14.922 1 91.75 295 LEU A N 1
ATOM 2382 C CA . LEU A 1 295 ? 2.646 22.672 14.422 1 91.75 295 LEU A CA 1
ATOM 2383 C C . LEU A 1 295 ? 3.381 21.344 14.484 1 91.75 295 LEU A C 1
ATOM 2385 O O . LEU A 1 295 ? 4.594 21.281 14.258 1 91.75 295 LEU A O 1
ATOM 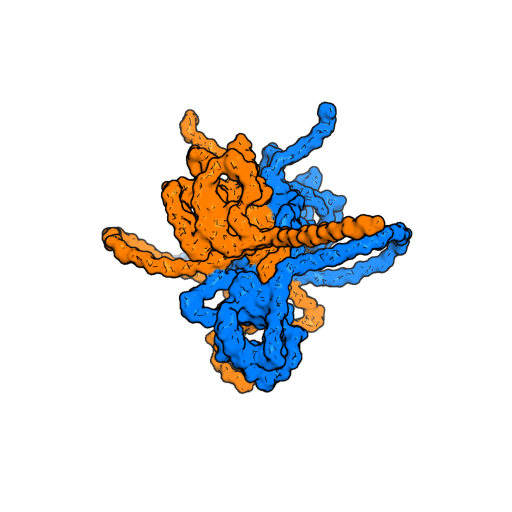2389 N N . THR A 1 296 ? 2.643 20.297 14.82 1 92.62 296 THR A N 1
ATOM 2390 C CA . THR A 1 296 ? 3.158 18.938 14.773 1 92.62 296 THR A CA 1
ATOM 2391 C C . THR A 1 296 ? 2.115 17.984 14.195 1 92.62 296 THR A C 1
ATOM 2393 O O . THR A 1 296 ? 0.939 18.047 14.562 1 92.62 296 THR A O 1
ATOM 2396 N N . LEU A 1 297 ? 2.529 17.297 13.242 1 92.38 297 LEU A N 1
ATOM 2397 C CA . LEU A 1 297 ? 1.715 16.156 12.828 1 92.38 297 LEU A CA 1
ATOM 2398 C C . LEU A 1 297 ? 2.066 14.906 13.641 1 92.38 297 LEU A C 1
ATOM 2400 O O . LEU A 1 297 ? 3.016 14.195 13.305 1 92.38 297 LEU A O 1
ATOM 2404 N N . THR A 1 298 ? 1.257 14.602 14.508 1 88.5 298 THR A N 1
ATOM 2405 C CA . THR A 1 298 ? 1.572 13.609 15.531 1 88.5 298 THR A CA 1
ATOM 2406 C C . THR A 1 298 ? 0.924 12.266 15.195 1 88.5 298 THR A C 1
ATOM 2408 O O . THR A 1 298 ? 0.228 12.141 14.188 1 88.5 298 THR A O 1
ATOM 2411 N N . CYS A 1 299 ? 1.336 11.312 15.984 1 87.06 299 CYS A N 1
ATOM 2412 C CA . CYS A 1 299 ? 0.83 9.953 15.891 1 87.06 299 CYS A CA 1
ATOM 2413 C C . CYS A 1 299 ? 0.367 9.445 17.25 1 87.06 299 CYS A C 1
ATOM 2415 O O . CYS A 1 299 ? 1.092 9.57 18.25 1 87.06 299 CYS A O 1
ATOM 2417 N N . ARG A 1 300 ? -0.825 8.938 17.25 1 85.31 300 ARG A N 1
ATOM 2418 C CA . ARG A 1 300 ? -1.345 8.352 18.484 1 85.31 300 ARG A CA 1
ATOM 2419 C C . ARG A 1 300 ? -1.696 6.883 18.281 1 85.31 300 ARG A C 1
ATOM 2421 O O . ARG A 1 300 ? -2.279 6.512 17.266 1 85.31 300 ARG A O 1
ATOM 2428 N N . ASP A 1 301 ? -1.249 6.094 19.266 1 83.44 301 ASP A N 1
ATOM 2429 C CA . ASP A 1 301 ? -1.645 4.688 19.266 1 83.44 301 ASP A CA 1
ATOM 2430 C C . ASP A 1 301 ? -3.055 4.516 19.828 1 83.44 301 ASP A C 1
ATOM 2432 O O . ASP A 1 301 ? -3.355 5 20.922 1 83.44 301 ASP A O 1
ATOM 2436 N N . GLU A 1 302 ? -3.824 3.947 19.047 1 79.69 302 GLU A N 1
ATOM 2437 C CA . GLU A 1 302 ? -5.195 3.713 19.484 1 79.69 302 GLU A CA 1
ATOM 2438 C C . GLU A 1 302 ? -5.602 2.256 19.281 1 79.69 302 GLU A C 1
ATOM 2440 O O . GLU A 1 302 ? -4.926 1.516 18.562 1 79.69 302 GLU A O 1
ATOM 2445 N N . VAL A 1 303 ? -6.512 1.804 20.062 1 70.5 303 VAL A N 1
ATOM 2446 C CA . VAL A 1 303 ? -7.078 0.463 19.953 1 70.5 303 VAL A CA 1
ATOM 2447 C C . VAL A 1 303 ? -8.562 0.554 19.594 1 70.5 303 VAL A C 1
ATOM 2449 O O . VAL A 1 303 ? -9.312 1.301 20.234 1 70.5 303 VAL A O 1
ATOM 2452 N N . HIS A 1 304 ? -8.867 -0.151 18.516 1 66.62 304 HIS A N 1
ATOM 2453 C CA . HIS A 1 304 ? -10.266 -0.161 18.125 1 66.62 304 HIS A CA 1
ATOM 2454 C C . HIS A 1 304 ? -11.148 -0.707 19.25 1 66.62 304 HIS A C 1
ATOM 2456 O O . HIS A 1 304 ? -10.883 -1.779 19.781 1 66.62 304 HIS A O 1
ATOM 2462 N N . GLN A 1 305 ? -12.172 0.006 19.578 1 58.81 305 GLN A N 1
ATOM 2463 C CA . GLN A 1 305 ? -12.992 -0.295 20.75 1 58.81 305 GLN A CA 1
ATOM 2464 C C . GLN A 1 305 ? -13.672 -1.652 20.609 1 58.81 305 GLN A C 1
ATOM 2466 O O . GLN A 1 305 ? -13.727 -2.426 21.562 1 58.81 305 GLN A O 1
ATOM 2471 N N . VAL A 1 306 ? -14.102 -1.966 19.391 1 57.06 306 VAL A N 1
ATOM 2472 C CA . VAL A 1 306 ? -14.898 -3.168 19.188 1 57.06 306 VAL A CA 1
ATOM 2473 C C . VAL A 1 306 ? -14.008 -4.309 18.703 1 57.06 306 VAL A C 1
ATOM 2475 O O . VAL A 1 306 ? -14.016 -5.398 19.281 1 57.06 306 VAL A O 1
ATOM 2478 N N . LEU A 1 307 ? -13.078 -4.02 17.844 1 62.47 307 LEU A N 1
ATOM 2479 C CA . LEU A 1 307 ? -12.281 -5.066 17.203 1 62.47 307 LEU A CA 1
ATOM 2480 C C . LEU A 1 307 ? -10.977 -5.297 17.969 1 62.47 307 LEU A C 1
ATOM 2482 O O . LEU A 1 307 ? -10.305 -6.309 17.75 1 62.47 307 LEU A O 1
ATOM 2486 N N . LYS A 1 308 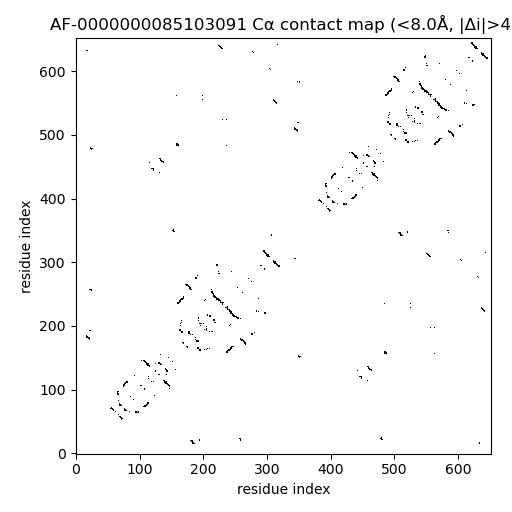? -10.547 -4.379 18.922 1 65.44 308 LYS A N 1
ATOM 2487 C CA . LYS A 1 308 ? -9.352 -4.438 19.75 1 65.44 308 LYS A CA 1
ATOM 2488 C C . LYS A 1 308 ? -8.086 -4.473 18.906 1 65.44 308 LYS A C 1
ATOM 2490 O O . LYS A 1 308 ? -7.07 -5.039 19.328 1 65.44 308 LYS A O 1
ATOM 2495 N N . LYS A 1 309 ? -8.234 -3.965 17.719 1 71.56 309 LYS A N 1
ATOM 2496 C CA . LYS A 1 309 ? -7.082 -3.848 16.828 1 71.56 309 LYS A CA 1
ATOM 2497 C C . LYS A 1 309 ? -6.355 -2.523 17.047 1 71.56 309 LYS A C 1
ATOM 2499 O O . LYS A 1 309 ? -6.992 -1.473 17.172 1 71.56 309 LYS A O 1
ATOM 2504 N N . LYS A 1 310 ? -5.047 -2.672 17.156 1 78.06 310 LYS A N 1
ATOM 2505 C CA . LYS A 1 310 ? -4.219 -1.481 17.328 1 78.06 310 LYS A CA 1
ATOM 2506 C C . LYS A 1 310 ? -4.027 -0.752 16 1 78.06 310 LYS A C 1
ATOM 2508 O O . LYS A 1 310 ? -3.969 -1.382 14.945 1 78.06 310 LYS A O 1
ATOM 2513 N N . TYR A 1 311 ? -4.082 0.531 16.078 1 80.19 311 TYR A N 1
ATOM 2514 C CA . TYR A 1 311 ? -3.781 1.334 14.898 1 80.19 311 TYR A CA 1
ATOM 2515 C C . TYR A 1 311 ? -3.111 2.646 15.281 1 80.19 311 TYR A C 1
ATOM 2517 O O . TYR A 1 311 ? -3.197 3.076 16.438 1 80.19 311 TYR A O 1
ATOM 2525 N N . ASN A 1 312 ? -2.408 3.186 14.367 1 83.5 312 ASN A N 1
ATOM 2526 C CA . ASN A 1 312 ? -1.814 4.512 14.5 1 83.5 312 ASN A CA 1
ATOM 2527 C C . ASN A 1 312 ? -2.646 5.574 13.789 1 83.5 312 ASN A C 1
ATOM 2529 O O . ASN A 1 312 ? -3.008 5.406 12.625 1 83.5 312 ASN A O 1
ATOM 2533 N N . LEU A 1 313 ? -2.977 6.582 14.562 1 82.38 313 LEU A N 1
ATOM 2534 C CA . LEU A 1 313 ? -3.709 7.711 14 1 82.38 313 LEU A CA 1
ATOM 2535 C C . LEU A 1 313 ? -2.803 8.93 13.859 1 82.38 313 LEU A C 1
ATOM 2537 O O . LEU A 1 313 ? -2.162 9.352 14.82 1 82.38 313 LEU A O 1
ATOM 2541 N N . TYR A 1 314 ? -2.752 9.508 12.648 1 85.44 314 TYR A N 1
ATOM 2542 C CA . TYR A 1 314 ? -1.928 10.68 12.367 1 85.44 314 TYR A CA 1
ATOM 2543 C C . TYR A 1 314 ? -2.793 11.906 12.117 1 85.44 314 TYR A C 1
ATOM 2545 O O . TYR A 1 314 ? -3.732 11.859 11.32 1 85.44 314 TYR A O 1
ATOM 2553 N N . TYR A 1 315 ? -2.521 12.961 12.766 1 85.19 315 TYR A N 1
ATOM 2554 C CA . TYR A 1 315 ? -3.252 14.211 12.609 1 85.19 315 TYR A CA 1
ATOM 2555 C C . TYR A 1 315 ? -2.412 15.398 13.07 1 85.19 315 TYR A C 1
ATOM 2557 O O . TYR A 1 315 ? -1.363 15.219 13.688 1 85.19 315 TYR A O 1
ATOM 2565 N N . VAL A 1 316 ? -2.867 16.547 12.75 1 86.31 316 VAL A N 1
ATOM 2566 C CA . VAL A 1 316 ? -2.123 17.75 13.086 1 86.31 316 VAL A CA 1
ATOM 2567 C C . VAL A 1 316 ? -2.482 18.203 14.5 1 86.31 316 VAL A C 1
ATOM 2569 O O . VAL A 1 316 ? -3.66 18.297 14.844 1 86.31 316 VAL A O 1
ATOM 2572 N N . ASP A 1 317 ? -1.511 18.328 15.352 1 84.5 317 ASP A N 1
ATOM 2573 C CA . ASP A 1 317 ? -1.687 18.812 16.719 1 84.5 317 ASP A CA 1
ATOM 2574 C C . ASP A 1 317 ? -0.761 19.984 17.016 1 84.5 317 ASP A C 1
ATOM 2576 O O . ASP A 1 317 ? 0.082 20.344 16.188 1 84.5 317 ASP A O 1
ATOM 2580 N N . ARG A 1 318 ? -1.129 20.766 18.062 1 76.69 318 ARG A N 1
ATOM 2581 C CA . ARG A 1 318 ? -0.258 21.844 18.516 1 76.69 318 ARG A CA 1
ATOM 2582 C C . ARG A 1 318 ? 0.897 21.312 19.344 1 76.69 318 ARG A C 1
ATOM 2584 O O . ARG A 1 318 ? 0.735 20.328 20.078 1 76.69 318 ARG A O 1
ATOM 2591 N N . GLU A 1 319 ? 2.018 21.781 19.062 1 66.69 319 GLU A N 1
ATOM 2592 C CA . GLU A 1 319 ? 3.166 21.359 19.859 1 66.69 319 GLU A CA 1
ATOM 2593 C C . GLU A 1 319 ? 2.92 21.625 21.344 1 66.69 319 GLU A C 1
ATOM 2595 O O . GLU A 1 319 ? 2.371 22.656 21.719 1 66.69 319 GLU A O 1
ATOM 2600 N N . GLN A 1 320 ? 2.631 20.672 22.281 1 51.78 320 GLN A N 1
ATOM 2601 C CA . GLN A 1 320 ? 2.5 20.875 23.719 1 51.78 320 GLN A CA 1
ATOM 2602 C C . GLN A 1 320 ? 3.613 21.781 24.25 1 51.78 320 GLN A C 1
ATOM 2604 O O . GLN A 1 320 ? 4.797 21.5 24.047 1 51.78 320 GLN A O 1
ATOM 2609 N N . GLN A 1 321 ? 3.469 23.016 24.406 1 43.06 321 GLN A N 1
ATOM 2610 C CA . GLN A 1 321 ? 4.34 23.812 25.266 1 43.06 321 GLN A CA 1
ATOM 2611 C C . GLN A 1 321 ? 4.555 23.125 26.609 1 43.06 321 GLN A C 1
ATOM 2613 O O . GLN A 1 321 ? 3.619 22.562 27.188 1 43.06 321 GLN A O 1
ATOM 2618 N N . ASP A 1 322 ? 5.754 22.641 26.953 1 40.06 322 ASP A N 1
ATOM 2619 C CA . ASP A 1 322 ? 6.094 22.422 28.359 1 40.06 322 ASP A CA 1
ATOM 2620 C C . ASP A 1 322 ? 5.395 23.422 29.266 1 40.06 322 ASP A C 1
ATOM 2622 O O . ASP A 1 322 ? 5.59 24.625 29.141 1 40.06 322 ASP A O 1
ATOM 2626 N N . LYS A 1 323 ? 4.207 23.297 29.734 1 38.25 323 LYS A N 1
ATOM 2627 C CA . LYS A 1 323 ? 3.771 23.984 30.953 1 38.25 323 LYS A CA 1
ATOM 2628 C C . LYS A 1 323 ? 4.863 23.969 32 1 38.25 323 LYS A C 1
ATOM 2630 O O . LYS A 1 323 ? 4.973 23 32.781 1 38.25 323 LYS A O 1
ATOM 2635 N N . LYS A 1 324 ? 6.094 24.203 31.984 1 34.12 324 LYS A N 1
ATOM 2636 C CA . LYS A 1 324 ? 6.809 24.594 33.188 1 34.12 324 LYS A CA 1
ATOM 2637 C C . LYS A 1 324 ? 6.137 25.797 33.875 1 34.12 324 LYS A C 1
ATOM 2639 O O . LYS A 1 324 ? 6.23 25.953 35.094 1 34.12 324 LYS A O 1
ATOM 2644 N N . ASN A 1 325 ? 5.988 27.078 33.344 1 30.66 325 ASN A N 1
ATOM 2645 C CA . ASN A 1 325 ? 6.039 28.188 34.281 1 30.66 325 ASN A CA 1
ATOM 2646 C C . ASN A 1 325 ? 4.727 28.344 35.031 1 30.66 325 ASN A C 1
ATOM 2648 O O . ASN A 1 325 ? 4.523 29.328 35.75 1 30.66 325 ASN A O 1
ATOM 2652 N N . SER A 1 326 ? 3.447 27.766 34.875 1 26.28 326 SER A N 1
ATOM 2653 C CA . SER A 1 326 ? 2.83 28.25 36.125 1 26.28 326 SER A CA 1
ATOM 2654 C C . SER A 1 326 ? 3.188 27.359 37.312 1 26.28 326 SER A C 1
ATOM 2656 O O . SER A 1 326 ? 3.363 26.156 37.156 1 26.28 326 SER A O 1
ATOM 2658 N N . MET B 1 1 ? -34.25 -27.891 53.344 1 22.47 1 MET B N 1
ATOM 2659 C CA . MET B 1 1 ? -33.031 -28.094 52.562 1 22.47 1 MET B CA 1
ATOM 2660 C C . MET B 1 1 ? -33.219 -27.594 51.156 1 22.47 1 MET B C 1
ATOM 2662 O O . MET B 1 1 ? -33.688 -28.328 50.281 1 22.47 1 MET B O 1
ATOM 2666 N N . LEU B 1 2 ? -33.562 -26.312 50.875 1 22.36 2 LEU B N 1
ATOM 2667 C CA . LEU B 1 2 ? -34.125 -25.609 49.75 1 22.36 2 LEU B CA 1
ATOM 2668 C C . LEU B 1 2 ? -33.094 -25.422 48.625 1 22.36 2 LEU B C 1
ATOM 2670 O O . LEU B 1 2 ? -32 -24.922 48.875 1 22.36 2 LEU B O 1
ATOM 2674 N N . ALA B 1 3 ? -33.062 -26.297 47.562 1 23.5 3 ALA B N 1
ATOM 2675 C CA . ALA B 1 3 ? -32.312 -26.562 46.344 1 23.5 3 ALA B CA 1
ATOM 2676 C C . ALA B 1 3 ? -32.312 -25.359 45.406 1 23.5 3 ALA B C 1
ATOM 2678 O O . ALA B 1 3 ? -33.344 -25.094 44.75 1 23.5 3 ALA B O 1
ATOM 2679 N N . THR B 1 4 ? -31.891 -24.109 45.812 1 23.84 4 THR B N 1
ATOM 2680 C CA . THR B 1 4 ? -31.984 -22.859 45.062 1 23.84 4 THR B CA 1
ATOM 2681 C C . THR B 1 4 ? -31.203 -22.969 43.75 1 23.84 4 THR B C 1
ATOM 2683 O O . THR B 1 4 ? -30.031 -23.328 43.75 1 23.84 4 THR B O 1
ATOM 2686 N N . GLY B 1 5 ? -31.859 -23.281 42.594 1 22.55 5 GLY B N 1
ATOM 2687 C CA . GLY B 1 5 ? -31.547 -23.5 41.188 1 22.55 5 GLY B CA 1
ATOM 2688 C C . GLY B 1 5 ? -30.828 -22.312 40.562 1 22.55 5 GLY B C 1
ATOM 2689 O O . GLY B 1 5 ? -31.375 -21.219 40.469 1 22.55 5 GLY B O 1
ATOM 2690 N N . PHE B 1 6 ? -29.484 -22.078 40.812 1 23.64 6 PHE B N 1
ATOM 2691 C CA . PHE B 1 6 ? -28.656 -20.984 40.375 1 23.64 6 PHE B CA 1
ATOM 2692 C C . PHE B 1 6 ? -28.562 -20.938 38.844 1 23.64 6 PHE B C 1
ATOM 2694 O O . PHE B 1 6 ? -28.125 -21.906 38.219 1 23.64 6 PHE B O 1
ATOM 2701 N N . LEU B 1 7 ? -29.516 -20.219 38.156 1 22.23 7 LEU B N 1
ATOM 2702 C CA . LEU B 1 7 ? -29.656 -20 36.719 1 22.23 7 LEU B CA 1
ATOM 2703 C C . LEU B 1 7 ? -28.391 -19.375 36.156 1 22.23 7 LEU B C 1
ATOM 2705 O O . LEU B 1 7 ? -27.969 -18.297 36.562 1 22.23 7 LEU B O 1
ATOM 2709 N N . ALA B 1 8 ? -27.391 -20.156 35.625 1 20.59 8 ALA B N 1
ATOM 2710 C CA . ALA B 1 8 ? -26.125 -19.891 34.969 1 20.59 8 ALA B CA 1
ATOM 2711 C C . ALA B 1 8 ? -26.328 -19.016 33.719 1 20.59 8 ALA B C 1
ATOM 2713 O O . ALA B 1 8 ? -26.922 -19.453 32.719 1 20.59 8 ALA B O 1
ATOM 2714 N N . ARG B 1 9 ? -26.719 -17.703 33.875 1 20.39 9 ARG B N 1
ATOM 2715 C CA . ARG B 1 9 ? -26.906 -16.812 32.75 1 20.39 9 ARG B CA 1
ATOM 2716 C C . ARG B 1 9 ? -25.641 -16.734 31.906 1 20.39 9 ARG B C 1
ATOM 2718 O O . ARG B 1 9 ? -24.578 -16.344 32.406 1 20.39 9 ARG B O 1
ATOM 2725 N N . ARG B 1 10 ? -25.422 -17.625 30.906 1 21.19 10 ARG B N 1
ATOM 2726 C CA . ARG B 1 10 ? -24.375 -17.688 29.875 1 21.19 10 ARG B CA 1
ATOM 2727 C C . ARG B 1 10 ? -24.266 -16.359 29.125 1 21.19 10 ARG B C 1
ATOM 2729 O O . ARG B 1 10 ? -25.219 -15.93 28.469 1 21.19 10 ARG B O 1
ATOM 2736 N N . THR B 1 11 ? -23.641 -15.344 29.734 1 21.08 11 THR B N 1
ATOM 2737 C CA . THR B 1 11 ? -23.359 -14.062 29.078 1 21.08 11 THR B CA 1
ATOM 2738 C C . THR B 1 11 ? -22.656 -14.273 27.75 1 21.08 11 THR B C 1
ATOM 2740 O O . THR B 1 11 ? -21.516 -14.758 27.719 1 21.08 11 THR B O 1
ATOM 2743 N N . VAL B 1 12 ? -23.391 -14.672 26.703 1 22.22 12 VAL B N 1
ATOM 2744 C CA . VAL B 1 12 ? -22.938 -14.773 25.328 1 22.22 12 VAL B CA 1
ATOM 2745 C C . VAL B 1 12 ? -22.25 -13.469 24.906 1 22.22 12 VAL B C 1
ATOM 2747 O O . VAL B 1 12 ? -22.875 -12.406 24.906 1 22.22 12 VAL B O 1
ATOM 2750 N N . LEU B 1 13 ? -21.031 -13.352 25.391 1 23.23 13 LEU B N 1
ATOM 2751 C CA . LEU B 1 13 ? -20.219 -12.211 25 1 23.23 13 LEU B CA 1
ATOM 2752 C C . LEU B 1 13 ? -20.266 -12 23.484 1 23.23 13 LEU B C 1
ATOM 2754 O O . LEU B 1 13 ? -19.938 -12.898 22.719 1 23.23 13 LEU B O 1
ATOM 2758 N N . ASN B 1 14 ? -21.281 -11.211 23.078 1 22 14 ASN B N 1
ATOM 2759 C CA . ASN B 1 14 ? -21.516 -10.703 21.734 1 22 14 ASN B CA 1
ATOM 2760 C C . ASN B 1 14 ? -20.25 -10.102 21.125 1 22 14 ASN B C 1
ATOM 2762 O O . ASN B 1 14 ? -19.719 -9.117 21.641 1 22 14 ASN B O 1
ATOM 2766 N N . GLN B 1 15 ? -19.375 -10.969 20.766 1 25.64 15 GLN B N 1
ATOM 2767 C CA . GLN B 1 15 ? -18.109 -10.578 20.125 1 25.64 15 GLN B CA 1
ATOM 2768 C C . GLN B 1 15 ? -18.359 -9.609 18.984 1 25.64 15 GLN B C 1
ATOM 2770 O O . GLN B 1 15 ? -19.125 -9.898 18.062 1 25.64 15 GLN B O 1
ATOM 2775 N N . PRO B 1 16 ? -18.203 -8.312 19.312 1 22.81 16 PRO B N 1
ATOM 2776 C CA . PRO B 1 16 ? -18.516 -7.219 18.391 1 22.81 16 PRO B CA 1
ATOM 2777 C C . PRO B 1 16 ? -17.797 -7.355 17.047 1 22.81 16 PRO B C 1
ATOM 2779 O O . PRO B 1 16 ? -16.781 -8.039 16.969 1 22.81 16 PRO B O 1
ATOM 2782 N N . ALA B 1 17 ? -18.453 -6.82 15.969 1 22.92 17 ALA B N 1
ATOM 2783 C CA . ALA B 1 17 ? -18.438 -6.75 14.508 1 22.92 17 ALA B CA 1
ATOM 2784 C C . ALA B 1 17 ? -17.203 -6.008 14 1 22.92 17 ALA B C 1
ATOM 2786 O O . ALA B 1 17 ? -16.938 -4.875 14.414 1 22.92 17 ALA B O 1
ATOM 2787 N N . PHE B 1 18 ? -16.016 -6.633 13.891 1 27.2 18 PHE B N 1
ATOM 2788 C CA . PHE B 1 18 ? -14.875 -6.086 13.156 1 27.2 18 PHE B CA 1
ATOM 2789 C C . PHE B 1 18 ? -15.336 -5.461 11.844 1 27.2 18 PHE B C 1
ATOM 2791 O O . PHE B 1 18 ? -16.188 -6.008 11.156 1 27.2 18 PHE B O 1
ATOM 2798 N N . ASN B 1 19 ? -15.188 -4.215 11.719 1 26.66 19 ASN B N 1
ATOM 2799 C CA . ASN B 1 19 ? -15.547 -3.363 10.594 1 26.66 19 ASN B CA 1
ATOM 2800 C C . ASN B 1 19 ? -14.969 -3.891 9.281 1 26.66 19 ASN B C 1
ATOM 2802 O O . ASN B 1 19 ? -13.742 -3.98 9.133 1 26.66 19 ASN B O 1
ATOM 2806 N N . SER B 1 20 ? -15.586 -4.855 8.703 1 29.56 20 SER B N 1
ATOM 2807 C CA . SER B 1 20 ? -15.414 -5.375 7.348 1 29.56 20 SER B CA 1
ATOM 2808 C C . SER B 1 20 ? -15.461 -4.254 6.316 1 29.56 20 SER B C 1
ATOM 2810 O O . SER B 1 20 ? -16.375 -3.428 6.328 1 29.56 20 SER B O 1
ATOM 2812 N N . TRP B 1 21 ? -14.312 -3.75 5.871 1 30.42 21 TRP B N 1
ATOM 2813 C CA . TRP B 1 21 ? -14.266 -2.869 4.711 1 30.42 21 TRP B CA 1
ATOM 2814 C C . TRP B 1 21 ? -15.234 -3.344 3.627 1 30.42 21 TRP B C 1
ATOM 2816 O O . TRP B 1 21 ? -15.266 -4.531 3.295 1 30.42 21 TRP B O 1
ATOM 2826 N N . SER B 1 22 ? -16.438 -2.809 3.604 1 29.08 22 SER B N 1
ATOM 2827 C CA . SER B 1 22 ? -17.469 -3.15 2.627 1 29.08 22 SER B CA 1
ATOM 2828 C C . SER B 1 22 ? -16.906 -3.154 1.209 1 29.08 22 SER B C 1
ATOM 2830 O O . SER B 1 22 ? -16.297 -2.174 0.775 1 29.08 22 SER B O 1
ATOM 2832 N N . THR B 1 23 ? -16.484 -4.246 0.781 1 29.39 23 THR B N 1
ATOM 2833 C CA . THR B 1 23 ? -16.094 -4.48 -0.605 1 29.39 23 THR B CA 1
ATOM 2834 C C . THR B 1 23 ? -17.25 -4.141 -1.552 1 29.39 23 THR B C 1
ATOM 2836 O O . THR B 1 23 ? -18.297 -4.785 -1.521 1 29.39 23 THR B O 1
ATOM 2839 N N . LEU B 1 24 ? -17.547 -2.883 -1.745 1 29.5 24 LEU B N 1
ATOM 2840 C CA . LEU B 1 24 ? -18.625 -2.498 -2.66 1 29.5 24 LEU B CA 1
ATOM 2841 C C . LEU B 1 24 ? -18.375 -3.078 -4.051 1 29.5 24 LEU B C 1
ATOM 2843 O O . LEU B 1 24 ? -17.25 -3.094 -4.535 1 29.5 24 LEU B O 1
ATOM 2847 N N . LEU B 1 25 ? -19.297 -3.873 -4.473 1 28.17 25 LEU B N 1
ATOM 2848 C CA . LEU B 1 25 ? -19.547 -4.387 -5.816 1 28.17 25 LEU B CA 1
ATOM 2849 C C . LEU B 1 25 ? -19.781 -3.242 -6.801 1 28.17 25 LEU B C 1
ATOM 2851 O O . LEU B 1 25 ? -20.703 -2.445 -6.617 1 28.17 25 LEU B O 1
ATOM 2855 N N . ARG B 1 26 ? -18.828 -2.611 -7.449 1 26.3 26 ARG B N 1
ATOM 2856 C CA . ARG B 1 26 ? -18.938 -1.597 -8.492 1 26.3 26 ARG B CA 1
ATOM 2857 C C . ARG B 1 26 ? -19.797 -2.098 -9.648 1 26.3 26 ARG B C 1
ATOM 2859 O O . ARG B 1 26 ? -19.422 -3.037 -10.344 1 26.3 26 ARG B O 1
ATOM 2866 N N . THR B 1 27 ? -21.109 -2.057 -9.594 1 24.41 27 THR B N 1
ATOM 2867 C CA . THR B 1 27 ? -21.938 -2.348 -10.766 1 24.41 27 THR B CA 1
ATOM 2868 C C . THR B 1 27 ? -21.641 -1.354 -11.883 1 24.41 27 THR B C 1
ATOM 2870 O O . THR B 1 27 ? -21.484 -0.156 -11.641 1 24.41 27 THR B O 1
ATOM 2873 N N . ALA B 1 28 ? -21.375 -1.765 -13.141 1 26.83 28 ALA B N 1
ATOM 2874 C CA . ALA B 1 28 ? -21.203 -1.099 -14.43 1 26.83 28 ALA B CA 1
ATOM 2875 C C . ALA B 1 28 ? -22.484 -0.385 -14.844 1 26.83 28 ALA B C 1
ATOM 2877 O O . ALA B 1 28 ? -23.5 -1.029 -15.133 1 26.83 28 ALA B O 1
ATOM 2878 N N . ARG B 1 29 ? -22.812 0.764 -14.281 1 23.7 29 ARG B N 1
ATOM 2879 C CA . ARG B 1 29 ? -23.953 1.546 -14.75 1 23.7 29 ARG B CA 1
ATOM 2880 C C . ARG B 1 29 ? -23.859 1.799 -16.25 1 23.7 29 ARG B C 1
ATOM 2882 O O . ARG B 1 29 ? -22.812 2.254 -16.75 1 23.7 29 ARG B O 1
ATOM 2889 N N . LYS B 1 30 ? -24.797 1.216 -17.047 1 25.31 30 LYS B N 1
ATOM 2890 C CA . LYS B 1 30 ? -25.062 1.513 -18.438 1 25.31 30 LYS B CA 1
ATOM 2891 C C . LYS B 1 30 ? -25.469 2.975 -18.625 1 25.31 30 LYS B C 1
ATOM 2893 O O . LYS B 1 30 ? -26.469 3.424 -18.094 1 25.31 30 LYS B O 1
ATOM 2898 N N . ARG B 1 31 ? -24.531 4.035 -18.703 1 22.91 31 ARG B N 1
ATOM 2899 C CA . ARG B 1 31 ? -24.719 5.465 -18.938 1 22.91 31 ARG B CA 1
ATOM 2900 C C . ARG B 1 31 ? -25.578 5.703 -20.188 1 22.91 31 ARG B C 1
ATOM 2902 O O . ARG B 1 31 ? -25.297 5.168 -21.25 1 22.91 31 ARG B O 1
ATOM 2909 N N . PRO B 1 32 ? -26.781 6.203 -20.031 1 24.84 32 PRO B N 1
ATOM 2910 C CA . PRO B 1 32 ? -27.625 6.602 -21.156 1 24.84 32 PRO B CA 1
ATOM 2911 C C . PRO B 1 32 ? -26.953 7.621 -22.078 1 24.84 32 PRO B C 1
ATOM 2913 O O . PRO B 1 32 ? -26.062 8.359 -21.641 1 24.84 32 PRO B O 1
ATOM 2916 N N . THR B 1 33 ? -27.141 7.566 -23.516 1 24.59 33 THR B N 1
ATOM 2917 C CA . THR B 1 33 ? -26.609 8.18 -24.719 1 24.59 33 THR B CA 1
ATOM 2918 C C . THR B 1 33 ? -27.047 9.633 -24.844 1 24.59 33 THR B C 1
ATOM 2920 O O . THR B 1 33 ? -26.922 10.242 -25.906 1 24.59 33 THR B O 1
ATOM 2923 N N . SER B 1 34 ? -27.312 10.398 -23.766 1 21.69 34 SER B N 1
ATOM 2924 C CA . SER B 1 34 ? -27.922 11.688 -24.078 1 21.69 34 SER B CA 1
ATOM 2925 C C . SER B 1 34 ? -27.172 12.406 -25.188 1 21.69 34 SER B C 1
ATOM 2927 O O . SER B 1 34 ? -26.016 12.062 -25.5 1 21.69 34 SER B O 1
ATOM 2929 N N . THR B 1 35 ? -27.734 13.688 -25.578 1 24.03 35 THR B N 1
ATOM 2930 C CA . THR B 1 35 ? -27.734 14.609 -26.719 1 24.03 35 THR B CA 1
ATOM 2931 C C . THR B 1 35 ? -26.328 15.133 -26.984 1 24.03 35 THR B C 1
ATOM 2933 O O . THR B 1 35 ? -25.562 15.359 -26.062 1 24.03 35 THR B O 1
ATOM 2936 N N . VAL B 1 36 ? -26.031 15.281 -28.344 1 21.77 36 VAL B N 1
ATOM 2937 C CA . VAL B 1 36 ? -24.875 15.531 -29.203 1 21.77 36 VAL B CA 1
ATOM 2938 C C . VAL B 1 36 ? -24.359 16.953 -28.969 1 21.77 36 VAL B C 1
ATOM 2940 O O . VAL B 1 36 ? -25.031 17.922 -29.328 1 21.77 36 VAL B O 1
ATOM 2943 N N . ALA B 1 37 ? -24.109 17.453 -27.781 1 21.62 37 ALA B N 1
ATOM 2944 C CA . ALA B 1 37 ? -23.625 18.828 -27.797 1 21.62 37 ALA B CA 1
ATOM 2945 C C . ALA B 1 37 ? -22.594 19.031 -28.891 1 21.62 37 ALA B C 1
ATOM 2947 O O . ALA B 1 37 ? -21.891 18.094 -29.281 1 21.62 37 ALA B O 1
ATOM 2948 N N . ALA B 1 38 ? -22.703 20.203 -29.578 1 24.31 38 ALA B N 1
ATOM 2949 C CA . ALA B 1 38 ? -21.984 20.734 -30.734 1 24.31 38 ALA B CA 1
ATOM 2950 C C . ALA B 1 38 ? -20.484 20.531 -30.594 1 24.31 38 ALA B C 1
ATOM 2952 O O . ALA B 1 38 ? -19.922 20.766 -29.516 1 24.31 38 ALA B O 1
ATOM 2953 N N . ARG B 1 39 ? -19.922 19.766 -31.5 1 24.3 39 ARG B N 1
ATOM 2954 C CA . ARG B 1 39 ? -18.578 19.266 -31.734 1 24.3 39 ARG B CA 1
ATOM 2955 C C . ARG B 1 39 ? -17.562 20.406 -31.797 1 24.3 39 ARG B C 1
ATOM 2957 O O . ARG B 1 39 ? -17.484 21.109 -32.812 1 24.3 39 ARG B O 1
ATOM 2964 N N . VAL B 1 40 ? -17.625 21.391 -30.781 1 23.8 40 VAL B N 1
ATOM 2965 C CA . VAL B 1 40 ? -16.578 22.344 -31.156 1 23.8 40 VAL B CA 1
ATOM 2966 C C . VAL B 1 40 ? -15.305 21.594 -31.531 1 23.8 40 VAL B C 1
ATOM 2968 O O . VAL B 1 40 ? -14.898 20.656 -30.844 1 23.8 40 VAL B O 1
ATOM 2971 N N . PRO B 1 41 ? -14.906 21.641 -32.781 1 23.56 41 PRO B N 1
ATOM 2972 C CA . PRO B 1 41 ? -13.742 20.922 -33.312 1 23.56 41 PRO B CA 1
ATOM 2973 C C . PRO B 1 41 ? -12.5 21.094 -32.438 1 23.56 41 PRO B C 1
ATOM 2975 O O . PRO B 1 41 ? -12.047 22.219 -32.25 1 23.56 41 PRO B O 1
ATOM 2978 N N . LEU B 1 42 ? -12.641 20.625 -31.25 1 22.23 42 LEU B N 1
ATOM 2979 C CA . LEU B 1 42 ? -11.398 20.844 -30.516 1 22.23 42 LEU B CA 1
ATOM 2980 C C . LEU B 1 42 ? -10.195 20.406 -31.344 1 22.23 42 LEU B C 1
ATOM 2982 O O . LEU B 1 42 ? -10.18 19.297 -31.875 1 22.23 42 LEU B O 1
ATOM 2986 N N . LYS B 1 43 ? -9.477 21.406 -31.875 1 24.25 43 LYS B N 1
ATOM 2987 C CA . LYS B 1 43 ? -8.227 21.125 -32.594 1 24.25 43 LYS B CA 1
ATOM 2988 C C . LYS B 1 43 ? -7.457 19.984 -31.922 1 24.25 43 LYS B C 1
ATOM 2990 O O . LYS B 1 43 ? -7.254 19.984 -30.703 1 24.25 43 LYS B O 1
ATOM 2995 N N . LEU B 1 44 ? -7.535 18.812 -32.438 1 24.06 44 LEU B N 1
ATOM 2996 C CA . LEU B 1 44 ? -6.832 17.562 -32.188 1 24.06 44 LEU B CA 1
ATOM 2997 C C . LEU B 1 44 ? -5.355 17.812 -31.906 1 24.06 44 LEU B C 1
ATOM 2999 O O . LEU B 1 44 ? -4.57 18.031 -32.844 1 24.06 44 LEU B O 1
ATOM 3003 N N . GLN B 1 45 ? -5.062 18.828 -31.047 1 22.62 45 GLN B N 1
ATOM 3004 C CA . GLN B 1 45 ? -3.605 18.891 -31.016 1 22.62 45 GLN B CA 1
ATOM 3005 C C . GLN B 1 45 ? -3.008 17.516 -30.734 1 22.62 45 GLN B C 1
ATOM 3007 O O . GLN B 1 45 ? -3.537 16.75 -29.922 1 22.62 45 GLN B O 1
ATOM 3012 N N . SER B 1 46 ? -2.354 16.953 -31.703 1 23.44 46 SER B N 1
ATOM 3013 C CA . SER B 1 46 ? -1.551 15.742 -31.75 1 23.44 46 SER B CA 1
ATOM 3014 C C . SER B 1 46 ? -0.763 15.555 -30.453 1 23.44 46 SER B C 1
ATOM 3016 O O . SER B 1 46 ? 0.059 16.406 -30.094 1 23.44 46 SER B O 1
ATOM 3018 N N . GLN B 1 47 ? -1.51 15.336 -29.453 1 22.81 47 GLN B N 1
ATOM 3019 C CA . GLN B 1 47 ? -0.812 15.07 -28.203 1 22.81 47 GLN B CA 1
ATOM 3020 C C . GLN B 1 47 ? 0.273 14.016 -28.391 1 22.81 47 GLN B C 1
ATOM 3022 O O . GLN B 1 47 ? -0.02 12.875 -28.75 1 22.81 47 GLN B O 1
ATOM 3027 N N . ARG B 1 48 ? 1.474 14.469 -28.812 1 24.12 48 ARG B N 1
ATOM 3028 C CA . ARG B 1 48 ? 2.658 13.625 -28.891 1 24.12 48 ARG B CA 1
ATOM 3029 C C . ARG B 1 48 ? 2.795 12.75 -27.641 1 24.12 48 ARG B C 1
ATOM 3031 O O . ARG B 1 48 ? 2.762 13.25 -26.516 1 24.12 48 ARG B O 1
ATOM 3038 N N . GLN B 1 49 ? 2.266 11.586 -27.75 1 23.08 49 GLN B N 1
ATOM 3039 C CA . GLN B 1 49 ? 2.398 10.445 -26.844 1 23.08 49 GLN B CA 1
ATOM 3040 C C . GLN B 1 49 ? 3.842 10.281 -26.375 1 23.08 49 GLN B C 1
ATOM 3042 O O . GLN B 1 49 ? 4.699 9.812 -27.125 1 23.08 49 GLN B O 1
ATOM 3047 N N . PHE B 1 50 ? 4.375 11.336 -25.734 1 23.56 50 PHE B N 1
ATOM 3048 C CA . PHE B 1 50 ? 5.746 11.094 -25.312 1 23.56 50 PHE B CA 1
ATOM 3049 C C . PHE B 1 50 ? 5.801 9.961 -24.297 1 23.56 50 PHE B C 1
ATOM 3051 O O . PHE B 1 50 ? 5.387 10.133 -23.141 1 23.56 50 PHE B O 1
ATOM 3058 N N . THR B 1 51 ? 5.523 8.812 -24.703 1 24.3 51 THR B N 1
ATOM 3059 C CA . THR B 1 51 ? 5.801 7.598 -23.938 1 24.3 51 THR B CA 1
ATOM 3060 C C . THR B 1 51 ? 7.262 7.555 -23.5 1 24.3 51 THR B C 1
ATOM 3062 O O . THR B 1 51 ? 8.141 7.215 -24.297 1 24.3 51 THR B O 1
ATOM 3065 N N . ARG B 1 52 ? 7.789 8.5 -22.797 1 25.16 52 ARG B N 1
ATOM 3066 C CA . ARG B 1 52 ? 9.203 8.328 -22.469 1 25.16 52 ARG B CA 1
ATOM 3067 C C . ARG B 1 52 ? 9.398 7.164 -21.5 1 25.16 52 ARG B C 1
ATOM 3069 O O . ARG B 1 52 ? 8.984 7.238 -20.344 1 25.16 52 ARG B O 1
ATOM 3076 N N . ALA B 1 53 ? 9.5 5.887 -21.969 1 29.48 53 ALA B N 1
ATOM 3077 C CA . ALA B 1 53 ? 9.992 4.625 -21.422 1 29.48 53 ALA B CA 1
ATOM 3078 C C . ALA B 1 53 ? 11.375 4.797 -20.797 1 29.48 53 ALA B C 1
ATOM 3080 O O . ALA B 1 53 ? 12.352 5.051 -21.516 1 29.48 53 ALA B O 1
ATOM 3081 N N . TYR B 1 54 ? 11.539 5.359 -19.766 1 32.22 54 TYR B N 1
ATOM 3082 C CA . TYR B 1 54 ? 12.867 5.43 -19.188 1 32.22 54 TYR B CA 1
ATOM 3083 C C . TYR B 1 54 ? 13.5 4.047 -19.094 1 32.22 54 TYR B C 1
ATOM 3085 O O . TYR B 1 54 ? 14.391 3.814 -18.266 1 32.22 54 TYR B O 1
ATOM 3093 N N . SER B 1 55 ? 12.82 2.924 -19.359 1 34.69 55 SER B N 1
ATOM 3094 C CA . SER B 1 55 ? 13.484 1.63 -19.234 1 34.69 55 SER B CA 1
ATOM 3095 C C . SER B 1 55 ? 14.695 1.542 -20.172 1 34.69 55 SER B C 1
ATOM 3097 O O . SER B 1 55 ? 14.539 1.488 -21.391 1 34.69 55 SER B O 1
ATOM 3099 N N . SER B 1 56 ? 15.711 2.207 -19.812 1 41.56 56 SER B N 1
ATOM 3100 C CA . SER B 1 56 ? 16.797 1.764 -20.688 1 41.56 56 SER B CA 1
ATOM 3101 C C . SER B 1 56 ? 16.891 0.242 -20.719 1 41.56 56 SER B C 1
ATOM 3103 O O . SER B 1 56 ? 17.469 -0.367 -19.812 1 41.56 56 SER B O 1
ATOM 3105 N N . SER B 1 57 ? 15.898 -0.38 -20.844 1 46.47 57 SER B N 1
ATOM 3106 C CA . SER B 1 57 ? 15.938 -1.825 -21.047 1 46.47 57 SER B CA 1
ATOM 3107 C C . SER B 1 57 ? 16.625 -2.186 -22.359 1 46.47 57 SER B C 1
ATOM 3109 O O . SER B 1 57 ? 16.328 -1.609 -23.406 1 46.47 57 SER B O 1
ATOM 3111 N N . LYS B 1 58 ? 17.891 -2.609 -22.25 1 48.53 58 LYS B N 1
ATOM 3112 C CA . LYS B 1 58 ? 18.484 -3.15 -23.469 1 48.53 58 LYS B CA 1
ATOM 3113 C C . LYS B 1 58 ? 18.031 -4.582 -23.719 1 48.53 58 LYS B C 1
ATOM 3115 O O . LYS B 1 58 ? 18.062 -5.422 -22.812 1 48.53 58 LYS B O 1
ATOM 3120 N N . VAL B 1 59 ? 17.406 -4.824 -24.844 1 55.88 59 VAL B N 1
ATOM 3121 C CA . VAL B 1 59 ? 17.109 -6.176 -25.312 1 55.88 59 VAL B CA 1
ATOM 3122 C C . VAL B 1 59 ? 18.406 -6.965 -25.453 1 55.88 59 VAL B C 1
ATOM 3124 O O . VAL B 1 59 ? 19.344 -6.527 -26.141 1 55.88 59 VAL B O 1
ATOM 3127 N N . MET B 1 60 ? 18.562 -7.957 -24.641 1 55.34 60 MET B N 1
ATOM 3128 C CA . MET B 1 60 ? 19.766 -8.789 -24.719 1 55.34 60 MET B CA 1
ATOM 3129 C C . MET B 1 60 ? 19.859 -9.461 -26.078 1 55.34 60 MET B C 1
ATOM 3131 O O . MET B 1 60 ? 18.875 -9.969 -26.609 1 55.34 60 MET B O 1
ATOM 3135 N N . GLU B 1 61 ? 20.875 -9.242 -26.859 1 51.19 61 GLU B N 1
ATOM 3136 C CA . GLU B 1 61 ? 21.172 -9.984 -28.078 1 51.19 61 GLU B CA 1
ATOM 3137 C C . GLU B 1 61 ? 21.172 -11.492 -27.812 1 51.19 61 GLU B C 1
ATOM 3139 O O . GLU B 1 61 ? 22.062 -12 -27.125 1 51.19 61 GLU B O 1
ATOM 3144 N N . THR B 1 62 ? 20.094 -12.062 -27.516 1 55.84 62 THR B N 1
ATOM 3145 C CA . THR B 1 62 ? 20.047 -13.461 -27.094 1 55.84 62 THR B CA 1
ATOM 3146 C C . THR B 1 62 ? 20.281 -14.383 -28.281 1 55.84 62 THR B C 1
ATOM 3148 O O . THR B 1 62 ? 19.984 -14.023 -29.422 1 55.84 62 THR B O 1
ATOM 3151 N N . LEU B 1 63 ? 21.156 -15.383 -28.094 1 61.66 63 LEU B N 1
ATOM 3152 C CA . LEU B 1 63 ? 21.25 -16.578 -28.906 1 61.66 63 LEU B CA 1
ATOM 3153 C C . LEU B 1 63 ? 19.875 -17.172 -29.188 1 61.66 63 LEU B C 1
ATOM 3155 O O . LEU B 1 63 ? 18.953 -17 -28.375 1 61.66 63 LEU B O 1
ATOM 3159 N N . ALA B 1 64 ? 19.625 -17.719 -30.344 1 66.56 64 ALA B N 1
ATOM 3160 C CA . ALA B 1 64 ? 18.359 -18.25 -30.875 1 66.56 64 ALA B CA 1
ATOM 3161 C C . ALA B 1 64 ? 17.703 -19.203 -29.875 1 66.56 64 ALA B C 1
ATOM 3163 O O . ALA B 1 64 ? 16.484 -19.312 -29.828 1 66.56 64 ALA B O 1
ATOM 3164 N N . ASP B 1 65 ? 18.438 -19.703 -28.766 1 84.81 65 ASP B N 1
ATOM 3165 C CA . ASP B 1 65 ? 17.859 -20.766 -27.938 1 84.81 65 ASP B CA 1
ATOM 3166 C C . ASP B 1 65 ? 17.688 -20.297 -26.5 1 84.81 65 ASP B C 1
ATOM 3168 O O . ASP B 1 65 ? 17.5 -21.125 -25.594 1 84.81 65 ASP B O 1
ATOM 3172 N N . VAL B 1 66 ? 17.734 -19 -26.312 1 90.62 66 VAL B N 1
ATOM 3173 C CA . VAL B 1 66 ? 17.562 -18.469 -24.953 1 90.62 66 VAL B CA 1
ATOM 3174 C C . VAL B 1 66 ? 16.375 -17.5 -24.938 1 90.62 66 VAL B C 1
ATOM 3176 O O . VAL B 1 66 ? 16 -16.938 -25.953 1 90.62 66 VAL B O 1
ATOM 3179 N N . PHE B 1 67 ? 15.742 -17.438 -23.766 1 93.56 67 PHE B N 1
ATOM 3180 C CA . PHE B 1 67 ? 14.609 -16.531 -23.641 1 93.56 67 PHE B CA 1
ATOM 3181 C C . PHE B 1 67 ? 15.031 -15.086 -23.859 1 93.56 67 PHE B C 1
ATOM 3183 O O . PHE B 1 67 ? 16.109 -14.672 -23.438 1 93.56 67 PHE B O 1
ATOM 3190 N N . ARG B 1 68 ? 14.148 -14.375 -24.516 1 88.12 68 ARG B N 1
ATOM 3191 C CA . ARG B 1 68 ? 14.336 -12.938 -24.672 1 88.12 68 ARG B CA 1
ATOM 3192 C C . ARG B 1 68 ? 13.914 -12.188 -23.422 1 88.12 68 ARG B C 1
ATOM 3194 O O . ARG B 1 68 ? 12.82 -12.406 -22.891 1 88.12 68 ARG B O 1
ATOM 3201 N N . GLY B 1 69 ? 14.875 -11.477 -22.844 1 90.56 69 GLY B N 1
ATOM 3202 C CA . GLY B 1 69 ? 14.555 -10.711 -21.641 1 90.56 69 GLY B CA 1
ATOM 3203 C C . GLY B 1 69 ? 15.047 -9.281 -21.703 1 90.56 69 GLY B C 1
ATOM 3204 O O . GLY B 1 69 ? 15.836 -8.93 -22.578 1 90.56 69 GLY B O 1
ATOM 3205 N N . ILE B 1 70 ? 14.469 -8.438 -20.922 1 92.12 70 ILE B N 1
ATOM 3206 C CA . ILE B 1 70 ? 14.898 -7.055 -20.75 1 92.12 70 ILE B CA 1
ATOM 3207 C C . ILE B 1 70 ? 15.773 -6.93 -19.5 1 92.12 70 ILE B C 1
ATOM 3209 O O . ILE B 1 70 ? 15.375 -7.359 -18.422 1 92.12 70 ILE B O 1
ATOM 3213 N N . THR B 1 71 ? 16.922 -6.336 -19.703 1 92.75 71 THR B N 1
ATOM 3214 C CA . THR B 1 71 ? 17.859 -6.172 -18.594 1 92.75 71 THR B CA 1
ATOM 3215 C C . THR B 1 71 ? 17.672 -4.816 -17.906 1 92.75 71 THR B C 1
ATOM 3217 O O . THR B 1 71 ? 17.438 -3.811 -18.578 1 92.75 71 THR B O 1
ATOM 3220 N N . ASP B 1 72 ? 17.781 -4.812 -16.641 1 86.94 72 ASP B N 1
ATOM 3221 C CA . ASP B 1 72 ? 17.656 -3.555 -15.906 1 86.94 72 ASP B CA 1
ATOM 3222 C C . ASP B 1 72 ? 19.016 -3.074 -15.398 1 86.94 72 ASP B C 1
ATOM 3224 O O . ASP B 1 72 ? 20.047 -3.676 -15.703 1 86.94 72 ASP B O 1
ATOM 3228 N N . ARG B 1 73 ? 19.016 -1.979 -14.641 1 81.06 73 ARG B N 1
ATOM 3229 C CA . ARG B 1 73 ? 20.266 -1.332 -14.211 1 81.06 73 ARG B CA 1
ATOM 3230 C C . ARG B 1 73 ? 20.969 -2.164 -13.148 1 81.06 73 ARG B C 1
ATOM 3232 O O . ARG B 1 73 ? 22.141 -1.908 -12.836 1 81.06 73 ARG B O 1
ATOM 3239 N N . PHE B 1 74 ? 20.328 -3.203 -12.609 1 85.31 74 PHE B N 1
ATOM 3240 C CA . PHE B 1 74 ? 20.938 -4.047 -11.586 1 85.31 74 PHE B CA 1
ATOM 3241 C C . PHE B 1 74 ? 21.359 -5.391 -12.164 1 85.31 74 PHE B C 1
ATOM 3243 O O . PHE B 1 74 ? 21.562 -6.355 -11.43 1 85.31 74 PHE B O 1
ATOM 3250 N N . ALA B 1 75 ? 21.297 -5.477 -13.492 1 90.19 75 ALA B N 1
ATOM 3251 C CA . ALA B 1 75 ? 21.625 -6.695 -14.227 1 90.19 75 ALA B CA 1
ATOM 3252 C C . ALA B 1 75 ? 20.562 -7.766 -14.016 1 90.19 75 ALA B C 1
ATOM 3254 O O . ALA B 1 75 ? 20.859 -8.961 -14.055 1 90.19 75 ALA B O 1
ATOM 3255 N N . GLY B 1 76 ? 19.453 -7.34 -13.703 1 93.69 76 GLY B N 1
ATOM 3256 C CA . GLY B 1 76 ? 18.297 -8.234 -13.688 1 93.69 76 GLY B CA 1
ATOM 3257 C C . GLY B 1 76 ? 17.703 -8.461 -15.062 1 93.69 76 GLY B C 1
ATOM 3258 O O . GLY B 1 76 ? 17.828 -7.613 -15.945 1 93.69 76 GLY B O 1
ATOM 3259 N N . VAL B 1 77 ? 17.109 -9.609 -15.273 1 96.25 77 VAL B N 1
ATOM 3260 C CA . VAL B 1 77 ? 16.484 -9.93 -16.562 1 96.25 77 VAL B CA 1
ATOM 3261 C C . VAL B 1 77 ? 15.016 -10.273 -16.344 1 96.25 77 VAL B C 1
ATOM 3263 O O . VAL B 1 77 ? 14.672 -11.078 -15.484 1 96.25 77 VAL B O 1
ATOM 3266 N N . THR B 1 78 ? 14.18 -9.648 -17.094 1 96.62 78 THR B N 1
ATOM 3267 C CA . THR B 1 78 ? 12.75 -9.938 -17.047 1 96.62 78 THR B CA 1
ATOM 3268 C C . THR B 1 78 ? 12.273 -10.555 -18.344 1 96.62 78 THR B C 1
ATOM 3270 O O . THR B 1 78 ? 12.414 -9.953 -19.422 1 96.62 78 THR B O 1
ATOM 3273 N N . VAL B 1 79 ? 11.805 -11.758 -18.234 1 96.75 79 VAL B N 1
ATOM 3274 C CA . VAL B 1 79 ? 11.195 -12.445 -19.375 1 96.75 79 VAL B CA 1
ATOM 3275 C C . VAL B 1 79 ? 9.68 -12.289 -19.328 1 96.75 79 VAL B C 1
ATOM 3277 O O . VAL B 1 79 ? 9.047 -12.664 -18.328 1 96.75 79 VAL B O 1
ATOM 3280 N N . ASP B 1 80 ? 9.102 -11.781 -20.359 1 95.81 80 ASP B N 1
ATOM 3281 C CA . ASP B 1 80 ? 7.656 -11.641 -20.469 1 95.81 80 ASP B CA 1
ATOM 3282 C C . ASP B 1 80 ? 7.051 -12.805 -21.25 1 95.81 80 ASP B C 1
ATOM 3284 O O . ASP B 1 80 ? 7.301 -12.945 -22.453 1 95.81 80 ASP B O 1
ATOM 3288 N N . GLY B 1 81 ? 6.23 -13.562 -20.594 1 94.38 81 GLY B N 1
ATOM 3289 C CA . GLY B 1 81 ? 5.637 -14.742 -21.219 1 94.38 81 GLY B CA 1
ATOM 3290 C C . GLY B 1 81 ? 4.898 -14.422 -22.5 1 94.38 81 GLY B C 1
ATOM 3291 O O . GLY B 1 81 ? 4.816 -15.266 -23.406 1 94.38 81 GLY B O 1
ATOM 3292 N N . ARG B 1 82 ? 4.371 -13.273 -22.594 1 92.62 82 ARG B N 1
ATOM 3293 C CA . ARG B 1 82 ? 3.604 -12.906 -23.781 1 92.62 82 ARG B CA 1
ATOM 3294 C C . ARG B 1 82 ? 4.52 -12.688 -24.984 1 92.62 82 ARG B C 1
ATOM 3296 O O . ARG B 1 82 ? 4.066 -12.719 -26.125 1 92.62 82 ARG B O 1
ATOM 3303 N N . GLU B 1 83 ? 5.75 -12.484 -24.688 1 89.88 83 GLU B N 1
ATOM 3304 C CA . GLU B 1 83 ? 6.707 -12.25 -25.766 1 89.88 83 GLU B CA 1
ATOM 3305 C C . GLU B 1 83 ? 7.375 -13.555 -26.203 1 89.88 83 GLU B C 1
ATOM 3307 O O . GLU B 1 83 ? 8.266 -13.547 -27.062 1 89.88 83 GLU B O 1
ATOM 3312 N N . GLU B 1 84 ? 7 -14.602 -25.578 1 87.25 84 GLU B N 1
ATOM 3313 C CA . GLU B 1 84 ? 7.621 -15.891 -25.859 1 87.25 84 GLU B CA 1
ATOM 3314 C C . GLU B 1 84 ? 6.613 -16.875 -26.438 1 87.25 84 GLU B C 1
ATOM 3316 O O . GLU B 1 84 ? 5.457 -16.906 -26.016 1 87.25 84 GLU B O 1
ATOM 3321 N N . ASN B 1 85 ? 7.012 -17.469 -27.5 1 82.62 85 ASN B N 1
ATOM 3322 C CA . ASN B 1 85 ? 6.23 -18.547 -28.094 1 82.62 85 ASN B CA 1
ATOM 3323 C C . ASN B 1 85 ? 6.922 -19.906 -27.922 1 82.62 85 ASN B C 1
ATOM 3325 O O . ASN B 1 85 ? 7.738 -20.297 -28.766 1 82.62 85 ASN B O 1
ATOM 3329 N N . VAL B 1 86 ? 6.816 -20.453 -26.828 1 84 86 VAL B N 1
ATOM 3330 C CA . VAL B 1 86 ? 7.488 -21.703 -26.531 1 84 86 VAL B CA 1
ATOM 3331 C C . VAL B 1 86 ? 6.473 -22.734 -26.047 1 84 86 VAL B C 1
ATOM 3333 O O . VAL B 1 86 ? 5.543 -22.391 -25.297 1 84 86 VAL B O 1
ATOM 3336 N N . ASP B 1 87 ? 6.586 -23.906 -26.672 1 78.31 87 ASP B N 1
ATOM 3337 C CA . ASP B 1 87 ? 5.727 -24.969 -26.172 1 78.31 87 ASP B CA 1
ATOM 3338 C C . ASP B 1 87 ? 6.281 -25.547 -24.875 1 78.31 87 ASP B C 1
ATOM 3340 O O . ASP B 1 87 ? 7.414 -25.25 -24.484 1 78.31 87 ASP B O 1
ATOM 3344 N N . LYS B 1 88 ? 5.512 -26.266 -24.141 1 76.56 88 LYS B N 1
ATOM 3345 C CA . LYS B 1 88 ? 5.855 -26.797 -22.828 1 76.56 88 LYS B CA 1
ATOM 3346 C C . LYS B 1 88 ? 7.121 -27.656 -22.891 1 76.56 88 LYS B C 1
ATOM 3348 O O . LYS B 1 88 ? 7.996 -27.547 -22.031 1 76.56 88 LYS B O 1
ATOM 3353 N N . ALA B 1 89 ? 7.18 -28.406 -23.875 1 78.19 89 ALA B N 1
ATOM 3354 C CA . ALA B 1 89 ? 8.281 -29.359 -24 1 78.19 89 ALA B CA 1
ATOM 3355 C C . ALA B 1 89 ? 9.609 -28.641 -24.203 1 78.19 89 ALA B C 1
ATOM 3357 O O . ALA B 1 89 ? 10.633 -29.031 -23.641 1 78.19 89 ALA B O 1
ATOM 3358 N N . SER B 1 90 ? 9.5 -27.625 -24.891 1 88.88 90 SER B N 1
ATOM 3359 C CA . SER B 1 90 ? 10.727 -26.906 -25.219 1 88.88 90 SER B CA 1
ATOM 3360 C C . SER B 1 90 ? 11.078 -25.906 -24.125 1 88.88 90 SER B C 1
ATOM 3362 O O . SER B 1 90 ? 12.211 -25.422 -24.062 1 88.88 90 SER B O 1
ATOM 3364 N N . PHE B 1 91 ? 10.164 -25.703 -23.281 1 92.88 91 PHE B N 1
ATOM 3365 C CA . PHE B 1 91 ? 10.344 -24.688 -22.266 1 92.88 91 PHE B CA 1
ATOM 3366 C C . PHE B 1 91 ? 11.484 -25.078 -21.312 1 92.88 91 PHE B C 1
ATOM 3368 O O . PHE B 1 91 ? 12.336 -24.25 -21 1 92.88 91 PHE B O 1
ATOM 3375 N N . ARG B 1 92 ? 11.523 -26.312 -20.906 1 93 92 ARG B N 1
ATOM 3376 C CA . ARG B 1 92 ? 12.508 -26.781 -19.938 1 93 92 ARG B CA 1
ATOM 3377 C C . ARG B 1 92 ? 13.922 -26.641 -20.5 1 93 92 ARG B C 1
ATOM 3379 O O . ARG B 1 92 ? 14.82 -26.141 -19.812 1 93 92 ARG B O 1
ATOM 3386 N N . ASP B 1 93 ? 14.055 -27.094 -21.703 1 92.69 93 ASP B N 1
ATOM 3387 C CA . ASP B 1 93 ? 15.367 -27.031 -22.344 1 92.69 93 ASP B CA 1
ATOM 3388 C C . ASP B 1 93 ? 15.82 -25.578 -22.531 1 92.69 93 ASP B C 1
ATOM 3390 O O . ASP B 1 93 ? 16.969 -25.234 -22.234 1 92.69 93 ASP B O 1
ATOM 3394 N N . LYS B 1 94 ? 14.898 -24.844 -23 1 94.38 94 LYS B N 1
ATOM 3395 C CA . LYS B 1 94 ? 15.203 -23.422 -23.203 1 94.38 94 LYS B CA 1
ATOM 3396 C C . LYS B 1 94 ? 15.539 -22.734 -21.891 1 94.38 94 LYS B C 1
ATOM 3398 O O . LYS B 1 94 ? 16.422 -21.891 -21.828 1 94.38 94 LYS B O 1
ATOM 3403 N N . LEU B 1 95 ? 14.867 -23.062 -20.859 1 96 95 LEU B N 1
ATOM 3404 C CA . LEU B 1 95 ? 15.109 -22.5 -19.531 1 96 95 LEU B CA 1
ATOM 3405 C C . LEU B 1 95 ? 16.516 -22.844 -19.047 1 96 95 LEU B C 1
ATOM 3407 O O . LEU B 1 95 ? 17.234 -21.969 -18.547 1 96 95 LEU B O 1
ATOM 3411 N N . THR B 1 96 ? 16.891 -24.109 -19.188 1 94.75 96 THR B N 1
ATOM 3412 C CA . THR B 1 96 ? 18.203 -24.547 -18.766 1 94.75 96 THR B CA 1
ATOM 3413 C C . THR B 1 96 ? 19.312 -23.766 -19.484 1 94.75 96 THR B C 1
ATOM 3415 O O . THR B 1 96 ? 20.25 -23.281 -18.859 1 94.75 96 THR B O 1
ATOM 3418 N N . LYS B 1 97 ? 19.125 -23.656 -20.766 1 94.75 97 LYS B N 1
ATOM 3419 C CA . LYS B 1 97 ? 20.094 -22.922 -21.562 1 94.75 97 LYS B CA 1
ATOM 3420 C C . LYS B 1 97 ? 20.141 -21.438 -21.156 1 94.75 97 LYS B C 1
ATOM 3422 O O . LYS B 1 97 ? 21.219 -20.844 -21.078 1 94.75 97 LYS B O 1
ATOM 3427 N N . SER B 1 98 ? 19 -20.906 -20.938 1 96.25 98 SER B N 1
ATOM 3428 C CA . SER B 1 98 ? 18.906 -19.5 -20.562 1 96.25 98 SER B CA 1
ATOM 3429 C C . SER B 1 98 ? 19.562 -19.25 -19.203 1 96.25 98 SER B C 1
ATOM 3431 O O . SER B 1 98 ? 20.266 -18.266 -19.016 1 96.25 98 SER B O 1
ATOM 3433 N N . LEU B 1 99 ? 19.328 -20.156 -18.266 1 96.25 99 LEU B N 1
ATOM 3434 C CA . LEU B 1 99 ? 19.906 -20.016 -16.938 1 96.25 99 LEU B CA 1
ATOM 3435 C C . LEU B 1 99 ? 21.438 -20.062 -17 1 96.25 99 LEU B C 1
ATOM 3437 O O . LEU B 1 99 ? 22.109 -19.297 -16.312 1 96.25 99 LEU B O 1
ATOM 3441 N N . ASP B 1 100 ? 21.922 -20.953 -17.781 1 94.94 100 ASP B N 1
ATOM 3442 C CA . ASP B 1 100 ? 23.375 -21.031 -17.984 1 94.94 100 ASP B CA 1
ATOM 3443 C C . ASP B 1 100 ? 23.906 -19.734 -18.594 1 94.94 100 ASP B C 1
ATOM 3445 O O . ASP B 1 100 ? 24.938 -19.219 -18.156 1 94.94 100 ASP B O 1
ATOM 3449 N N . PHE B 1 101 ? 23.219 -19.281 -19.562 1 95.31 101 PHE B N 1
ATOM 3450 C CA . PHE B 1 101 ? 23.578 -18.047 -20.25 1 95.31 101 PHE B CA 1
ATOM 3451 C C . PHE B 1 101 ? 23.594 -16.875 -19.266 1 95.31 101 PHE B C 1
ATOM 3453 O O . PHE B 1 101 ? 24.578 -16.125 -19.203 1 95.31 101 PHE B O 1
ATOM 3460 N N . TRP B 1 102 ? 22.562 -16.703 -18.484 1 95.81 102 TRP B N 1
ATOM 3461 C CA . TRP B 1 102 ? 22.453 -15.586 -17.547 1 95.81 102 TRP B CA 1
ATOM 3462 C C . TRP B 1 102 ? 23.5 -15.695 -16.438 1 95.81 102 TRP B C 1
ATOM 3464 O O . TRP B 1 102 ? 24.047 -14.68 -15.992 1 95.81 102 TRP B O 1
ATOM 3474 N N . THR B 1 103 ? 23.781 -16.906 -16.016 1 94.75 103 THR B N 1
ATOM 3475 C CA . THR B 1 103 ? 24.812 -17.109 -15 1 94.75 103 THR B CA 1
ATOM 3476 C C . THR B 1 103 ? 26.188 -16.703 -15.523 1 94.75 103 THR B C 1
ATOM 3478 O O . THR B 1 103 ? 26.938 -16.016 -14.836 1 94.75 103 THR B O 1
ATOM 3481 N N . THR B 1 104 ? 26.453 -17.094 -16.688 1 93.75 104 THR B N 1
ATOM 3482 C CA . THR B 1 104 ? 27.734 -16.781 -17.312 1 93.75 104 THR B CA 1
ATOM 3483 C C . THR B 1 104 ? 27.875 -15.273 -17.516 1 93.75 104 THR B C 1
ATOM 3485 O O . THR B 1 104 ? 28.984 -14.734 -17.391 1 93.75 104 THR B O 1
ATOM 3488 N N . ASN B 1 105 ? 26.812 -14.625 -17.812 1 94 105 ASN B N 1
ATOM 3489 C CA . ASN B 1 105 ? 26.828 -13.188 -18.047 1 94 105 ASN B CA 1
ATOM 3490 C C . ASN B 1 105 ? 26.719 -12.398 -16.75 1 94 105 ASN B C 1
ATOM 3492 O O . ASN B 1 105 ? 26.531 -11.18 -16.781 1 94 105 ASN B O 1
ATOM 3496 N N . LYS B 1 106 ? 26.641 -13.078 -15.672 1 93.56 106 LYS B N 1
ATOM 3497 C CA . LYS B 1 106 ? 26.641 -12.5 -14.336 1 93.56 106 LYS B CA 1
ATOM 3498 C C . LYS B 1 106 ? 25.391 -11.672 -14.086 1 93.56 106 LYS B C 1
ATOM 3500 O O . LYS B 1 106 ? 25.469 -10.586 -13.5 1 93.56 106 LYS B O 1
ATOM 3505 N N . ASN B 1 107 ? 24.344 -12.164 -14.734 1 94.88 107 ASN B N 1
ATOM 3506 C CA . ASN B 1 107 ? 23.047 -11.586 -14.367 1 94.88 107 ASN B CA 1
ATOM 3507 C C . ASN B 1 107 ? 22.656 -11.961 -12.938 1 94.88 107 ASN B C 1
ATOM 3509 O O . ASN B 1 107 ? 23.172 -12.93 -12.383 1 94.88 107 ASN B O 1
ATOM 3513 N N . ARG B 1 108 ? 21.797 -11.148 -12.328 1 94.06 108 ARG B N 1
ATOM 3514 C CA . ARG B 1 108 ? 21.5 -11.32 -10.914 1 94.06 108 ARG B CA 1
ATOM 3515 C C . ARG B 1 108 ? 20.094 -11.898 -10.711 1 94.06 108 ARG B C 1
ATOM 3517 O O . ARG B 1 108 ? 19.906 -13.109 -10.805 1 94.06 108 ARG B O 1
ATOM 3524 N N . ALA B 1 109 ? 19.094 -11.047 -10.734 1 95.69 109 ALA B N 1
ATOM 3525 C CA . ALA B 1 109 ? 17.719 -11.516 -10.562 1 95.69 109 ALA B CA 1
ATOM 3526 C C . ALA B 1 109 ? 17.062 -11.812 -11.906 1 95.69 109 ALA B C 1
ATOM 3528 O O . ALA B 1 109 ? 17.078 -10.961 -12.805 1 95.69 109 ALA B O 1
ATOM 3529 N N . ILE B 1 110 ? 16.562 -13.039 -12.086 1 97.44 110 ILE B N 1
ATOM 3530 C CA . ILE B 1 110 ? 15.797 -13.398 -13.273 1 97.44 110 ILE B CA 1
ATOM 3531 C C . ILE B 1 110 ? 14.305 -13.422 -12.945 1 97.44 110 ILE B C 1
ATOM 3533 O O . ILE B 1 110 ? 13.883 -14.078 -11.984 1 97.44 110 ILE B O 1
ATOM 3537 N N . TRP B 1 111 ? 13.539 -12.703 -13.742 1 97.56 111 TRP B N 1
ATOM 3538 C CA . TRP B 1 111 ? 12.102 -12.594 -13.531 1 97.56 111 TRP B CA 1
ATOM 3539 C C . TRP B 1 111 ? 11.328 -13.211 -14.695 1 97.56 111 TRP B C 1
ATOM 3541 O O . TRP B 1 111 ? 11.688 -13.016 -15.859 1 97.56 111 TRP B O 1
ATOM 3551 N N . PHE B 1 112 ? 10.289 -13.953 -14.383 1 98.06 112 PHE B N 1
ATOM 3552 C CA . PHE B 1 112 ? 9.352 -14.445 -15.383 1 98.06 112 PHE B CA 1
ATOM 3553 C C . PHE B 1 112 ? 7.945 -13.922 -15.109 1 98.06 112 PHE B C 1
ATOM 3555 O O . PHE B 1 112 ? 7.398 -14.141 -14.023 1 98.06 112 PHE B O 1
ATOM 3562 N N . ARG B 1 113 ? 7.402 -13.242 -15.992 1 97.94 113 ARG B N 1
ATOM 3563 C CA . ARG B 1 113 ? 5.969 -12.961 -16 1 97.94 113 ARG B CA 1
ATOM 3564 C C . ARG B 1 113 ? 5.191 -14.086 -16.672 1 97.94 113 ARG B C 1
ATOM 3566 O O . ARG B 1 113 ? 5.242 -14.25 -17.891 1 97.94 113 ARG B O 1
ATOM 3573 N N . VAL B 1 114 ? 4.504 -14.82 -15.883 1 97.88 114 VAL B N 1
ATOM 3574 C CA . VAL B 1 114 ? 3.797 -16 -16.359 1 97.88 114 VAL B CA 1
ATOM 3575 C C . VAL B 1 114 ? 2.293 -15.742 -16.359 1 97.88 114 VAL B C 1
ATOM 3577 O O . VAL B 1 114 ? 1.689 -15.562 -15.305 1 97.88 114 VAL B O 1
ATOM 3580 N N . TYR B 1 115 ? 1.692 -15.773 -17.531 1 97.38 115 TYR B N 1
ATOM 3581 C CA . TYR B 1 115 ? 0.263 -15.508 -17.641 1 97.38 115 TYR B CA 1
ATOM 3582 C C . TYR B 1 115 ? -0.551 -16.781 -17.422 1 97.38 115 TYR B C 1
ATOM 3584 O O . TYR B 1 115 ? -0.028 -17.891 -17.547 1 97.38 115 TYR B O 1
ATOM 3592 N N . LYS B 1 116 ? -1.792 -16.531 -17.078 1 97.19 116 LYS B N 1
ATOM 3593 C CA . LYS B 1 116 ? -2.684 -17.625 -16.719 1 97.19 116 LYS B CA 1
ATOM 3594 C C . LYS B 1 116 ? -2.664 -18.719 -17.781 1 97.19 116 LYS B C 1
ATOM 3596 O O . LYS B 1 116 ? -2.641 -19.906 -17.453 1 97.19 116 LYS B O 1
ATOM 3601 N N . GLU B 1 117 ? -2.629 -18.391 -19.047 1 94.56 117 GLU B N 1
ATOM 3602 C CA . GLU B 1 117 ? -2.629 -19.344 -20.156 1 94.56 117 GLU B CA 1
ATOM 3603 C C . GLU B 1 117 ? -1.333 -20.141 -20.188 1 94.56 117 GLU B C 1
ATOM 3605 O O . GLU B 1 117 ? -1.262 -21.188 -20.844 1 94.56 117 GLU B O 1
ATOM 3610 N N . GLN B 1 118 ? -0.351 -19.641 -19.453 1 95.19 118 GLN B N 1
ATOM 3611 C CA . GLN B 1 118 ? 0.962 -20.281 -19.406 1 95.19 118 GLN B CA 1
ATOM 3612 C C . GLN B 1 118 ? 1.212 -20.938 -18.062 1 95.19 118 GLN B C 1
ATOM 3614 O O . GLN B 1 118 ? 2.361 -21.109 -17.656 1 95.19 118 GLN B O 1
ATOM 3619 N N . ALA B 1 119 ? 0.177 -21.266 -17.359 1 96.38 119 ALA B N 1
ATOM 3620 C CA . ALA B 1 119 ? 0.271 -21.766 -15.992 1 96.38 119 ALA B CA 1
ATOM 3621 C C . ALA B 1 119 ? 1.15 -23 -15.914 1 96.38 119 ALA B C 1
ATOM 3623 O O . ALA B 1 119 ? 1.733 -23.297 -14.867 1 96.38 119 ALA B O 1
ATOM 3624 N N . ASP B 1 120 ? 1.338 -23.703 -16.953 1 95.25 120 ASP B N 1
ATOM 3625 C CA . ASP B 1 120 ? 2.148 -24.922 -17 1 95.25 120 ASP B CA 1
ATOM 3626 C C . ASP B 1 120 ? 3.625 -24.609 -16.781 1 95.25 120 ASP B C 1
ATOM 3628 O O . ASP B 1 120 ? 4.418 -25.5 -16.469 1 95.25 120 ASP B O 1
ATOM 3632 N N . TRP B 1 121 ? 4.012 -23.359 -16.938 1 96.38 121 TRP B N 1
ATOM 3633 C CA . TRP B 1 121 ? 5.398 -22.953 -16.734 1 96.38 121 TRP B CA 1
ATOM 3634 C C . TRP B 1 121 ? 5.75 -22.922 -15.25 1 96.38 121 TRP B C 1
ATOM 3636 O O . TRP B 1 121 ? 6.918 -23.062 -14.883 1 96.38 121 TRP B O 1
ATOM 3646 N N . VAL B 1 122 ? 4.742 -22.75 -14.43 1 97.88 122 VAL B N 1
ATOM 3647 C CA . VAL B 1 122 ? 4.953 -22.453 -13.016 1 97.88 122 VAL B CA 1
ATOM 3648 C C . VAL B 1 122 ? 5.664 -23.625 -12.336 1 97.88 122 VAL B C 1
ATOM 3650 O O . VAL B 1 122 ? 6.691 -23.438 -11.688 1 97.88 122 VAL B O 1
ATOM 3653 N N . PRO B 1 123 ? 5.203 -24.891 -12.539 1 96.69 123 PRO B N 1
ATOM 3654 C CA . PRO B 1 123 ? 5.918 -26 -11.891 1 96.69 123 PRO B CA 1
ATOM 3655 C C . PRO B 1 123 ? 7.344 -26.172 -12.414 1 96.69 123 PRO B C 1
ATOM 3657 O O . PRO B 1 123 ? 8.242 -26.547 -11.664 1 96.69 123 PRO B O 1
ATOM 3660 N N . ILE B 1 124 ? 7.574 -25.906 -13.641 1 96.75 124 ILE B N 1
ATOM 3661 C CA . ILE B 1 124 ? 8.906 -26.031 -14.234 1 96.75 124 ILE B CA 1
ATOM 3662 C C . ILE B 1 124 ? 9.836 -25 -13.617 1 96.75 124 ILE B C 1
ATOM 3664 O O . ILE B 1 124 ? 10.969 -25.312 -13.242 1 96.75 124 ILE B O 1
ATOM 3668 N N . LEU B 1 125 ? 9.344 -23.781 -13.547 1 97.94 125 LEU B N 1
ATOM 3669 C CA . LEU B 1 125 ? 10.133 -22.703 -12.938 1 97.94 125 LEU B CA 1
ATOM 3670 C C . LEU B 1 125 ? 10.445 -23.016 -11.484 1 97.94 125 LEU B C 1
ATOM 3672 O O . LEU B 1 125 ? 11.586 -22.859 -11.039 1 97.94 125 LEU B O 1
ATOM 3676 N N . ALA B 1 126 ? 9.438 -23.469 -10.758 1 98 126 ALA B N 1
ATOM 3677 C CA . ALA B 1 126 ? 9.633 -23.812 -9.352 1 98 126 ALA B CA 1
ATOM 3678 C C . ALA B 1 126 ? 10.703 -24.891 -9.195 1 98 126 ALA B C 1
ATOM 3680 O O . ALA B 1 126 ? 11.562 -24.797 -8.312 1 98 126 ALA B O 1
ATOM 3681 N N . GLU B 1 127 ? 10.68 -25.859 -10.031 1 96.44 127 GLU B N 1
ATOM 3682 C CA . GLU B 1 127 ? 11.641 -26.953 -10.008 1 96.44 127 GLU B CA 1
ATOM 3683 C C . GLU B 1 127 ? 13.055 -26.469 -10.289 1 96.44 127 GLU B C 1
ATOM 3685 O O . GLU B 1 127 ? 14.031 -27.109 -9.898 1 96.44 127 GLU B O 1
ATOM 3690 N N . ASN B 1 128 ? 13.109 -25.375 -10.992 1 96.69 128 ASN B N 1
ATOM 3691 C CA . ASN B 1 128 ? 14.414 -24.859 -11.375 1 96.69 128 ASN B CA 1
ATOM 3692 C C . ASN B 1 128 ? 14.828 -23.688 -10.484 1 96.69 128 ASN B C 1
ATOM 3694 O O . ASN B 1 128 ? 15.586 -22.812 -10.906 1 96.69 128 ASN B O 1
ATOM 3698 N N . GLY B 1 129 ? 14.227 -23.562 -9.328 1 96.38 129 GLY B N 1
ATOM 3699 C CA . GLY B 1 129 ? 14.742 -22.656 -8.305 1 96.38 129 GLY B CA 1
ATOM 3700 C C . GLY B 1 129 ? 14 -21.344 -8.242 1 96.38 129 GLY B C 1
ATOM 3701 O O . GLY B 1 129 ? 14.312 -20.484 -7.41 1 96.38 129 GLY B O 1
ATOM 3702 N N . PHE B 1 130 ? 13.078 -21.141 -9.133 1 98.19 130 PHE B N 1
ATOM 3703 C CA . PHE B 1 130 ? 12.297 -19.906 -9.078 1 98.19 130 PHE B CA 1
ATOM 3704 C C . PHE B 1 130 ? 11.273 -19.969 -7.949 1 98.19 130 PHE B C 1
ATOM 3706 O O . PHE B 1 130 ? 10.781 -21.047 -7.605 1 98.19 130 PHE B O 1
ATOM 3713 N N . ASP B 1 131 ? 10.984 -18.812 -7.387 1 98.12 131 ASP B N 1
ATOM 3714 C CA . ASP B 1 131 ? 9.969 -18.641 -6.348 1 98.12 131 ASP B CA 1
ATOM 3715 C C . ASP B 1 131 ? 8.938 -17.594 -6.746 1 98.12 131 ASP B C 1
ATOM 3717 O O . ASP B 1 131 ? 9.164 -16.812 -7.672 1 98.12 131 ASP B O 1
ATOM 3721 N N . PHE B 1 132 ? 7.836 -17.625 -6.078 1 98.56 132 PHE B N 1
ATOM 3722 C CA . PHE B 1 132 ? 6.809 -16.609 -6.305 1 98.56 132 PHE B CA 1
ATOM 3723 C C . PHE B 1 132 ? 7.246 -15.258 -5.75 1 98.56 132 PHE B C 1
ATOM 3725 O O . PHE B 1 132 ? 7.926 -15.195 -4.723 1 98.56 132 PHE B O 1
ATOM 3732 N N . HIS B 1 133 ? 6.863 -14.188 -6.387 1 97.69 133 HIS B N 1
ATOM 3733 C CA . HIS B 1 133 ? 7.129 -12.852 -5.855 1 97.69 133 HIS B CA 1
ATOM 3734 C C . HIS B 1 133 ? 5.84 -12.07 -5.66 1 97.69 133 HIS B C 1
ATOM 3736 O O . HIS B 1 133 ? 5.574 -11.562 -4.57 1 97.69 133 HIS B O 1
ATOM 3742 N N . HIS B 1 134 ? 5.082 -11.914 -6.695 1 97.94 134 HIS B N 1
ATOM 3743 C CA . HIS B 1 134 ? 3.793 -11.234 -6.648 1 97.94 134 HIS B CA 1
ATOM 3744 C C . HIS B 1 134 ? 2.885 -11.695 -7.781 1 97.94 134 HIS B C 1
ATOM 3746 O O . HIS B 1 134 ? 3.34 -12.359 -8.719 1 97.94 134 HIS B O 1
ATOM 3752 N N . ALA B 1 135 ? 1.612 -11.398 -7.652 1 98.19 135 ALA B N 1
ATOM 3753 C CA . ALA B 1 135 ? 0.644 -11.758 -8.688 1 98.19 135 ALA B CA 1
ATOM 3754 C C . ALA B 1 135 ? -0.512 -10.766 -8.727 1 98.19 135 ALA B C 1
ATOM 3756 O O . ALA B 1 135 ? -0.75 -10.039 -7.758 1 98.19 135 ALA B O 1
ATOM 3757 N N . LYS B 1 136 ? -1.1 -10.656 -9.844 1 96.06 136 LYS B N 1
ATOM 3758 C CA . LYS B 1 136 ? -2.385 -10.008 -10.094 1 96.06 136 LYS B CA 1
ATOM 3759 C C . LYS B 1 136 ? -3.268 -10.867 -10.992 1 96.06 136 LYS B C 1
ATOM 3761 O O . LYS B 1 136 ? -2.824 -11.898 -11.5 1 96.06 136 LYS B O 1
ATOM 3766 N N . THR B 1 137 ? -4.449 -10.414 -11.078 1 95.31 137 THR B N 1
ATOM 3767 C CA . THR B 1 137 ? -5.344 -11.172 -11.953 1 95.31 137 THR B CA 1
ATOM 3768 C C . THR B 1 137 ? -4.703 -11.391 -13.32 1 95.31 137 THR B C 1
ATOM 3770 O O . THR B 1 137 ? -4.227 -10.445 -13.953 1 95.31 137 THR B O 1
ATOM 3773 N N . GLY B 1 138 ? -4.531 -12.664 -13.656 1 97.06 138 GLY B N 1
ATOM 3774 C CA . GLY B 1 138 ? -4.094 -13.023 -14.992 1 97.06 138 GLY B CA 1
ATOM 3775 C C . GLY B 1 138 ? -2.609 -13.32 -15.078 1 97.06 138 GLY B C 1
ATOM 3776 O O . GLY B 1 138 ? -2.133 -13.844 -16.094 1 97.06 138 GLY B O 1
ATOM 3777 N N . VAL B 1 139 ? -1.893 -12.969 -14 1 97.88 139 VAL B N 1
ATOM 3778 C CA . VAL B 1 139 ? -0.45 -13.102 -14.18 1 97.88 139 VAL B CA 1
ATOM 3779 C C . VAL B 1 139 ? 0.219 -13.344 -12.828 1 97.88 139 VAL B C 1
ATOM 3781 O O . VAL B 1 139 ? -0.196 -12.773 -11.812 1 97.88 139 VAL B O 1
ATOM 3784 N N . VAL B 1 140 ? 1.218 -14.188 -12.797 1 98.62 140 VAL B N 1
ATOM 3785 C CA . VAL B 1 140 ? 2.092 -14.375 -11.641 1 98.62 140 VAL B CA 1
ATOM 3786 C C . VAL B 1 140 ? 3.541 -14.117 -12.039 1 98.62 140 VAL B C 1
ATOM 3788 O O . VAL B 1 140 ? 3.967 -14.492 -13.141 1 98.62 140 VAL B O 1
ATOM 3791 N N . VAL B 1 141 ? 4.242 -13.414 -11.203 1 98.5 141 VAL B N 1
ATOM 3792 C CA . VAL B 1 141 ? 5.652 -13.125 -11.445 1 98.5 141 VAL B CA 1
ATOM 3793 C C . VAL B 1 141 ? 6.52 -13.977 -10.516 1 98.5 141 VAL B C 1
ATOM 3795 O O . VAL B 1 141 ? 6.336 -13.961 -9.297 1 98.5 141 VAL B O 1
ATOM 3798 N N . MET B 1 142 ? 7.387 -14.719 -11.07 1 98.62 142 MET B N 1
ATOM 3799 C CA . MET B 1 142 ? 8.336 -15.547 -10.336 1 98.62 142 MET B CA 1
ATOM 3800 C C . MET B 1 142 ? 9.766 -15.039 -10.523 1 98.62 142 MET B C 1
ATOM 3802 O O . MET B 1 142 ? 10.07 -14.398 -11.531 1 98.62 142 MET B O 1
ATOM 3806 N N . TYR B 1 143 ? 10.633 -15.312 -9.547 1 97.75 143 TYR B N 1
ATOM 3807 C CA . TYR B 1 143 ? 11.992 -14.789 -9.617 1 97.75 143 TYR B CA 1
ATOM 3808 C C . TYR B 1 143 ? 13 -15.82 -9.125 1 97.75 143 TYR B C 1
ATOM 3810 O O . TYR B 1 143 ? 12.641 -16.75 -8.398 1 97.75 143 TYR B O 1
ATOM 3818 N N . ARG B 1 144 ? 14.203 -15.664 -9.539 1 97.12 144 ARG B N 1
ATOM 3819 C CA . ARG B 1 144 ? 15.352 -16.438 -9.055 1 97.12 144 ARG B CA 1
ATOM 3820 C C . ARG B 1 144 ? 16.594 -15.562 -8.977 1 97.12 144 ARG B C 1
ATOM 3822 O O . ARG B 1 144 ? 16.953 -14.875 -9.945 1 97.12 144 ARG B O 1
ATOM 3829 N N . TRP B 1 145 ? 17.203 -15.492 -7.797 1 96.38 145 TRP B N 1
ATOM 3830 C CA . TRP B 1 145 ? 18.484 -14.812 -7.598 1 96.38 145 TRP B CA 1
ATOM 3831 C C . TRP B 1 145 ? 19.641 -15.734 -7.949 1 96.38 145 TRP B C 1
ATOM 3833 O O . TRP B 1 145 ? 19.812 -16.797 -7.34 1 96.38 145 TRP B O 1
ATOM 3843 N N . LEU B 1 146 ? 20.484 -15.43 -8.844 1 95 146 LEU B N 1
ATOM 3844 C CA . LEU B 1 146 ? 21.484 -16.344 -9.398 1 95 146 LEU B CA 1
ATOM 3845 C C . LEU B 1 146 ? 22.781 -16.297 -8.602 1 95 146 LEU B C 1
ATOM 3847 O O . LEU B 1 146 ? 23.391 -17.328 -8.328 1 95 146 LEU B O 1
ATOM 3851 N N . PRO B 1 147 ? 23.188 -15.055 -8.18 1 91.94 147 PRO B N 1
ATOM 3852 C CA . PRO B 1 147 ? 24.469 -15.031 -7.469 1 91.94 147 PRO B CA 1
ATOM 3853 C C . PRO B 1 147 ? 24.438 -15.82 -6.16 1 91.94 147 PRO B C 1
ATOM 3855 O O . PRO B 1 147 ? 23.469 -15.711 -5.402 1 91.94 147 PRO B O 1
ATOM 3858 N N . GLU B 1 148 ? 25.406 -16.5 -5.887 1 87.75 148 GLU B N 1
ATOM 3859 C CA . GLU B 1 148 ? 25.469 -17.312 -4.676 1 87.75 148 GLU B CA 1
ATOM 3860 C C . GLU B 1 148 ? 26.234 -16.594 -3.57 1 87.75 148 GLU B C 1
ATOM 3862 O O . GLU B 1 148 ? 26.094 -16.922 -2.391 1 87.75 148 GLU B O 1
ATOM 3867 N N . HIS B 1 149 ? 27.031 -15.625 -3.898 1 85.62 149 HIS B N 1
ATOM 3868 C CA . HIS B 1 149 ? 27.922 -14.969 -2.943 1 85.62 149 HIS B CA 1
ATOM 3869 C C . HIS B 1 149 ? 27.297 -13.695 -2.398 1 85.62 149 HIS B C 1
ATOM 3871 O O . HIS B 1 149 ? 27.891 -13.008 -1.568 1 85.62 149 HIS B O 1
ATOM 3877 N N . GLU B 1 150 ? 26.234 -13.344 -2.963 1 83.06 150 GLU B N 1
ATOM 3878 C CA . GLU B 1 150 ? 25.5 -12.156 -2.512 1 83.06 150 GLU B CA 1
ATOM 3879 C C . GLU B 1 150 ? 24.078 -12.508 -2.105 1 83.06 150 GLU B C 1
ATOM 3881 O O . GLU B 1 150 ? 23.422 -13.328 -2.754 1 83.06 150 GLU B O 1
ATOM 3886 N N . SER B 1 151 ? 23.703 -11.992 -1.037 1 80.69 151 SER B N 1
ATOM 3887 C CA . SER B 1 151 ? 22.328 -12.203 -0.624 1 80.69 151 SER B CA 1
ATOM 3888 C C . SER B 1 151 ? 21.359 -11.375 -1.468 1 80.69 151 SER B C 1
ATOM 3890 O O . SER B 1 151 ? 21.719 -10.305 -1.951 1 80.69 151 SER B O 1
ATOM 3892 N N . SER B 1 152 ? 20.203 -11.961 -1.643 1 80.56 152 SER B N 1
ATOM 3893 C CA . SER B 1 152 ? 19.172 -11.273 -2.41 1 80.56 152 SER B CA 1
ATOM 3894 C C . SER B 1 152 ? 18.734 -9.984 -1.714 1 80.56 152 SER B C 1
ATOM 3896 O O . SER B 1 152 ? 18.609 -9.953 -0.489 1 80.56 152 SER B O 1
ATOM 3898 N N . ASN B 1 153 ? 18.609 -8.914 -2.445 1 78.31 153 ASN B N 1
ATOM 3899 C CA . ASN B 1 153 ? 18.125 -7.637 -1.927 1 78.31 153 ASN B CA 1
ATOM 3900 C C . ASN B 1 153 ? 16.922 -7.129 -2.719 1 78.31 153 ASN B C 1
ATOM 3902 O O . ASN B 1 153 ? 16.812 -5.93 -2.975 1 78.31 153 ASN B O 1
ATOM 3906 N N . LEU B 1 154 ? 16.188 -8.117 -3.1 1 86.94 154 LEU B N 1
ATOM 3907 C CA . LEU B 1 154 ? 15.031 -7.73 -3.895 1 86.94 154 LEU B CA 1
ATOM 3908 C C . LEU B 1 154 ? 13.938 -7.141 -3.008 1 86.94 154 LEU B C 1
ATOM 3910 O O . LEU B 1 154 ? 13.703 -7.629 -1.9 1 86.94 154 LEU B O 1
ATOM 3914 N N . PRO B 1 155 ? 13.367 -6.094 -3.412 1 86.5 155 PRO B N 1
ATOM 3915 C CA . PRO B 1 155 ? 12.289 -5.516 -2.611 1 86.5 155 PRO B CA 1
ATOM 3916 C C . PRO B 1 155 ? 11.047 -6.406 -2.562 1 86.5 155 PRO B C 1
ATOM 3918 O O . PRO B 1 155 ? 10.75 -7.105 -3.531 1 86.5 155 PRO B O 1
ATOM 3921 N N . THR B 1 156 ? 10.406 -6.312 -1.476 1 91.12 156 THR B N 1
ATOM 3922 C CA . THR B 1 156 ? 9.109 -6.977 -1.348 1 91.12 156 THR B CA 1
ATOM 3923 C C . THR B 1 156 ? 8.047 -6.238 -2.15 1 91.12 156 THR B C 1
ATOM 3925 O O . THR B 1 156 ? 8.195 -5.055 -2.455 1 91.12 156 THR B O 1
ATOM 3928 N N . TYR B 1 157 ? 7.074 -6.969 -2.578 1 95.19 157 TYR B N 1
ATOM 3929 C CA . TYR B 1 157 ? 5.938 -6.359 -3.254 1 95.19 157 TYR B CA 1
ATOM 3930 C C . TYR B 1 157 ? 5.078 -5.574 -2.271 1 95.19 157 TYR B C 1
ATOM 3932 O O . TYR B 1 157 ? 5.32 -5.602 -1.062 1 95.19 157 TYR B O 1
ATOM 3940 N N . ALA B 1 158 ? 4.09 -4.812 -2.836 1 96.81 158 ALA B N 1
ATOM 3941 C CA . ALA B 1 158 ? 3.162 -4.031 -2.021 1 96.81 158 ALA B CA 1
ATOM 3942 C C . ALA B 1 158 ? 2.445 -4.914 -1.005 1 96.81 158 ALA B C 1
ATOM 3944 O O . ALA B 1 158 ? 2.062 -6.043 -1.316 1 96.81 158 ALA B O 1
ATOM 3945 N N . HIS B 1 159 ? 2.289 -4.406 0.2 1 96.75 159 HIS B N 1
ATOM 3946 C CA . HIS B 1 159 ? 1.681 -5.184 1.274 1 96.75 159 HIS B CA 1
ATOM 3947 C C . HIS B 1 159 ? 0.763 -4.316 2.131 1 96.75 159 HIS B C 1
ATOM 3949 O O . HIS B 1 159 ? 0.469 -4.66 3.277 1 96.75 159 HIS B O 1
ATOM 3955 N N . THR B 1 160 ? 0.393 -3.197 1.685 1 95.81 160 THR B N 1
ATOM 3956 C CA . THR B 1 160 ? -0.519 -2.299 2.383 1 95.81 160 THR B CA 1
ATOM 3957 C C . THR B 1 160 ? -1.692 -1.913 1.486 1 95.81 160 THR B C 1
ATOM 3959 O O . THR B 1 160 ? -1.496 -1.362 0.401 1 95.81 160 THR B O 1
ATOM 3962 N N . LEU B 1 161 ? -2.84 -2.24 1.93 1 96.25 161 LEU B N 1
ATOM 3963 C CA . LEU B 1 161 ? -4.039 -1.814 1.216 1 96.25 161 LEU B CA 1
ATOM 3964 C C . LEU B 1 161 ? -4.336 -0.343 1.481 1 96.25 161 LEU B C 1
ATOM 3966 O O . LEU B 1 161 ? -4.152 0.139 2.602 1 96.25 161 LEU B O 1
ATOM 3970 N N . MET B 1 162 ? -4.801 0.34 0.493 1 96.44 162 MET B N 1
ATOM 3971 C CA . MET B 1 162 ? -5.137 1.756 0.611 1 96.44 162 MET B CA 1
ATOM 3972 C C . MET B 1 162 ? -6.645 1.963 0.597 1 96.44 162 MET B C 1
ATOM 3974 O O . MET B 1 162 ? -7.336 1.485 -0.306 1 96.44 162 MET B O 1
ATOM 3978 N N . GLY B 1 163 ? -7.141 2.615 1.597 1 96.88 163 GLY B N 1
ATOM 3979 C CA . GLY B 1 163 ? -8.539 3.016 1.673 1 96.88 163 GLY B CA 1
ATOM 3980 C C . GLY B 1 163 ? -8.719 4.5 1.939 1 96.88 163 GLY B C 1
ATOM 3981 O O . GLY B 1 163 ? -7.812 5.156 2.451 1 96.88 163 GLY B O 1
ATOM 3982 N N . VAL B 1 164 ? -9.883 4.977 1.589 1 97.81 164 VAL B N 1
ATOM 3983 C CA . VAL B 1 164 ? -10.211 6.375 1.837 1 97.81 164 VAL B CA 1
ATOM 3984 C C . VAL B 1 164 ? -11.602 6.484 2.455 1 97.81 164 VAL B C 1
ATOM 3986 O O . VAL B 1 164 ? -12.453 5.617 2.244 1 97.81 164 VAL B O 1
ATOM 3989 N N . GLY B 1 165 ? -11.773 7.457 3.227 1 98 165 GLY B N 1
ATOM 3990 C CA . GLY B 1 165 ? -13.062 7.902 3.723 1 98 165 GLY B CA 1
ATOM 3991 C C . GLY B 1 165 ? -13.359 9.352 3.396 1 98 165 GLY B C 1
ATOM 3992 O O . GLY B 1 165 ? -12.5 10.219 3.561 1 98 165 GLY B O 1
ATOM 3993 N N . GLY B 1 166 ? -14.539 9.57 2.9 1 98.5 166 GLY B N 1
ATOM 3994 C CA . GLY B 1 166 ? -14.969 10.922 2.596 1 98.5 166 GLY B CA 1
ATOM 3995 C C . GLY B 1 166 ? -15.773 11.562 3.715 1 98.5 166 GLY B C 1
ATOM 3996 O O . GLY B 1 166 ? -16.906 11.164 3.975 1 98.5 166 GLY B O 1
ATOM 3997 N N . LEU B 1 167 ? -15.195 12.469 4.383 1 98.62 167 LEU B N 1
ATOM 3998 C CA . LEU B 1 167 ? -15.891 13.281 5.375 1 98.62 167 LEU B CA 1
ATOM 3999 C C . LEU B 1 167 ? -16.609 14.461 4.715 1 98.62 167 LEU B C 1
ATOM 4001 O O . LEU B 1 167 ? -15.977 15.484 4.426 1 98.62 167 LEU B O 1
ATOM 4005 N N . VAL B 1 168 ? -17.875 14.297 4.492 1 98.62 168 VAL B N 1
ATOM 4006 C CA . VAL B 1 168 ? -18.656 15.305 3.779 1 98.62 168 VAL B CA 1
ATOM 4007 C C . VAL B 1 168 ? -19.516 16.078 4.766 1 98.62 168 VAL B C 1
ATOM 4009 O O . VAL B 1 168 ? -20.406 15.5 5.41 1 98.62 168 VAL B O 1
ATOM 4012 N N . ILE B 1 169 ? -19.297 17.312 4.871 1 97.88 169 ILE B N 1
ATOM 4013 C CA . ILE B 1 169 ? -20.078 18.188 5.75 1 97.88 169 ILE B CA 1
ATOM 4014 C C . ILE B 1 169 ? -20.734 19.297 4.93 1 97.88 169 ILE B C 1
ATOM 4016 O O . ILE B 1 169 ? -20.062 19.953 4.133 1 97.88 169 ILE B O 1
ATOM 4020 N N . ASN B 1 170 ? -21.984 19.453 5.074 1 97.25 170 ASN B N 1
ATOM 4021 C CA . ASN B 1 170 ? -22.672 20.484 4.312 1 97.25 170 ASN B CA 1
ATOM 4022 C C . ASN B 1 170 ? -22.75 21.797 5.086 1 97.25 170 ASN B C 1
ATOM 4024 O O . ASN B 1 170 ? -22.203 21.922 6.184 1 97.25 170 ASN B O 1
ATOM 4028 N N . GLU B 1 171 ? -23.438 22.766 4.543 1 95.12 171 GLU B N 1
ATOM 4029 C CA . GLU B 1 171 ? -23.484 24.109 5.102 1 95.12 171 GLU B CA 1
ATOM 4030 C C . GLU B 1 171 ? -24.344 24.156 6.359 1 95.12 171 GLU B C 1
ATOM 4032 O O . GLU B 1 171 ? -24.281 25.125 7.129 1 95.12 171 GLU B O 1
ATOM 4037 N N . GLN B 1 172 ? -25.141 23.188 6.559 1 96 172 GLN B N 1
ATOM 4038 C CA . GLN B 1 172 ? -26.016 23.125 7.734 1 96 172 GLN B CA 1
ATOM 4039 C C . GLN B 1 172 ? -25.328 22.375 8.875 1 96 172 GLN B C 1
ATOM 4041 O O . GLN B 1 172 ? -25.984 21.984 9.844 1 96 172 GLN B O 1
ATOM 4046 N N . ASP B 1 173 ? -24.078 22.047 8.719 1 96.38 173 ASP B N 1
ATOM 4047 C CA . ASP B 1 173 ? -23.281 21.344 9.727 1 96.38 173 ASP B CA 1
ATOM 4048 C C . ASP B 1 173 ? -23.797 19.922 9.945 1 96.38 173 ASP B C 1
ATOM 4050 O O . ASP B 1 173 ? -23.969 19.5 11.086 1 96.38 173 ASP B O 1
ATOM 4054 N N . GLU B 1 174 ? -24.109 19.359 8.883 1 98.06 174 GLU B N 1
ATOM 4055 C CA . GLU B 1 174 ? -24.453 17.938 8.891 1 98.06 174 GLU B CA 1
ATOM 4056 C C . GLU B 1 174 ? -23.391 17.109 8.188 1 98.06 174 GLU B C 1
ATOM 4058 O O . GLU B 1 174 ? -22.828 17.531 7.184 1 98.06 174 GLU B O 1
ATOM 4063 N N . VAL B 1 175 ? -23.156 15.922 8.711 1 98.38 175 VAL B N 1
ATOM 4064 C CA . VAL B 1 175 ? -22.188 14.992 8.125 1 98.38 175 VAL B CA 1
ATOM 4065 C C . VAL B 1 175 ? -22.922 13.898 7.355 1 98.38 175 VAL B C 1
ATOM 4067 O O . VAL B 1 175 ? -23.938 13.367 7.824 1 98.38 175 VAL B O 1
ATOM 4070 N N . LEU B 1 176 ? -22.453 13.562 6.184 1 98.44 176 LEU B N 1
ATOM 4071 C CA . LEU B 1 176 ? -23 12.469 5.395 1 98.44 176 LEU B CA 1
ATOM 4072 C C . LEU B 1 176 ? -22.516 11.117 5.918 1 98.44 176 LEU B C 1
ATOM 4074 O O . LEU B 1 176 ? -21.312 10.867 5.973 1 98.44 176 LEU B O 1
ATOM 4078 N N . VAL B 1 177 ? -23.438 10.266 6.309 1 97.5 177 VAL B N 1
ATOM 4079 C CA . VAL B 1 177 ? -23.047 8.984 6.891 1 97.5 177 VAL B CA 1
ATOM 4080 C C . VAL B 1 177 ? -23.797 7.852 6.195 1 97.5 177 VAL B C 1
ATOM 4082 O O . VAL B 1 177 ? -24.891 8.055 5.668 1 97.5 177 VAL B O 1
ATOM 4085 N N . VAL B 1 178 ? -23.125 6.711 6.191 1 96.19 178 VAL B N 1
ATOM 4086 C CA . VAL B 1 178 ? -23.703 5.531 5.562 1 96.19 178 VAL B CA 1
ATOM 4087 C C . VAL B 1 178 ? -23.594 4.336 6.508 1 96.19 178 VAL B C 1
ATOM 4089 O O . VAL B 1 178 ? -22.797 4.348 7.445 1 96.19 178 VAL B O 1
ATOM 4092 N N . SER B 1 179 ? -24.422 3.408 6.34 1 93 179 SER B N 1
ATOM 4093 C CA . SER B 1 179 ? -24.359 2.1 6.98 1 93 179 SER B CA 1
ATOM 4094 C C . SER B 1 179 ? -24.344 0.979 5.945 1 93 179 SER B C 1
ATOM 4096 O O . SER B 1 179 ? -25.203 0.939 5.055 1 93 179 SER B O 1
ATOM 4098 N N . ASP B 1 180 ? -23.422 0.093 6.094 1 86.44 180 ASP B N 1
ATOM 4099 C CA . ASP B 1 180 ? -23.25 -0.967 5.105 1 86.44 180 ASP B CA 1
ATOM 4100 C C . ASP B 1 180 ? -24.312 -2.055 5.281 1 86.44 180 ASP B C 1
ATOM 4102 O O . ASP B 1 180 ? -24.734 -2.344 6.402 1 86.44 180 ASP B O 1
ATOM 4106 N N . ARG B 1 181 ? -24.609 -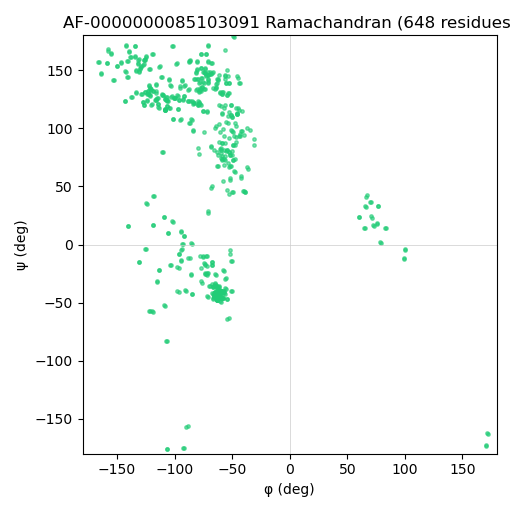2.68 4.168 1 80 181 ARG B N 1
ATOM 4107 C CA . ARG B 1 181 ? -25.547 -3.791 4.211 1 80 181 ARG B CA 1
ATOM 4108 C C . ARG B 1 181 ? -24.938 -4.996 4.922 1 80 181 ARG B C 1
ATOM 4110 O O . ARG B 1 181 ? -25.625 -5.691 5.672 1 80 181 ARG B O 1
ATOM 4117 N N . TYR B 1 182 ? -23.641 -5.172 4.723 1 72.44 182 TYR B N 1
ATOM 4118 C CA . TYR B 1 182 ? -22.984 -6.344 5.285 1 72.44 182 TYR B CA 1
ATOM 4119 C C . TYR B 1 182 ? -21.891 -5.938 6.273 1 72.44 182 TYR B C 1
ATOM 4121 O O . TYR B 1 182 ? -20.828 -6.555 6.328 1 72.44 182 TYR B O 1
ATOM 4129 N N . ALA B 1 183 ? -22.219 -4.949 7.07 1 68.12 183 ALA B N 1
ATOM 4130 C CA . ALA B 1 183 ? -21.234 -4.461 8.039 1 68.12 183 ALA B CA 1
ATOM 4131 C C . ALA B 1 183 ? -20.969 -5.5 9.125 1 68.12 183 ALA B C 1
ATOM 4133 O O . ALA B 1 183 ? -21.844 -6.309 9.453 1 68.12 183 ALA B O 1
ATOM 4134 N N . MET B 1 184 ? -19.797 -5.523 9.586 1 65.56 184 MET B N 1
ATOM 4135 C CA . MET B 1 184 ? -19.438 -6.391 10.703 1 65.56 184 MET B CA 1
ATOM 4136 C C . MET B 1 184 ? -20.234 -6.043 11.953 1 65.56 184 MET B C 1
ATOM 4138 O O . MET B 1 184 ? -20.656 -6.93 12.695 1 65.56 184 MET B O 1
ATOM 4142 N N . ILE B 1 185 ? -20.344 -4.664 12.141 1 67.62 185 ILE B N 1
ATOM 4143 C CA . ILE B 1 185 ? -21.203 -4.152 13.203 1 67.62 185 ILE B CA 1
ATOM 4144 C C . ILE B 1 185 ? -22.516 -3.662 12.617 1 67.62 185 ILE B C 1
ATOM 4146 O O . ILE B 1 185 ? -22.562 -2.607 11.977 1 67.62 185 ILE B O 1
ATOM 4150 N N . PRO B 1 186 ? -23.5 -4.488 12.93 1 73.06 186 PRO B N 1
ATOM 4151 C CA . PRO B 1 186 ? -24.781 -4.129 12.305 1 73.06 186 PRO B CA 1
ATOM 4152 C C . PRO B 1 186 ? -25.234 -2.721 12.68 1 73.06 186 PRO B C 1
ATOM 4154 O O . PRO B 1 186 ? -25.062 -2.291 13.82 1 73.06 186 PRO B O 1
ATOM 4157 N N . ASN B 1 187 ? -25.609 -1.937 11.742 1 77.56 187 ASN B N 1
ATOM 4158 C CA . ASN B 1 187 ? -26.281 -0.644 11.867 1 77.56 187 ASN B CA 1
ATOM 4159 C C . ASN B 1 187 ? -25.297 0.45 12.297 1 77.56 187 ASN B C 1
ATOM 4161 O O . ASN B 1 187 ? -25.719 1.489 12.812 1 77.56 187 ASN B O 1
ATOM 4165 N N . SER B 1 188 ? -24.062 0.173 12.133 1 88.5 188 SER B N 1
ATOM 4166 C CA . SER B 1 188 ? -23.109 1.211 12.477 1 88.5 188 SER B CA 1
ATOM 4167 C C . SER B 1 188 ? -22.984 2.252 11.375 1 88.5 188 SER B C 1
ATOM 4169 O O . SER B 1 188 ? -23.125 1.927 10.188 1 88.5 188 SER B O 1
ATOM 4171 N N . TRP B 1 189 ? -22.844 3.479 11.828 1 93.06 189 TRP B N 1
ATOM 4172 C CA . TRP B 1 189 ? -22.656 4.574 10.883 1 93.06 189 TRP B CA 1
ATOM 4173 C C . TRP B 1 189 ? -21.172 4.812 10.633 1 93.06 189 TRP B C 1
ATOM 4175 O O . TRP B 1 189 ? -20.359 4.781 11.562 1 93.06 189 TRP B O 1
ATOM 4185 N N . LYS B 1 190 ? -20.859 5 9.445 1 93.56 190 LYS B N 1
ATOM 4186 C CA . LYS B 1 190 ? -19.484 5.312 9.055 1 93.56 190 LYS B CA 1
ATOM 4187 C C . LYS B 1 190 ? -19.453 6.34 7.926 1 93.56 190 LYS B C 1
ATOM 4189 O O . LYS B 1 190 ? -20.5 6.738 7.41 1 93.56 190 LYS B O 1
ATOM 4194 N N . LEU B 1 191 ? -18.297 6.801 7.629 1 97 191 LEU B N 1
ATOM 4195 C CA . LEU B 1 191 ? -18.125 7.68 6.48 1 97 191 LEU B CA 1
ATOM 4196 C C . LEU B 1 191 ? -18.188 6.887 5.176 1 97 191 LEU B C 1
ATOM 4198 O O . LEU B 1 191 ? -17.719 5.746 5.117 1 97 191 LEU B O 1
ATOM 4202 N N . PRO B 1 192 ? -18.844 7.473 4.164 1 97.5 192 PRO B N 1
ATOM 4203 C CA . PRO B 1 192 ? -18.703 6.816 2.861 1 97.5 192 PRO B CA 1
ATOM 4204 C C . PRO B 1 192 ? -17.234 6.664 2.434 1 97.5 192 PRO B C 1
ATOM 4206 O O . PRO B 1 192 ? -16.422 7.543 2.707 1 97.5 192 PRO B O 1
ATOM 4209 N N . GLY B 1 193 ? -16.875 5.66 1.778 1 96.44 193 GLY B N 1
ATOM 4210 C CA . GLY B 1 193 ? -15.492 5.41 1.376 1 96.44 193 GLY B CA 1
ATOM 4211 C C . GLY B 1 193 ? -15.281 4.023 0.8 1 96.44 193 GLY B C 1
ATOM 4212 O O . GLY B 1 193 ? -16.25 3.309 0.521 1 96.44 193 GLY B O 1
ATOM 4213 N N . GLY B 1 194 ? -14.023 3.65 0.532 1 95.19 194 GLY B N 1
ATOM 4214 C CA . GLY B 1 194 ? -13.648 2.373 -0.053 1 95.19 194 GLY B CA 1
ATOM 4215 C C . GLY B 1 194 ? -12.18 2.295 -0.421 1 95.19 194 GLY B C 1
ATOM 4216 O O . GLY B 1 194 ? -11.367 3.08 0.074 1 95.19 194 GLY B O 1
ATOM 4217 N N . TYR B 1 195 ? -11.922 1.354 -1.218 1 95.12 195 TYR B N 1
ATOM 4218 C CA . TYR B 1 195 ? -10.531 1.109 -1.596 1 95.12 195 TYR B CA 1
ATOM 4219 C C . TYR B 1 195 ? -10.094 2.064 -2.699 1 95.12 195 TYR B C 1
ATOM 4221 O O . TYR B 1 195 ? -10.898 2.469 -3.537 1 95.12 195 TYR B O 1
ATOM 4229 N N . VAL B 1 196 ? -8.852 2.363 -2.617 1 96.56 196 VAL B N 1
ATOM 4230 C CA . VAL B 1 196 ? -8.211 3.086 -3.713 1 96.56 196 VAL B CA 1
ATOM 4231 C C . VAL B 1 196 ? -7.887 2.119 -4.852 1 96.56 196 VAL B C 1
ATOM 4233 O O . VAL B 1 196 ? -7.352 1.034 -4.617 1 96.56 196 VAL B O 1
ATOM 4236 N N . GLU B 1 197 ? -8.234 2.459 -6.074 1 95.06 197 GLU B N 1
ATOM 4237 C CA . GLU B 1 197 ? -7.918 1.632 -7.234 1 95.06 197 GLU B CA 1
ATOM 4238 C C . GLU B 1 197 ? -6.477 1.845 -7.684 1 95.06 197 GLU B C 1
ATOM 4240 O O . GLU B 1 197 ? -5.875 2.883 -7.395 1 95.06 197 GLU B O 1
ATOM 4245 N N . PRO B 1 198 ? -5.922 0.879 -8.391 1 94 198 PRO B N 1
ATOM 4246 C CA . PRO B 1 198 ? -4.559 1.057 -8.891 1 94 198 PRO B CA 1
ATOM 4247 C C . PRO B 1 198 ? -4.395 2.332 -9.711 1 94 198 PRO B C 1
ATOM 4249 O O . PRO B 1 198 ? -5.203 2.607 -10.602 1 94 198 PRO B O 1
ATOM 4252 N N . ARG B 1 199 ? -3.367 3.16 -9.367 1 93.38 199 ARG B N 1
ATOM 4253 C CA . ARG B 1 199 ? -2.982 4.371 -10.086 1 93.38 199 ARG B CA 1
ATOM 4254 C C . ARG B 1 199 ? -3.994 5.488 -9.852 1 93.38 199 ARG B C 1
ATOM 4256 O O . ARG B 1 199 ? -4.082 6.43 -10.648 1 93.38 199 ARG B O 1
ATOM 4263 N N . GLU B 1 200 ? -4.812 5.363 -8.875 1 95.31 200 GLU B N 1
ATOM 4264 C CA . GLU B 1 200 ? -5.777 6.395 -8.508 1 95.31 200 GLU B CA 1
ATOM 4265 C C . GLU B 1 200 ? -5.23 7.293 -7.402 1 95.31 200 GLU B C 1
ATOM 4267 O O . GLU B 1 200 ? -4.629 6.805 -6.441 1 95.31 200 GLU B O 1
ATOM 4272 N N . ASN B 1 201 ? -5.434 8.578 -7.574 1 95.12 201 ASN B N 1
ATOM 4273 C CA . ASN B 1 201 ? -5.078 9.5 -6.5 1 95.12 201 ASN B CA 1
ATOM 4274 C C . ASN B 1 201 ? -6.023 9.367 -5.309 1 95.12 201 ASN B C 1
ATOM 4276 O O . ASN B 1 201 ? -7.211 9.086 -5.48 1 95.12 201 ASN B O 1
ATOM 4280 N N . LEU B 1 202 ? -5.523 9.609 -4.074 1 96.25 202 LEU B N 1
ATOM 4281 C CA . LEU B 1 202 ? -6.305 9.453 -2.852 1 96.25 202 LEU B CA 1
ATOM 4282 C C . LEU B 1 202 ? -7.547 10.336 -2.885 1 96.25 202 LEU B C 1
ATOM 4284 O O . LEU B 1 202 ? -8.648 9.883 -2.574 1 96.25 202 LEU B O 1
ATOM 4288 N N . ILE B 1 203 ? -7.375 11.57 -3.275 1 96.5 203 ILE B N 1
ATOM 4289 C CA . ILE B 1 203 ? -8.477 12.531 -3.291 1 96.5 203 ILE B CA 1
ATOM 4290 C C . ILE B 1 203 ? -9.523 12.102 -4.312 1 96.5 203 ILE B C 1
ATOM 4292 O O . ILE B 1 203 ? -10.719 12.109 -4.027 1 96.5 203 ILE B O 1
ATOM 4296 N N . ASP B 1 204 ? -9.078 11.672 -5.496 1 97 204 ASP B N 1
ATOM 4297 C CA . ASP B 1 204 ? -9.984 11.195 -6.535 1 97 204 ASP B CA 1
ATOM 4298 C C . ASP B 1 204 ? -10.766 9.969 -6.066 1 97 204 ASP B C 1
ATOM 4300 O O . ASP B 1 204 ? -11.953 9.828 -6.363 1 97 204 ASP B O 1
ATOM 4304 N N . ALA B 1 205 ? -10.094 9.117 -5.402 1 97.38 205 ALA B N 1
ATOM 4305 C CA . ALA B 1 205 ? -10.742 7.918 -4.871 1 97.38 205 ALA B CA 1
ATOM 4306 C C . ALA B 1 205 ? -11.867 8.289 -3.904 1 97.38 205 ALA B C 1
ATOM 4308 O O . ALA B 1 205 ? -12.961 7.727 -3.975 1 97.38 205 ALA B O 1
ATOM 4309 N N . ALA B 1 206 ? -11.594 9.227 -2.986 1 97.75 206 ALA B N 1
ATOM 4310 C CA . ALA B 1 206 ? -12.609 9.648 -2.02 1 97.75 206 ALA B CA 1
ATOM 4311 C C . ALA B 1 206 ? -13.82 10.25 -2.723 1 97.75 206 ALA B C 1
ATOM 4313 O O . ALA B 1 206 ? -14.961 9.906 -2.404 1 97.75 206 ALA B O 1
ATOM 4314 N N . ILE B 1 207 ? -13.523 11.102 -3.672 1 98.06 207 ILE B N 1
ATOM 4315 C CA . ILE B 1 207 ? -14.594 11.75 -4.426 1 98.06 207 ILE B CA 1
ATOM 4316 C C . ILE B 1 207 ? -15.414 10.695 -5.172 1 98.06 207 ILE B C 1
ATOM 4318 O O . ILE B 1 207 ? -16.641 10.719 -5.137 1 98.06 207 ILE B O 1
ATOM 4322 N N . ARG B 1 208 ? -14.742 9.781 -5.793 1 97.69 208 ARG B N 1
ATOM 4323 C CA . ARG B 1 208 ? -15.414 8.727 -6.547 1 97.69 208 ARG B CA 1
ATOM 4324 C C . ARG B 1 208 ? -16.266 7.855 -5.633 1 97.69 208 ARG B C 1
ATOM 4326 O O . ARG B 1 208 ? -17.438 7.578 -5.938 1 97.69 208 ARG B O 1
ATOM 4333 N N . GLU B 1 209 ? -15.719 7.414 -4.504 1 97.31 209 GLU B N 1
ATOM 4334 C CA . GLU B 1 209 ? -16.422 6.527 -3.584 1 97.31 209 GLU B CA 1
ATOM 4335 C C . GLU B 1 209 ? -17.688 7.195 -3.025 1 97.31 209 GLU B C 1
ATOM 4337 O O . GLU B 1 209 ? -18.719 6.555 -2.891 1 97.31 209 GLU B O 1
ATOM 4342 N N . VAL B 1 210 ? -17.578 8.469 -2.654 1 98 210 VAL B N 1
ATOM 4343 C CA . VAL B 1 210 ? -18.734 9.188 -2.143 1 98 210 VAL B CA 1
ATOM 4344 C C . VAL B 1 210 ? -19.828 9.25 -3.215 1 98 210 VAL B C 1
ATOM 4346 O O . VAL B 1 210 ? -21 8.992 -2.936 1 98 210 VAL B O 1
ATOM 4349 N N . ALA B 1 211 ? -19.422 9.555 -4.418 1 97.94 211 ALA B N 1
ATOM 4350 C CA . ALA B 1 211 ? -20.375 9.641 -5.52 1 97.94 211 ALA B CA 1
ATOM 4351 C C . ALA B 1 211 ? -21.031 8.289 -5.789 1 97.94 211 ALA B C 1
ATOM 4353 O O . ALA B 1 211 ? -22.25 8.195 -5.965 1 97.94 211 ALA B O 1
ATOM 4354 N N . GLU B 1 212 ? -20.25 7.242 -5.797 1 96 212 GLU B N 1
ATOM 4355 C CA . GLU B 1 212 ? -20.75 5.898 -6.09 1 96 212 GLU B CA 1
ATOM 4356 C C . GLU B 1 212 ? -21.719 5.422 -5.02 1 96 212 GLU B C 1
ATOM 4358 O O . GLU B 1 212 ? -22.75 4.828 -5.332 1 96 212 GLU B O 1
ATOM 4363 N N . GLU B 1 213 ? -21.391 5.711 -3.764 1 96.06 213 GLU B N 1
ATOM 4364 C CA . GLU B 1 213 ? -22.172 5.145 -2.664 1 96.06 213 GLU B CA 1
ATOM 4365 C C . GLU B 1 213 ? -23.391 6.012 -2.34 1 96.06 213 GLU B C 1
ATOM 4367 O O . GLU B 1 213 ? -24.391 5.512 -1.842 1 96.06 213 GLU B O 1
ATOM 4372 N N . THR B 1 214 ? -23.344 7.328 -2.633 1 97.38 214 THR B N 1
ATOM 4373 C CA . THR B 1 214 ? -24.359 8.219 -2.08 1 97.38 214 THR B CA 1
ATOM 4374 C C . THR B 1 214 ? -24.953 9.102 -3.172 1 97.38 214 THR B C 1
ATOM 4376 O O . THR B 1 214 ? -25.984 9.75 -2.957 1 97.38 214 THR B O 1
ATOM 4379 N N . GLY B 1 215 ? -24.312 9.188 -4.359 1 97.06 215 GLY B N 1
ATOM 4380 C CA . GLY B 1 215 ? -24.766 10.078 -5.422 1 97.06 215 GLY B CA 1
ATOM 4381 C C . GLY B 1 215 ? -24.359 11.523 -5.199 1 97.06 215 GLY B C 1
ATOM 4382 O O . GLY B 1 215 ? -24.688 12.391 -6.008 1 97.06 215 GLY B O 1
ATOM 4383 N N . ILE B 1 216 ? -23.672 11.852 -4.176 1 97.94 216 ILE B N 1
ATOM 4384 C CA . ILE B 1 216 ? -23.281 13.219 -3.861 1 97.94 216 ILE B CA 1
ATOM 4385 C C . ILE B 1 216 ? -21.953 13.539 -4.555 1 97.94 216 ILE B C 1
ATOM 4387 O O . ILE B 1 216 ? -20.969 12.82 -4.387 1 97.94 216 ILE B O 1
ATOM 4391 N N . ARG B 1 217 ? -21.953 14.57 -5.344 1 98 217 ARG B N 1
ATOM 4392 C CA . ARG B 1 217 ? -20.734 15.109 -5.918 1 98 217 ARG B CA 1
ATOM 4393 C C . ARG B 1 217 ? -20.016 16.031 -4.934 1 98 217 ARG B C 1
ATOM 4395 O O . ARG B 1 217 ? -20.672 16.766 -4.18 1 98 217 ARG B O 1
ATOM 4402 N N . THR B 1 218 ? -18.672 15.961 -4.941 1 98.12 218 THR B N 1
ATOM 4403 C CA . THR B 1 218 ? -17.953 16.719 -3.918 1 98.12 218 THR B CA 1
ATOM 4404 C C . THR B 1 218 ? -16.703 17.375 -4.504 1 98.12 218 THR B C 1
ATOM 4406 O O . THR B 1 218 ? -16.297 17.062 -5.629 1 98.12 218 THR B O 1
ATOM 4409 N N . GLU B 1 219 ? -16.141 18.297 -3.768 1 97 219 GLU B N 1
ATOM 4410 C CA . GLU B 1 219 ? -14.828 18.891 -4.039 1 97 219 GLU B CA 1
ATOM 4411 C C . GLU B 1 219 ? -13.914 18.797 -2.816 1 97 219 GLU B C 1
ATOM 4413 O O . GLU B 1 219 ? -14.391 18.844 -1.68 1 97 219 GLU B O 1
ATOM 4418 N N . PHE B 1 220 ? -12.68 18.812 -3.109 1 96.12 220 PHE B N 1
ATOM 4419 C CA . PHE B 1 220 ? -11.672 18.609 -2.082 1 96.12 220 PHE B CA 1
ATOM 4420 C C . PHE B 1 220 ? -11.586 19.812 -1.148 1 96.12 220 PHE B C 1
ATOM 4422 O O . PHE B 1 220 ? -11.641 20.953 -1.598 1 96.12 220 PHE B O 1
ATOM 4429 N N . ARG B 1 221 ? -11.438 19.531 0.188 1 95.12 221 ARG B N 1
ATOM 4430 C CA . ARG B 1 221 ? -11.203 20.578 1.168 1 95.12 221 ARG B CA 1
ATOM 4431 C C . ARG B 1 221 ? -9.867 20.375 1.882 1 95.12 221 ARG B C 1
ATOM 4433 O O . ARG B 1 221 ? -9.016 21.266 1.874 1 95.12 221 ARG B O 1
ATOM 4440 N N . SER B 1 222 ? -9.727 19.234 2.504 1 95.25 222 SER B N 1
ATOM 4441 C CA . SER B 1 222 ? -8.523 18.953 3.285 1 95.25 222 SER B CA 1
ATOM 4442 C C . SER B 1 222 ? -8.383 17.469 3.58 1 95.25 222 SER B C 1
ATOM 4444 O O . SER B 1 222 ? -9.375 16.766 3.777 1 95.25 222 SER B O 1
ATOM 4446 N N . VAL B 1 223 ? -7.117 17.031 3.639 1 95.88 223 VAL B N 1
ATOM 4447 C CA . VAL B 1 223 ? -6.891 15.758 4.316 1 95.88 223 VAL B CA 1
ATOM 4448 C C . VAL B 1 223 ? -7.098 15.93 5.82 1 95.88 223 VAL B C 1
ATOM 4450 O O . VAL B 1 223 ? -6.73 16.953 6.391 1 95.88 223 VAL B O 1
ATOM 4453 N N . VAL B 1 224 ? -7.66 14.977 6.457 1 95.88 224 VAL B N 1
ATOM 4454 C CA . VAL B 1 224 ? -8.023 15.133 7.859 1 95.88 224 VAL B CA 1
ATOM 4455 C C . VAL B 1 224 ? -7.102 14.273 8.727 1 95.88 224 VAL B C 1
ATOM 4457 O O . VAL B 1 224 ? -6.508 14.766 9.688 1 95.88 224 VAL B O 1
ATOM 4460 N N . SER B 1 225 ? -7.016 13.031 8.383 1 94.06 225 SER B N 1
ATOM 4461 C CA . SER B 1 225 ? -6.273 12.086 9.211 1 94.06 225 SER B CA 1
ATOM 4462 C C . SER B 1 225 ? -5.863 10.859 8.414 1 94.06 225 SER B C 1
ATOM 4464 O O . SER B 1 225 ? -6.438 10.578 7.355 1 94.06 225 SER B O 1
ATOM 4466 N N . LEU B 1 226 ? -4.824 10.227 8.891 1 94.12 226 LEU B N 1
ATOM 4467 C CA . LEU B 1 226 ? -4.379 8.93 8.398 1 94.12 226 LEU B CA 1
ATOM 4468 C C . LEU B 1 226 ? -4.422 7.879 9.5 1 94.12 226 LEU B C 1
ATOM 4470 O O . LEU B 1 226 ? -4.008 8.148 10.633 1 94.12 226 LEU B O 1
ATOM 4474 N N . ARG B 1 227 ? -4.969 6.785 9.188 1 93.69 227 ARG B N 1
ATOM 4475 C CA . ARG B 1 227 ? -4.953 5.648 10.102 1 93.69 227 ARG B CA 1
ATOM 4476 C C . ARG B 1 227 ? -4.184 4.477 9.508 1 93.69 227 ARG B C 1
ATOM 4478 O O . ARG B 1 227 ? -4.426 4.082 8.367 1 93.69 227 ARG B O 1
ATOM 4485 N N . HIS B 1 228 ? -3.219 3.998 10.18 1 93.75 228 HIS B N 1
ATOM 4486 C CA . HIS B 1 228 ? -2.398 2.861 9.773 1 93.75 228 HIS B CA 1
ATOM 4487 C C . HIS B 1 228 ? -2.588 1.679 10.719 1 93.75 228 HIS B C 1
ATOM 4489 O O . HIS B 1 228 ? -2.375 1.802 11.922 1 93.75 228 HIS B O 1
ATOM 4495 N N . ALA B 1 229 ? -3.029 0.561 10.18 1 92.5 229 ALA B N 1
ATOM 4496 C CA . ALA B 1 229 ? -3.26 -0.64 10.977 1 92.5 229 ALA B CA 1
ATOM 4497 C C . ALA B 1 229 ? -2.682 -1.874 10.289 1 92.5 229 ALA B C 1
ATOM 4499 O O . ALA B 1 229 ? -2.355 -1.836 9.102 1 92.5 229 ALA B O 1
ATOM 4500 N N . HIS B 1 230 ? -2.502 -2.92 11.094 1 92.19 230 HIS B N 1
ATOM 4501 C CA . HIS B 1 230 ? -1.929 -4.152 10.57 1 92.19 230 HIS B CA 1
ATOM 4502 C C . HIS B 1 230 ? -2.898 -5.32 10.719 1 92.19 230 HIS B C 1
ATOM 4504 O O . HIS B 1 230 ? -3.922 -5.199 11.398 1 92.19 230 HIS B O 1
ATOM 4510 N N . GLY B 1 231 ? -2.578 -6.469 9.93 1 86 231 GLY B N 1
ATOM 4511 C CA . GLY B 1 231 ? -3.363 -7.684 10.055 1 86 231 GLY B CA 1
ATOM 4512 C C . GLY B 1 231 ? -4.703 -7.605 9.352 1 86 231 GLY B C 1
ATOM 4513 O O . GLY B 1 231 ? -5.699 -8.148 9.836 1 86 231 GLY B O 1
ATOM 4514 N N . GLY B 1 232 ? -4.746 -6.926 8.328 1 85.38 232 GLY B N 1
ATOM 4515 C CA . GLY B 1 232 ? -5.992 -6.773 7.59 1 85.38 232 GLY B CA 1
ATOM 4516 C C . GLY B 1 232 ? -6.207 -7.859 6.551 1 85.38 232 GLY B C 1
ATOM 4517 O O . GLY B 1 232 ? -5.727 -8.984 6.711 1 85.38 232 GLY B O 1
ATOM 4518 N N . THR B 1 233 ? -6.992 -7.496 5.617 1 85.88 233 THR B N 1
ATOM 4519 C CA . THR B 1 233 ? -7.352 -8.398 4.527 1 85.88 233 THR B CA 1
ATOM 4520 C C . THR B 1 233 ? -6.098 -8.961 3.861 1 85.88 233 THR B C 1
ATOM 4522 O O . THR B 1 233 ? -5.125 -8.242 3.639 1 85.88 233 THR B O 1
ATOM 4525 N N . PHE B 1 234 ? -6.051 -10.312 3.676 1 90.75 234 PHE B N 1
ATOM 4526 C CA . PHE B 1 234 ? -4.973 -11.047 3.021 1 90.75 234 PHE B CA 1
ATOM 4527 C C . PHE B 1 234 ? -3.68 -10.938 3.822 1 90.75 234 PHE B C 1
ATOM 4529 O O . PHE B 1 234 ? -2.586 -11.078 3.27 1 90.75 234 PHE B O 1
ATOM 4536 N N . GLY B 1 235 ? -3.834 -10.477 5.055 1 90.75 235 GLY B N 1
ATOM 4537 C CA . GLY B 1 235 ? -2.66 -10.336 5.902 1 90.75 235 GLY B CA 1
ATOM 4538 C C . GLY B 1 235 ? -1.906 -9.039 5.664 1 90.75 235 GLY B C 1
ATOM 4539 O O . GLY B 1 235 ? -0.781 -8.875 6.137 1 90.75 235 GLY B O 1
ATOM 4540 N N . CYS B 1 236 ? -2.502 -8.141 5 1 94.62 236 CYS B N 1
ATOM 4541 C CA . CYS B 1 236 ? -1.883 -6.871 4.648 1 94.62 236 CYS B CA 1
ATOM 4542 C C . CYS B 1 236 ? -2.082 -5.844 5.754 1 94.62 236 CYS B C 1
ATOM 4544 O O . CYS B 1 236 ? -2.961 -6 6.605 1 94.62 236 CYS B O 1
ATOM 4546 N N . SER B 1 237 ? -1.219 -4.867 5.766 1 95.06 237 SER B N 1
ATOM 4547 C CA . SER B 1 237 ? -1.52 -3.629 6.48 1 95.06 237 SER B CA 1
ATOM 4548 C C . SER B 1 237 ? -2.564 -2.803 5.734 1 95.06 237 SER B C 1
ATOM 4550 O O . SER B 1 237 ? -2.889 -3.096 4.582 1 95.06 237 SER B O 1
ATOM 4552 N N . ASP B 1 238 ? -3.117 -1.867 6.453 1 94 238 ASP B N 1
ATOM 4553 C CA . ASP B 1 238 ? -4.105 -0.989 5.836 1 94 238 ASP B CA 1
ATOM 4554 C C . ASP B 1 238 ? -3.832 0.474 6.18 1 94 238 ASP B C 1
ATOM 4556 O O . ASP B 1 238 ? -3.477 0.792 7.316 1 94 238 ASP B O 1
ATOM 4560 N N . MET B 1 239 ? -3.826 1.296 5.203 1 95.56 239 MET B N 1
ATOM 4561 C CA . MET B 1 239 ? -3.799 2.748 5.344 1 95.56 239 MET B CA 1
ATOM 4562 C C . MET B 1 239 ? -5.141 3.359 4.957 1 95.56 239 MET B C 1
ATOM 4564 O O . MET B 1 239 ? -5.629 3.148 3.846 1 95.56 239 MET B O 1
ATOM 4568 N N . TYR B 1 240 ? -5.766 3.959 5.922 1 95.62 240 TYR B N 1
ATOM 4569 C CA . TYR B 1 240 ? -7.047 4.629 5.723 1 95.62 240 TYR B CA 1
ATOM 4570 C C . TYR B 1 240 ? -6.883 6.145 5.789 1 95.62 240 TYR B C 1
ATOM 4572 O O . TYR B 1 240 ? -6.508 6.688 6.832 1 95.62 240 TYR B O 1
ATOM 4580 N N . VAL B 1 241 ? -7.133 6.84 4.691 1 97.12 241 VAL B N 1
ATOM 4581 C CA . VAL B 1 241 ? -6.973 8.289 4.625 1 97.12 241 VAL B CA 1
ATOM 4582 C C . VAL B 1 241 ? -8.344 8.961 4.609 1 97.12 241 VAL B C 1
ATOM 4584 O O . VAL B 1 241 ? -9.148 8.727 3.697 1 97.12 241 VAL B O 1
ATOM 4587 N N . VAL B 1 242 ? -8.57 9.773 5.613 1 97.94 242 VAL B N 1
ATOM 4588 C CA . VAL B 1 242 ? -9.828 10.508 5.691 1 97.94 242 VAL B CA 1
ATOM 4589 C C . VAL B 1 242 ? -9.68 11.867 5.023 1 97.94 242 VAL B C 1
ATOM 4591 O O . VAL B 1 242 ? -8.781 12.641 5.359 1 97.94 242 VAL B O 1
ATOM 4594 N N . ILE B 1 243 ? -10.594 12.164 4.109 1 97.81 243 ILE B N 1
ATOM 4595 C CA . ILE B 1 243 ? -10.523 13.391 3.314 1 97.81 243 ILE B CA 1
ATOM 4596 C C . ILE B 1 243 ? -11.812 14.188 3.49 1 97.81 243 ILE B C 1
ATOM 4598 O O . ILE B 1 243 ? -12.906 13.68 3.246 1 97.81 243 ILE B O 1
ATOM 4602 N N . ALA B 1 244 ? -11.648 15.398 3.902 1 98.12 244 ALA B N 1
ATOM 4603 C CA . ALA B 1 244 ? -12.789 16.297 4.016 1 98.12 244 ALA B CA 1
ATOM 4604 C C . ALA B 1 244 ? -13.195 16.844 2.646 1 98.12 244 ALA B C 1
ATOM 4606 O O . ALA B 1 244 ? -12.352 17.297 1.877 1 98.12 244 ALA B O 1
ATOM 4607 N N . LEU B 1 245 ? -14.484 16.781 2.395 1 98.06 245 LEU B N 1
ATOM 4608 C CA . LEU B 1 245 ? -15.039 17.156 1.104 1 98.06 245 LEU B CA 1
ATOM 4609 C C . LEU B 1 245 ? -16.219 18.094 1.285 1 98.06 245 LEU B C 1
ATOM 4611 O O . LEU B 1 245 ? -16.969 17.984 2.262 1 98.06 245 LEU B O 1
ATOM 4615 N N . LYS B 1 246 ? -16.391 18.969 0.331 1 97.69 246 LYS B N 1
ATOM 4616 C CA . LYS B 1 246 ? -17.562 19.828 0.257 1 97.69 246 LYS B CA 1
ATOM 4617 C C . LYS B 1 246 ? -18.578 19.297 -0.748 1 97.69 246 LYS B C 1
ATOM 4619 O O . LYS B 1 246 ? -18.25 19.062 -1.907 1 97.69 246 LYS B O 1
ATOM 4624 N N . PRO B 1 247 ? -19.781 19.125 -0.313 1 98.31 247 PRO B N 1
ATOM 4625 C CA . PRO B 1 247 ? -20.797 18.656 -1.258 1 98.31 247 PRO B CA 1
ATOM 4626 C C . PRO B 1 247 ? -21.219 19.719 -2.27 1 98.31 247 PRO B C 1
ATOM 4628 O O . PRO B 1 247 ? -21.312 20.891 -1.925 1 98.31 247 PRO B O 1
ATOM 4631 N N . LEU B 1 248 ? -21.5 19.297 -3.451 1 97.62 248 LEU B N 1
ATOM 4632 C CA . LEU B 1 248 ? -21.969 20.172 -4.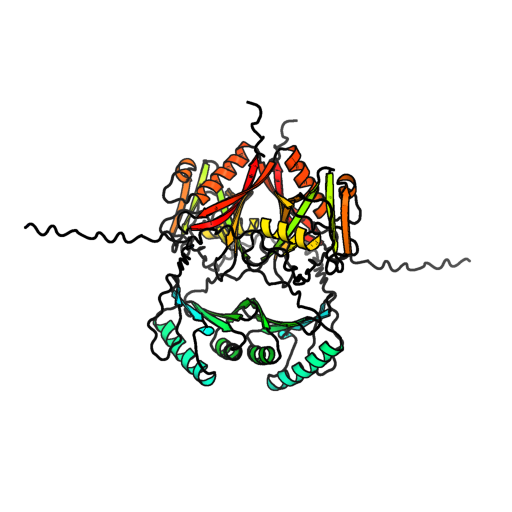512 1 97.62 248 LEU B CA 1
ATOM 4633 C C . LEU B 1 248 ? -23.469 20.016 -4.727 1 97.62 248 LEU B C 1
ATOM 4635 O O . LEU B 1 248 ? -24.094 20.812 -5.43 1 97.62 248 LEU B O 1
ATOM 4639 N N . ASN B 1 249 ? -24.062 18.953 -4.258 1 96.88 249 ASN B N 1
ATOM 4640 C CA . ASN B 1 249 ? -25.5 18.703 -4.176 1 96.88 249 ASN B CA 1
ATOM 4641 C C . ASN B 1 249 ? -25.875 18.047 -2.852 1 96.88 249 ASN B C 1
ATOM 4643 O O . ASN B 1 249 ? -25.016 17.453 -2.184 1 96.88 249 ASN B O 1
ATOM 4647 N N . LEU B 1 250 ? -27.141 18.109 -2.477 1 95.94 250 LEU B N 1
ATOM 4648 C CA . LEU B 1 250 ? -27.547 17.594 -1.173 1 95.94 250 LEU B CA 1
ATOM 4649 C C . LEU B 1 250 ? -28.453 16.375 -1.324 1 95.94 250 LEU B C 1
ATOM 4651 O O . LEU B 1 250 ? -28.578 15.578 -0.397 1 95.94 250 LEU B O 1
ATOM 4655 N N . ASP B 1 251 ? -29.062 16.266 -2.459 1 96 251 ASP B N 1
ATOM 4656 C CA . ASP B 1 251 ? -29.938 15.117 -2.691 1 96 251 ASP B CA 1
ATOM 4657 C C . ASP B 1 251 ? -29.109 13.859 -2.955 1 96 251 ASP B C 1
ATOM 4659 O O . ASP B 1 251 ? -28.422 13.766 -3.969 1 96 251 ASP B O 1
ATOM 4663 N N . PHE B 1 252 ? -29.25 12.938 -2.02 1 94.06 252 PHE B N 1
ATOM 4664 C CA . PHE B 1 252 ? -28.438 11.742 -2.168 1 94.06 252 PHE B CA 1
ATOM 4665 C C . PHE B 1 252 ? -29.234 10.609 -2.793 1 94.06 252 PHE B C 1
ATOM 4667 O O . PHE B 1 252 ? -30.469 10.625 -2.762 1 94.06 252 PHE B O 1
ATOM 4674 N N . THR B 1 253 ? -28.562 9.68 -3.424 1 93.38 253 THR B N 1
ATOM 4675 C CA . THR B 1 253 ? -29.078 8.414 -3.938 1 93.38 253 THR B CA 1
ATOM 4676 C C . THR B 1 253 ? -28.234 7.242 -3.422 1 93.38 253 THR B C 1
ATOM 4678 O O . THR B 1 253 ? -27.031 7.191 -3.648 1 93.38 253 THR B O 1
ATOM 4681 N N . ARG B 1 254 ? -28.891 6.371 -2.795 1 91.19 254 ARG B N 1
ATOM 4682 C CA . ARG B 1 254 ? -28.203 5.258 -2.135 1 91.19 254 ARG B CA 1
ATOM 4683 C C . ARG B 1 254 ? -27.859 4.156 -3.131 1 91.19 254 ARG B C 1
ATOM 4685 O O . ARG B 1 254 ? -28.703 3.756 -3.936 1 91.19 254 ARG B O 1
ATOM 4692 N N . CYS B 1 255 ? -26.703 3.727 -3.049 1 88.56 255 CYS B N 1
ATOM 4693 C CA . CYS B 1 255 ? -26.344 2.51 -3.775 1 88.56 255 CYS B CA 1
ATOM 4694 C C . CYS B 1 255 ? -26.984 1.287 -3.129 1 88.56 255 CYS B C 1
ATOM 4696 O O . CYS B 1 255 ? -26.578 0.86 -2.051 1 88.56 255 CYS B O 1
ATOM 4698 N N . GLU B 1 256 ? -27.844 0.629 -3.701 1 85.38 256 GLU B N 1
ATOM 4699 C CA . GLU B 1 256 ? -28.656 -0.43 -3.117 1 85.38 256 GLU B CA 1
ATOM 4700 C C . GLU B 1 256 ? -27.828 -1.688 -2.865 1 85.38 256 GLU B C 1
ATOM 4702 O O . GLU B 1 256 ? -28.125 -2.449 -1.939 1 85.38 256 GLU B O 1
ATOM 4707 N N . ARG B 1 257 ? -26.906 -1.817 -3.549 1 80.31 257 ARG B N 1
ATOM 4708 C CA . ARG B 1 257 ? -26.125 -3.051 -3.463 1 80.31 257 ARG B CA 1
ATOM 4709 C C . ARG B 1 257 ? -25.234 -3.049 -2.227 1 80.31 257 ARG B C 1
ATOM 4711 O O . ARG B 1 257 ? -25.062 -4.082 -1.573 1 80.31 257 ARG B O 1
ATOM 4718 N N . GLU B 1 258 ? -24.766 -1.882 -1.795 1 81.56 258 GLU B N 1
ATOM 4719 C CA . GLU B 1 258 ? -23.719 -1.821 -0.777 1 81.56 258 GLU B CA 1
ATOM 4720 C C . GLU B 1 258 ? -24.234 -1.161 0.5 1 81.56 258 GLU B C 1
ATOM 4722 O O . GLU B 1 258 ? -23.766 -1.479 1.598 1 81.56 258 GLU B O 1
ATOM 4727 N N . ILE B 1 259 ? -25.109 -0.27 0.311 1 89.5 259 ILE B N 1
ATOM 4728 C CA . ILE B 1 259 ? -25.453 0.617 1.419 1 89.5 259 ILE B CA 1
ATOM 4729 C C . ILE B 1 259 ? -26.859 0.317 1.91 1 89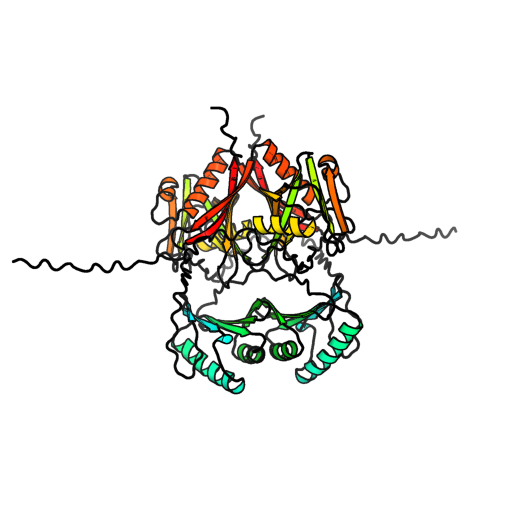.5 259 ILE B C 1
ATOM 4731 O O . ILE B 1 259 ? -27.812 0.275 1.117 1 89.5 259 ILE B O 1
ATOM 4735 N N . ALA B 1 260 ? -26.984 0.116 3.184 1 90.75 260 ALA B N 1
ATOM 4736 C CA . ALA B 1 260 ? -28.281 -0.138 3.811 1 90.75 260 ALA B CA 1
ATOM 4737 C C . ALA B 1 260 ? -29 1.168 4.129 1 90.75 260 ALA B C 1
ATOM 4739 O O . ALA B 1 260 ? -30.203 1.294 3.896 1 90.75 260 ALA B O 1
ATOM 4740 N N . ARG B 1 261 ? -28.234 2.123 4.652 1 94.06 261 ARG B N 1
ATOM 4741 C CA . ARG B 1 261 ? -28.812 3.402 5.062 1 94.06 261 ARG B CA 1
ATOM 4742 C C . ARG B 1 261 ? -27.859 4.555 4.746 1 94.06 261 ARG B C 1
ATOM 4744 O O . ARG B 1 261 ? -26.641 4.371 4.711 1 94.06 261 ARG B O 1
ATOM 4751 N N . ILE B 1 262 ? -28.469 5.617 4.477 1 95.75 262 ILE B N 1
ATOM 4752 C CA . ILE B 1 262 ? -27.75 6.859 4.23 1 95.75 262 ILE B CA 1
ATOM 4753 C C . ILE B 1 262 ? -28.5 8.031 4.859 1 95.75 262 ILE B C 1
ATOM 4755 O O . ILE B 1 262 ? -29.734 8.047 4.871 1 95.75 262 ILE B O 1
ATOM 4759 N N . GLN B 1 263 ? -27.781 8.992 5.379 1 96.12 263 GLN B N 1
ATOM 4760 C CA . GLN B 1 263 ? -28.453 10.18 5.879 1 96.12 263 GLN B CA 1
ATOM 4761 C C . GLN B 1 263 ? -27.469 11.312 6.129 1 96.12 263 GLN B C 1
ATOM 4763 O O . GLN B 1 263 ? -26.266 11.07 6.246 1 96.12 263 GLN B O 1
ATOM 4768 N N . TRP B 1 264 ? -28.062 12.477 6.105 1 97.88 264 TRP B N 1
ATOM 4769 C CA . TRP B 1 264 ? -27.391 13.625 6.703 1 97.88 264 TRP B CA 1
ATOM 4770 C C . TRP B 1 264 ? -27.625 13.672 8.211 1 97.88 264 TRP B C 1
ATOM 4772 O O . TRP B 1 264 ? -28.781 13.703 8.664 1 97.88 264 TRP B O 1
ATOM 4782 N N . MET B 1 265 ? -26.562 13.656 8.969 1 97.62 265 MET B N 1
ATOM 4783 C CA . MET B 1 265 ? -26.672 13.664 10.422 1 97.62 265 MET B CA 1
ATOM 4784 C C . MET B 1 265 ? -26.062 14.93 11.008 1 97.62 265 MET B C 1
ATOM 4786 O O . MET B 1 265 ? -24.891 15.25 10.734 1 97.62 265 MET B O 1
ATOM 4790 N N . PRO B 1 266 ? -26.859 15.656 11.797 1 98 266 PRO B N 1
ATOM 4791 C CA . PRO B 1 266 ? -26.234 16.797 12.461 1 98 266 PRO B CA 1
ATOM 4792 C C . PRO B 1 266 ? -24.969 16.422 13.227 1 98 266 PRO B C 1
ATOM 4794 O O . PRO B 1 266 ? -24.938 15.391 13.906 1 98 266 PRO B O 1
ATOM 4797 N N . ILE B 1 267 ? -23.969 17.25 13.148 1 97.56 267 ILE B N 1
ATOM 4798 C CA . ILE B 1 267 ? -22.656 16.969 13.75 1 97.56 267 ILE B CA 1
ATOM 4799 C C . ILE B 1 267 ? -22.828 16.719 15.242 1 97.56 267 ILE B C 1
ATOM 4801 O O . ILE B 1 267 ? -22.219 15.797 15.797 1 97.56 267 ILE B O 1
ATOM 4805 N N . ALA B 1 268 ? -23.656 17.484 15.875 1 96.38 268 ALA B N 1
ATOM 4806 C CA . ALA B 1 268 ? -23.891 17.328 17.312 1 96.38 268 ALA B CA 1
ATOM 4807 C C . ALA B 1 268 ? -24.438 15.945 17.625 1 96.38 268 ALA B C 1
ATOM 4809 O O . ALA B 1 268 ? -24.062 15.344 18.641 1 96.38 268 ALA B O 1
ATOM 4810 N N . GLU B 1 269 ? -25.25 15.5 16.844 1 96.75 269 GLU B N 1
ATOM 4811 C CA . GLU B 1 269 ? -25.797 14.156 17 1 96.75 269 GLU B CA 1
ATOM 4812 C C . GLU B 1 269 ? -24.75 13.094 16.688 1 96.75 269 GLU B C 1
ATOM 4814 O O . GLU B 1 269 ? -24.609 12.109 17.422 1 96.75 269 GLU B O 1
ATOM 4819 N N . TYR B 1 270 ? -24.062 13.297 15.633 1 96.31 270 TYR B N 1
ATOM 4820 C CA . TYR B 1 270 ? -23.047 12.359 15.188 1 96.31 270 TYR B CA 1
ATOM 4821 C C . TYR B 1 270 ? -22.016 12.102 16.281 1 96.31 270 TYR B C 1
ATOM 4823 O O . TYR B 1 270 ? -21.594 10.969 16.5 1 96.31 270 TYR B O 1
ATOM 4831 N N . LEU B 1 271 ? -21.641 13.109 17.047 1 95.75 271 LEU B N 1
ATOM 4832 C CA . LEU B 1 271 ? -20.562 13.047 18.016 1 95.75 271 LEU B CA 1
ATOM 4833 C C . LEU B 1 271 ? -21 12.281 19.266 1 95.75 271 LEU B C 1
ATOM 4835 O O . LEU B 1 271 ? -20.172 11.859 20.062 1 95.75 271 LEU B O 1
ATOM 4839 N N . LYS B 1 272 ? -22.281 11.969 19.391 1 94 272 LYS B N 1
ATOM 4840 C CA . LYS B 1 272 ? -22.797 11.297 20.578 1 94 272 LYS B CA 1
ATOM 4841 C C . LYS B 1 272 ? -23.547 10.016 20.203 1 94 272 LYS B C 1
ATOM 4843 O O . LYS B 1 272 ? -23.953 9.258 21.078 1 94 272 LYS B O 1
ATOM 4848 N N . HIS B 1 273 ? -23.656 9.812 19 1 93.19 273 HIS B N 1
ATOM 4849 C CA . HIS B 1 273 ? -24.484 8.703 18.531 1 93.19 273 HIS B CA 1
ATOM 4850 C C . HIS B 1 273 ? -23.906 7.363 18.953 1 93.19 273 HIS B C 1
ATOM 4852 O O . HIS B 1 273 ? -22.734 7.09 18.719 1 93.19 273 HIS B O 1
ATOM 4858 N N . PRO B 1 274 ? -24.641 6.523 19.438 1 90.31 274 PRO B N 1
ATOM 4859 C CA . PRO B 1 274 ? -24.125 5.262 19.984 1 90.31 274 PRO B CA 1
ATOM 4860 C C . PRO B 1 274 ? -23.641 4.309 18.891 1 90.31 274 PRO B C 1
ATOM 4862 O O . PRO B 1 274 ? -22.812 3.434 19.156 1 90.31 274 PRO B O 1
ATOM 4865 N N . GLN B 1 275 ? -24.172 4.492 17.719 1 90.31 275 GLN B N 1
ATOM 4866 C CA . GLN B 1 275 ? -23.797 3.59 16.641 1 90.31 275 GLN B CA 1
ATOM 4867 C C . GLN B 1 275 ? -22.641 4.168 15.812 1 90.31 275 GLN B C 1
ATOM 4869 O O . GLN B 1 275 ? -22.391 3.711 14.695 1 90.31 275 GLN B O 1
ATOM 4874 N N . VAL B 1 276 ? -22.047 5.215 16.312 1 90.69 276 VAL B N 1
ATOM 4875 C CA . VAL B 1 276 ? -20.844 5.77 15.703 1 90.69 276 VAL B CA 1
ATOM 4876 C C . VAL B 1 276 ? -19.625 5.438 16.562 1 90.69 276 VAL B C 1
ATOM 4878 O O . VAL B 1 276 ? -19.562 5.785 17.734 1 90.69 276 VAL B O 1
ATOM 4881 N N . HIS B 1 277 ? -18.703 4.824 15.938 1 86.94 277 HIS B N 1
ATOM 4882 C CA . HIS B 1 277 ? -17.484 4.438 16.656 1 86.94 277 HIS B CA 1
ATOM 4883 C C . HIS B 1 277 ? -16.641 5.656 16.984 1 86.94 277 HIS B C 1
ATOM 4885 O O . HIS B 1 277 ? -16.656 6.656 16.266 1 86.94 277 HIS B O 1
ATOM 4891 N N . GLU B 1 278 ? -15.812 5.512 17.984 1 86.62 278 GLU B N 1
ATOM 4892 C CA . GLU B 1 278 ? -15.008 6.605 18.516 1 86.62 278 GLU B CA 1
ATOM 4893 C C . GLU B 1 278 ? -14.039 7.145 17.453 1 86.62 278 GLU B C 1
ATOM 4895 O O . GLU B 1 278 ? -13.844 8.359 17.359 1 86.62 278 GLU B O 1
ATOM 4900 N N . THR B 1 279 ? -13.469 6.312 16.766 1 87.38 279 THR B N 1
ATOM 4901 C CA . THR B 1 279 ? -12.5 6.734 15.75 1 87.38 279 THR B CA 1
ATOM 4902 C C . THR B 1 279 ? -13.164 7.641 14.719 1 87.38 279 THR B C 1
ATOM 4904 O O . THR B 1 279 ? -12.57 8.633 14.281 1 87.38 279 THR B O 1
ATOM 4907 N N . ASN B 1 280 ? -14.336 7.27 14.367 1 91.31 280 ASN B N 1
ATOM 4908 C CA . ASN B 1 280 ? -15.07 8.086 13.406 1 91.31 280 ASN B CA 1
ATOM 4909 C C . ASN B 1 280 ? -15.398 9.461 13.977 1 91.31 280 ASN B C 1
ATOM 4911 O O . ASN B 1 280 ? -15.32 10.469 13.266 1 91.31 280 ASN B O 1
ATOM 4915 N N . ARG B 1 281 ? -15.766 9.5 15.203 1 93.19 281 ARG B N 1
ATOM 4916 C CA . ARG B 1 281 ? -16 10.773 15.867 1 93.19 281 ARG B CA 1
ATOM 4917 C C . ARG B 1 281 ? -14.75 11.641 15.867 1 93.19 281 ARG B C 1
ATOM 4919 O O . ARG B 1 281 ? -14.82 12.852 15.648 1 93.19 281 ARG B O 1
ATOM 4926 N N . GLN B 1 282 ? -13.695 11.008 16.078 1 91.06 282 GLN B N 1
ATOM 4927 C CA . GLN B 1 282 ? -12.414 11.719 16.156 1 91.06 282 GLN B CA 1
ATOM 4928 C C . GLN B 1 282 ? -12.086 12.383 14.82 1 91.06 282 GLN B C 1
ATOM 4930 O O . GLN B 1 282 ? -11.492 13.469 14.797 1 91.06 282 GLN B O 1
ATOM 4935 N N . PHE B 1 283 ? -12.43 11.75 13.742 1 95.06 283 PHE B N 1
ATOM 4936 C CA . PHE B 1 283 ? -12.18 12.352 12.438 1 95.06 283 PHE B CA 1
ATOM 4937 C C . PHE B 1 283 ? -12.891 13.688 12.312 1 95.06 283 PHE B C 1
ATOM 4939 O O . PHE B 1 283 ? -12.305 14.672 11.859 1 95.06 283 PHE B O 1
ATOM 4946 N N . VAL B 1 284 ? -14.125 13.688 12.719 1 95.94 284 VAL B N 1
ATOM 4947 C CA . VAL B 1 284 ? -14.922 14.906 12.617 1 95.94 284 VAL B CA 1
ATOM 4948 C C . VAL B 1 284 ? -14.359 15.969 13.555 1 95.94 284 VAL B C 1
ATOM 4950 O O . VAL B 1 284 ? -14.195 17.125 13.164 1 95.94 284 VAL B O 1
ATOM 4953 N N . CYS B 1 285 ? -14.008 15.57 14.742 1 95.44 285 CYS B N 1
ATOM 4954 C CA . CYS B 1 285 ? -13.438 16.5 15.711 1 95.44 285 CYS B CA 1
ATOM 4955 C C . CYS B 1 285 ? -12.148 17.109 15.188 1 95.44 285 CYS B C 1
ATOM 4957 O O . CYS B 1 285 ? -11.922 18.312 15.328 1 95.44 285 CYS B O 1
ATOM 4959 N N . THR B 1 286 ? -11.367 16.281 14.617 1 94.38 286 THR B N 1
ATOM 4960 C CA . THR B 1 286 ? -10.094 16.734 14.078 1 94.38 286 THR B CA 1
ATOM 4961 C C . THR B 1 286 ? -10.312 17.781 12.984 1 94.38 286 THR B C 1
ATOM 4963 O O . THR B 1 286 ? -9.664 18.828 12.977 1 94.38 286 THR B O 1
ATOM 4966 N N . PHE B 1 287 ? -11.219 17.531 12.148 1 96 287 PHE B N 1
ATOM 4967 C CA . PHE B 1 287 ? -11.484 18.469 11.055 1 96 287 PHE B CA 1
ATOM 4968 C C . PHE B 1 287 ? -12.016 19.797 11.594 1 96 287 PHE B C 1
ATOM 4970 O O . PHE B 1 287 ? -11.617 20.859 11.133 1 96 287 PHE B O 1
ATOM 4977 N N . LEU B 1 288 ? -12.93 19.672 12.5 1 94.88 288 LEU B N 1
ATOM 4978 C CA . LEU B 1 288 ? -13.469 20.891 13.109 1 94.88 288 LEU B CA 1
ATOM 4979 C C . LEU B 1 288 ? -12.367 21.703 13.773 1 94.88 288 LEU B C 1
ATOM 4981 O O . LEU B 1 288 ? -12.383 22.938 13.727 1 94.88 288 LEU B O 1
ATOM 4985 N N . ASP B 1 289 ? -11.492 21 14.398 1 93.69 289 ASP B N 1
ATOM 4986 C CA . ASP B 1 289 ? -10.352 21.688 15.008 1 93.69 289 ASP B CA 1
ATOM 4987 C C . ASP B 1 289 ? -9.516 22.406 13.953 1 93.69 289 ASP B C 1
ATOM 4989 O O . ASP B 1 289 ? -9.062 23.531 14.172 1 93.69 289 ASP B O 1
ATOM 4993 N N . TYR B 1 290 ? -9.258 21.703 12.828 1 93.62 290 TYR B N 1
ATOM 4994 C CA . TYR B 1 290 ? -8.547 22.344 11.727 1 93.62 290 TYR B CA 1
ATOM 4995 C C . TYR B 1 290 ? -9.234 23.641 11.297 1 93.62 290 TYR B C 1
ATOM 4997 O O . TYR B 1 290 ? -8.578 24.672 11.117 1 93.62 290 TYR B O 1
ATOM 5005 N N . GLN B 1 291 ? -10.531 23.562 11.141 1 92.19 291 GLN B N 1
ATOM 5006 C CA . GLN B 1 291 ? -11.297 24.719 10.703 1 92.19 291 GLN B CA 1
ATOM 5007 C C . GLN B 1 291 ? -11.172 25.859 11.703 1 92.19 291 GLN B C 1
ATOM 5009 O O . GLN B 1 291 ? -10.969 27.016 11.305 1 92.19 291 GLN B O 1
ATOM 5014 N N . LYS B 1 292 ? -11.266 25.562 12.922 1 92.88 292 LYS B N 1
ATOM 5015 C CA . LYS B 1 292 ? -11.172 26.562 13.977 1 92.88 292 LYS B CA 1
ATOM 5016 C C . LYS B 1 292 ? -9.805 27.25 13.969 1 92.88 292 LYS B C 1
ATOM 5018 O O . LYS B 1 292 ? -9.711 28.453 14.211 1 92.88 292 LYS B O 1
ATOM 5023 N N . ARG B 1 293 ? -8.773 26.5 13.656 1 91.38 293 ARG B N 1
ATOM 5024 C CA . ARG B 1 293 ? -7.406 27 13.719 1 91.38 293 ARG B CA 1
ATOM 5025 C C . ARG B 1 293 ? -6.949 27.531 12.367 1 91.38 293 ARG B C 1
ATOM 5027 O O . ARG B 1 293 ? -5.832 28.031 12.227 1 91.38 293 ARG B O 1
ATOM 5034 N N . GLY B 1 294 ? -7.746 27.391 11.391 1 91.25 294 GLY B N 1
ATOM 5035 C CA . GLY B 1 294 ? -7.375 27.812 10.055 1 91.25 294 GLY B CA 1
ATOM 5036 C C . GLY B 1 294 ? -6.297 26.953 9.422 1 91.25 294 GLY B C 1
ATOM 5037 O O . GLY B 1 294 ? -5.387 27.469 8.773 1 91.25 294 GLY B O 1
ATOM 5038 N N . LEU B 1 295 ? -6.395 25.656 9.719 1 91.69 295 LEU B N 1
ATOM 5039 C CA . LEU B 1 295 ? -5.41 24.719 9.203 1 91.69 295 LEU B CA 1
ATOM 5040 C C . LEU B 1 295 ? -5.996 23.891 8.062 1 91.69 295 LEU B C 1
ATOM 5042 O O . LEU B 1 295 ? -7.18 23.547 8.078 1 91.69 295 LEU B O 1
ATOM 5046 N N . THR B 1 296 ? -5.176 23.641 7.066 1 92.62 296 THR B N 1
ATOM 5047 C CA . THR B 1 296 ? -5.535 22.734 5.977 1 92.62 296 THR B CA 1
ATOM 5048 C C . THR B 1 296 ? -4.359 21.828 5.617 1 92.62 296 THR B C 1
ATOM 5050 O O . THR B 1 296 ? -3.221 22.281 5.52 1 92.62 296 THR B O 1
ATOM 5053 N N . LEU B 1 297 ? -4.645 20.609 5.617 1 92.31 297 LEU B N 1
ATOM 5054 C CA . LEU B 1 297 ? -3.689 19.703 5.004 1 92.31 297 LEU B CA 1
ATOM 5055 C C . LEU B 1 297 ? -3.947 19.562 3.508 1 92.31 297 LEU B C 1
ATOM 5057 O O . LEU B 1 297 ? -4.785 18.766 3.088 1 92.31 297 LEU B O 1
ATOM 5061 N N . THR B 1 298 ? -3.158 20.156 2.785 1 88.31 298 THR B N 1
ATOM 5062 C CA . THR B 1 298 ? -3.42 20.344 1.363 1 88.31 298 THR B CA 1
ATOM 5063 C C . THR B 1 298 ? -2.613 19.359 0.527 1 88.31 298 THR B C 1
ATOM 5065 O O . THR B 1 298 ? -1.842 18.562 1.068 1 88.31 298 THR B O 1
ATOM 5068 N N . CYS B 1 299 ? -2.971 19.375 -0.728 1 87.06 299 CYS B N 1
ATOM 5069 C CA . CYS B 1 299 ? -2.314 18.547 -1.732 1 87.06 299 CYS B CA 1
ATOM 5070 C C . CYS B 1 299 ? -1.874 19.391 -2.928 1 87.06 299 CYS B C 1
ATOM 5072 O O . CYS B 1 299 ? -2.66 20.172 -3.467 1 87.06 299 CYS B O 1
ATOM 5074 N N . ARG B 1 300 ? -0.634 19.219 -3.266 1 85.06 300 ARG B N 1
ATOM 5075 C CA . ARG B 1 300 ? -0.122 19.922 -4.441 1 85.06 300 ARG B CA 1
ATOM 5076 C C . ARG B 1 300 ? 0.401 18.938 -5.477 1 85.06 300 ARG B C 1
ATOM 5078 O O . ARG B 1 300 ? 1.08 17.969 -5.133 1 85.06 300 ARG B O 1
ATOM 5085 N N . ASP B 1 301 ? -0.013 19.188 -6.719 1 83.25 301 ASP B N 1
ATOM 5086 C CA . ASP B 1 301 ? 0.533 18.406 -7.824 1 83.25 301 ASP B CA 1
ATOM 5087 C C . ASP B 1 301 ? 1.922 18.906 -8.211 1 83.25 301 ASP B C 1
ATOM 5089 O O . ASP B 1 301 ? 2.113 20.094 -8.453 1 83.25 301 ASP B O 1
ATOM 5093 N N . GLU B 1 302 ? 2.791 18.016 -8.148 1 79.5 302 GLU B N 1
ATOM 5094 C CA . GLU B 1 302 ? 4.152 18.375 -8.523 1 79.5 302 GLU B CA 1
ATOM 5095 C C . GLU B 1 302 ? 4.723 17.391 -9.547 1 79.5 302 GLU B C 1
ATOM 5097 O O . GLU B 1 302 ? 4.176 16.312 -9.742 1 79.5 302 GLU B O 1
ATOM 5102 N N . VAL B 1 303 ? 5.625 17.859 -10.336 1 70.44 303 VAL B N 1
ATOM 5103 C CA . VAL B 1 303 ? 6.34 17.047 -11.312 1 70.44 303 VAL B CA 1
ATOM 5104 C C . VAL B 1 303 ? 7.82 16.969 -10.938 1 70.44 303 VAL B C 1
ATOM 5106 O O . VAL B 1 303 ? 8.453 18 -10.68 1 70.44 303 VAL B O 1
ATOM 5109 N N . HIS B 1 304 ? 8.258 15.727 -10.844 1 66.69 304 HIS B N 1
ATOM 5110 C CA . HIS B 1 304 ? 9.672 15.562 -10.531 1 66.69 304 HIS B CA 1
ATOM 5111 C C . HIS B 1 304 ? 10.547 16.234 -11.586 1 66.69 304 HIS B C 1
ATOM 5113 O O . HIS B 1 304 ? 10.367 16 -12.781 1 66.69 304 HIS B O 1
ATOM 5119 N N . GLN B 1 305 ? 11.461 17.031 -11.148 1 58.59 305 GLN B N 1
ATOM 5120 C CA . GLN B 1 305 ? 12.242 17.875 -12.039 1 58.59 305 GLN B CA 1
ATOM 5121 C C . GLN B 1 305 ? 13.078 17.031 -13.008 1 58.59 305 GLN B C 1
ATOM 5123 O O . GLN B 1 305 ? 13.164 17.359 -14.195 1 58.59 305 GLN B O 1
ATOM 5128 N N . VAL B 1 306 ? 13.617 15.93 -12.508 1 57.16 306 VAL B N 1
ATOM 5129 C CA . VAL B 1 306 ? 14.555 15.141 -13.297 1 57.16 306 VAL B CA 1
ATOM 5130 C C . VAL B 1 306 ? 13.812 13.984 -13.977 1 57.16 306 VAL B C 1
ATOM 5132 O O . VAL B 1 306 ? 13.914 13.805 -15.188 1 57.16 306 VAL B O 1
ATOM 5135 N N . LEU B 1 307 ? 12.914 13.359 -13.289 1 62.53 307 LEU B N 1
ATOM 5136 C CA . LEU B 1 307 ? 12.273 12.148 -13.789 1 62.53 307 LEU B CA 1
ATOM 5137 C C . LEU B 1 307 ? 10.961 12.477 -14.5 1 62.53 307 LEU B C 1
ATOM 5139 O O . LEU B 1 307 ? 10.414 11.641 -15.219 1 62.53 307 LEU B O 1
ATOM 5143 N N . LYS B 1 308 ? 10.375 13.742 -14.367 1 65.5 308 LYS B N 1
ATOM 5144 C CA . LYS B 1 308 ? 9.148 14.25 -14.977 1 65.5 308 LYS B CA 1
ATOM 5145 C C . LYS B 1 308 ? 7.941 13.414 -14.562 1 65.5 308 LYS B C 1
ATOM 5147 O O . LYS B 1 308 ? 6.973 13.297 -15.32 1 65.5 308 LYS B O 1
ATOM 5152 N N . LYS B 1 309 ? 8.109 12.773 -13.438 1 71.44 309 LYS B N 1
ATOM 5153 C CA . LYS B 1 309 ? 7 12.008 -12.883 1 71.44 309 LYS B CA 1
ATOM 5154 C C . LYS B 1 309 ? 6.121 12.891 -11.992 1 71.44 309 LYS B C 1
ATOM 5156 O O . LYS B 1 309 ? 6.625 13.68 -11.195 1 71.44 309 LYS B O 1
ATOM 5161 N N . LYS B 1 310 ? 4.832 12.734 -12.242 1 78.19 310 LYS B N 1
ATOM 5162 C CA . LYS B 1 310 ? 3.867 13.484 -11.445 1 78.19 310 LYS B CA 1
ATOM 5163 C C . LYS B 1 310 ? 3.67 12.836 -10.078 1 78.19 310 LYS B C 1
ATOM 5165 O O . LYS B 1 310 ? 3.736 11.609 -9.945 1 78.19 310 LYS B O 1
ATOM 5170 N N . TYR B 1 311 ? 3.582 13.656 -9.086 1 80.12 311 TYR B N 1
ATOM 5171 C CA . TYR B 1 311 ? 3.262 13.156 -7.754 1 80.12 311 TYR B CA 1
ATOM 5172 C C . TYR B 1 311 ? 2.434 14.172 -6.977 1 80.12 311 TYR B C 1
ATOM 5174 O O . TYR B 1 311 ? 2.406 15.359 -7.324 1 80.12 311 TYR B O 1
ATOM 5182 N N . ASN B 1 312 ? 1.729 13.688 -6.035 1 83.56 312 ASN B N 1
ATOM 5183 C CA . ASN B 1 312 ? 0.988 14.516 -5.09 1 83.56 312 ASN B CA 1
ATOM 5184 C C . ASN B 1 312 ? 1.737 14.664 -3.77 1 83.56 312 ASN B C 1
ATOM 5186 O O . ASN B 1 312 ? 2.18 13.672 -3.186 1 83.56 312 ASN B O 1
ATOM 5190 N N . LEU B 1 313 ? 1.911 15.922 -3.408 1 82.38 313 LEU B N 1
ATOM 5191 C CA . LEU B 1 313 ? 2.545 16.219 -2.129 1 82.38 313 LEU B CA 1
ATOM 5192 C C . LEU B 1 313 ? 1.521 16.734 -1.121 1 82.38 313 LEU B C 1
ATOM 5194 O O . LEU B 1 313 ? 0.783 17.672 -1.404 1 82.38 313 LEU B O 1
ATOM 5198 N N . TYR B 1 314 ? 1.477 16.094 0.066 1 85.56 314 TYR B N 1
ATOM 5199 C CA . TYR B 1 314 ? 0.544 16.469 1.122 1 85.56 314 TYR B CA 1
ATOM 5200 C C . TYR B 1 314 ? 1.281 17.109 2.299 1 85.56 314 TYR B C 1
ATOM 5202 O O . TYR B 1 314 ? 2.258 16.547 2.799 1 85.56 314 TYR B O 1
ATOM 5210 N N . TYR B 1 315 ? 0.858 18.219 2.727 1 85.19 315 TYR B N 1
ATOM 5211 C CA . TYR B 1 315 ? 1.456 18.922 3.859 1 85.19 315 TYR B CA 1
ATOM 5212 C C . TYR B 1 315 ? 0.469 19.906 4.477 1 85.19 315 TYR B C 1
ATOM 5214 O O . TYR B 1 315 ? -0.583 20.188 3.898 1 85.19 315 TYR B O 1
ATOM 5222 N N . VAL B 1 316 ? 0.807 20.359 5.609 1 86.31 316 VAL B N 1
ATOM 5223 C CA . VAL B 1 316 ? -0.082 21.266 6.328 1 86.31 316 VAL B CA 1
ATOM 5224 C C . VAL B 1 316 ? 0.147 22.703 5.855 1 86.31 316 VAL B C 1
ATOM 5226 O O . VAL B 1 316 ? 1.288 23.172 5.785 1 86.31 316 VAL B O 1
ATOM 5229 N N . ASP B 1 317 ? -0.871 23.344 5.398 1 84.94 317 ASP B N 1
ATOM 5230 C CA . ASP B 1 317 ? -0.824 24.734 4.965 1 84.94 317 ASP B CA 1
ATOM 5231 C C . ASP B 1 317 ? -1.889 25.578 5.672 1 84.94 317 ASP B C 1
ATOM 5233 O O . ASP B 1 317 ? -2.715 25.031 6.414 1 84.94 317 ASP B O 1
ATOM 5237 N N . ARG B 1 318 ? -1.67 26.906 5.695 1 76.75 318 ARG B N 1
ATOM 5238 C CA . ARG B 1 318 ? -2.68 27.812 6.23 1 76.75 318 ARG B CA 1
ATOM 5239 C C . ARG B 1 318 ? -3.816 28.016 5.23 1 76.75 318 ARG B C 1
ATOM 5241 O O . ARG B 1 318 ? -3.592 28.016 4.02 1 76.75 318 ARG B O 1
ATOM 5248 N N . GLU B 1 319 ? -4.957 27.938 5.711 1 66.62 319 GLU B N 1
ATOM 5249 C CA . GLU B 1 319 ? -6.098 28.219 4.84 1 66.62 319 GLU B CA 1
ATOM 5250 C C . GLU B 1 319 ? -5.965 29.578 4.156 1 66.62 319 GLU B C 1
ATOM 5252 O O . GLU B 1 319 ? -5.547 30.547 4.785 1 66.62 319 GLU B O 1
ATOM 5257 N N . GLN B 1 320 ? -5.621 29.766 2.846 1 51.62 320 GLN B N 1
ATOM 5258 C CA . GLN B 1 320 ? -5.586 31.047 2.148 1 51.62 320 GLN B CA 1
ATOM 5259 C C . GLN B 1 320 ? -6.805 31.906 2.498 1 51.62 320 GLN B C 1
ATOM 5261 O O . GLN B 1 320 ? -7.945 31.453 2.357 1 51.62 320 GLN B O 1
ATOM 5266 N N . GLN B 1 321 ? -6.785 32.812 3.357 1 42.69 321 GLN B N 1
ATOM 5267 C CA . GLN B 1 321 ? -7.762 33.906 3.412 1 42.69 321 GLN B CA 1
ATOM 5268 C C . GLN B 1 321 ? -7.98 34.5 2.031 1 42.69 321 GLN B C 1
ATOM 5270 O O . GLN B 1 321 ? -7.027 34.719 1.281 1 42.69 321 GLN B O 1
ATOM 5275 N N . ASP B 1 322 ? -9.148 34.375 1.38 1 39.81 322 ASP B N 1
ATOM 5276 C CA . ASP B 1 322 ? -9.539 35.312 0.317 1 39.81 322 ASP B CA 1
ATOM 5277 C C . ASP B 1 322 ? -8.977 36.688 0.564 1 39.81 322 ASP B C 1
ATOM 5279 O O . ASP B 1 322 ? -9.258 37.312 1.59 1 39.81 322 ASP B O 1
ATOM 5283 N N . LYS B 1 323 ? -7.828 37.156 0.145 1 39.62 323 LYS B N 1
ATOM 5284 C CA . LYS B 1 323 ? -7.492 38.562 -0.076 1 39.62 323 LYS B CA 1
ATOM 5285 C C . LYS B 1 323 ? -8.648 39.312 -0.733 1 39.62 323 LYS B C 1
ATOM 5287 O O . LYS B 1 323 ? -8.719 39.375 -1.961 1 39.62 323 LYS B O 1
ATOM 5292 N N . LYS B 1 324 ? -9.891 39.344 -0.51 1 34.66 324 LYS B N 1
ATOM 5293 C CA . LYS B 1 324 ? -10.688 40.5 -0.947 1 34.66 324 LYS B CA 1
ATOM 5294 C C . LYS B 1 324 ? -10.125 41.812 -0.406 1 34.66 324 LYS B C 1
ATOM 5296 O O . LYS B 1 324 ? -10.297 42.844 -1.018 1 34.66 324 LYS B O 1
ATOM 5301 N N . ASN B 1 325 ? -10.047 42.156 0.928 1 30.39 325 ASN B N 1
ATOM 5302 C CA . ASN B 1 325 ? -10.219 43.594 1.208 1 30.39 325 ASN B CA 1
ATOM 5303 C C . ASN B 1 325 ? -8.961 44.375 0.87 1 30.39 325 ASN B C 1
ATOM 5305 O O . ASN B 1 325 ? -8.906 45.594 1.109 1 30.39 325 ASN B O 1
ATOM 5309 N N . SER B 1 326 ? -7.59 44 0.699 1 26.12 326 SER B N 1
ATOM 5310 C CA . SER B 1 326 ? -7.008 45.281 0.318 1 26.12 326 SER B CA 1
ATOM 5311 C C . SER B 1 326 ? -7.156 45.562 -1.179 1 26.12 326 SER B C 1
ATOM 5313 O O . SER B 1 326 ? -7.148 44.594 -1.976 1 26.12 326 SER B O 1
#

Radius of gyration: 28.19 Å; Cα contacts (8 Å, |Δi|>4): 1220; chains: 2; bounding box: 72×83×102 Å